Protein AF-0000000084984659 (afdb_homodimer)

Radius of gyration: 23.95 Å; Cα contacts (8 Å, |Δi|>4): 1069; chains: 2; bounding box: 68×62×63 Å

pLDDT: mean 86.76, std 11.2, range [50.59, 98.62]

Foldseek 3Di:
DVLLQLVVLCAVVQALCRSCVVVVHHSVVNVVSQVVVCVVVVHRQWDQDPVGIDGDPVNVVCNLVSVLVVLLVVLVVLQVVCVVPPQEEEAEEEEEPLCVPFPCVVLVVVLCVVHVHYHYHYDYAAQPVQLVCQVSNVHAKYKHFVVSDHLWDKAWQDKFFKWKKAALPDPCLPDQADEPQNQQVKAEEAADRDPDDLNVVVCVVVVHDRNHDHYDNDPVVQLVCRNVVVIMYIGTPSNVVDDDGRIHIHAYVVIGMTIMIMTHHDLVSGRPSNNVSNVSSNVCSVVGD/DVLLQLVVLCAVVQALCRSCVVVVHHSVVSVVSQVVVCVVVVHRQWDQDPVGIDGDPVNVVCNLVSVLVVLLVVLVVLQVVCVVPPQEEEAEEEEEPLCVPFPCVVLVVVLCVVHVHYHYHYDYAAQPVQLVCQVSNVHAKYKHFVVSDHPWDKAWLDKFFKWKKAALPDPCLPDQADELQNQQVKAEEAADRDPDDLNVVVCVVVVHDRNHPHYDNDPVVQLVCRNVVVIMYIGTPSNVVDDDGRIHIHAYVVIGMTIMIMTHHDLVSGRPSNNVSNVSSNVCSVVGD

Nearest PDB structures (foldseek):
  1ixc-assembly1_B-2  TM=5.747E-01  e=2.549E-22  Cupriavidus necator
  6g1d-assembly1_C  TM=5.995E-01  e=2.568E-21  Corynebacterium glutamicum
  6g4r-assembly1_B  TM=6.068E-01  e=3.480E-21  Corynebacterium glutamicum
  7d98-assembly1_Q  TM=5.745E-01  e=1.497E-20  Cupriavidus necator
  5vvh-assembly1_B  TM=7.457E-01  e=5.956E-14  Agrobacterium tumefaciens

InterPro domains:
  IPR000847 LysR, HTH, N-terminal domain [PF00126] (6-59)
  IPR000847 LysR, HTH, N-terminal domain [PR00039] (16-27)
  IPR000847 LysR, HTH, N-terminal domain [PR00039] (27-37)
  IPR000847 LysR, HTH, N-terminal domain [PR00039] (37-48)
  IPR000847 LysR, HTH, N-terminal domain [PS50931] (1-56)
  IPR005119 LysR, substrate-binding [PF03466] (87-284)
  IPR036388 Winged helix-like DNA-binding domain superfamily [G3DSA:1.10.10.10] (1-86)
  IPR036390 Winged helix DNA-binding domain superfamily [SSF46785] (2-109)
  IPR050950 HTH-type LysR transcriptional regulators [PTHR30419] (7-285)

Organism: NCBI:txid537013

Structure (mmCIF, N/CA/C/O backbone):
data_AF-0000000084984659-model_v1
#
loop_
_entity.id
_entity.type
_entity.pdbx_description
1 polymer 'LysR substrate binding domain protein'
#
loop_
_atom_site.group_PDB
_atom_site.id
_atom_site.type_symbol
_atom_site.label_atom_id
_atom_site.label_alt_id
_atom_site.label_comp_id
_atom_site.label_asym_id
_atom_site.label_entity_id
_atom_site.label_seq_id
_atom_site.pdbx_PDB_ins_code
_atom_site.Cartn_x
_atom_site.Cartn_y
_atom_site.Cartn_z
_atom_site.occupancy
_atom_site.B_iso_or_equiv
_atom_site.auth_seq_id
_atom_site.auth_comp_id
_atom_site.auth_asym_id
_atom_site.auth_atom_id
_atom_site.pdbx_PDB_model_num
ATOM 1 N N . MET A 1 1 ? -14.156 19.422 19.688 1 68.31 1 MET A N 1
ATOM 2 C CA . MET A 1 1 ? -13.102 18.797 18.891 1 68.31 1 MET A CA 1
ATOM 3 C C . MET A 1 1 ? -12.32 17.781 19.719 1 68.31 1 MET A C 1
ATOM 5 O O . MET A 1 1 ? -11.984 16.703 19.25 1 68.31 1 MET A O 1
ATOM 9 N N . ASN A 1 2 ? -12.234 18.141 21 1 76.06 2 ASN A N 1
ATOM 10 C CA . ASN A 1 2 ? -11.531 17.219 21.891 1 76.06 2 ASN A CA 1
ATOM 11 C C . ASN A 1 2 ? -12.266 15.883 22 1 76.06 2 ASN A C 1
ATOM 13 O O . ASN A 1 2 ? -11.625 14.836 22.125 1 76.06 2 ASN A O 1
ATOM 17 N N . ARG A 1 3 ? -13.531 16.031 21.953 1 81.62 3 ARG A N 1
ATOM 18 C CA . ARG A 1 3 ? -14.32 14.812 22.047 1 81.62 3 ARG A CA 1
ATOM 19 C C . ARG A 1 3 ? -14.141 13.945 20.797 1 81.62 3 ARG A C 1
ATOM 21 O O . ARG A 1 3 ? -14.086 12.719 20.891 1 81.62 3 ARG A O 1
ATOM 28 N N . TYR A 1 4 ? -14.055 14.594 19.672 1 78.62 4 TYR A N 1
ATOM 29 C CA . TYR A 1 4 ? -13.805 13.867 18.422 1 78.62 4 TYR A CA 1
ATOM 30 C C . TYR A 1 4 ? -12.422 13.219 18.438 1 78.62 4 TYR A C 1
ATOM 32 O O . TYR A 1 4 ? -12.273 12.062 18.047 1 78.62 4 TYR A O 1
ATOM 40 N N . ILE A 1 5 ? -11.5 13.93 18.891 1 80.25 5 ILE A N 1
ATOM 41 C CA . ILE A 1 5 ? -10.133 13.438 18.984 1 80.25 5 ILE A CA 1
ATOM 42 C C . ILE A 1 5 ? -10.07 12.273 19.969 1 80.25 5 ILE A C 1
ATOM 44 O O . ILE A 1 5 ? -9.375 11.281 19.734 1 80.25 5 ILE A O 1
ATOM 48 N N . ALA A 1 6 ? -10.805 12.422 21.047 1 85 6 ALA A N 1
ATOM 49 C CA . ALA A 1 6 ? -10.883 11.344 22.031 1 85 6 ALA A CA 1
ATOM 50 C C . ALA A 1 6 ? -11.453 10.078 21.406 1 85 6 ALA A C 1
ATOM 52 O O . ALA A 1 6 ? -10.922 8.984 21.625 1 85 6 ALA A O 1
ATOM 53 N N . LEU A 1 7 ? -12.5 10.242 20.688 1 86.38 7 LEU A N 1
ATOM 54 C CA . LEU A 1 7 ? -13.125 9.102 20.016 1 86.38 7 LEU A CA 1
ATOM 55 C C . LEU A 1 7 ? -12.141 8.43 19.062 1 86.38 7 LEU A C 1
ATOM 57 O O . LEU A 1 7 ? -12.016 7.207 19.047 1 86.38 7 LEU A O 1
ATOM 61 N N . GLN A 1 8 ? -11.539 9.234 18.281 1 81.88 8 GLN A N 1
ATOM 62 C CA . GLN A 1 8 ? -10.57 8.711 17.312 1 81.88 8 GLN A CA 1
ATOM 63 C C . GLN A 1 8 ? -9.461 7.938 18.016 1 81.88 8 GLN A C 1
ATOM 65 O O . GLN A 1 8 ? -9.047 6.875 17.547 1 81.88 8 GLN A O 1
ATOM 70 N N . LYS A 1 9 ? -8.984 8.469 19.109 1 81.38 9 LYS A N 1
ATOM 71 C CA . LYS A 1 9 ? -7.895 7.844 19.844 1 81.38 9 LYS A CA 1
ATOM 72 C C . LYS A 1 9 ? -8.344 6.531 20.484 1 81.38 9 LYS A C 1
ATOM 74 O O . LYS A 1 9 ? -7.57 5.574 20.562 1 81.38 9 LYS A O 1
ATOM 79 N N . ILE A 1 10 ? -9.562 6.504 20.922 1 84.31 10 ILE A N 1
ATOM 80 C CA . ILE A 1 10 ? -10.125 5.293 21.5 1 84.31 10 ILE A CA 1
ATOM 81 C C . ILE A 1 10 ? -10.156 4.184 20.453 1 84.31 10 ILE A C 1
ATOM 83 O O . ILE A 1 10 ? -9.805 3.035 20.75 1 84.31 10 ILE A O 1
ATOM 87 N N . ILE A 1 11 ? -10.547 4.582 19.344 1 77.69 11 ILE A N 1
ATOM 88 C CA . ILE A 1 11 ? -10.648 3.607 18.266 1 77.69 11 ILE A CA 1
ATOM 89 C C . ILE A 1 11 ? -9.258 3.135 17.859 1 77.69 11 ILE A C 1
ATOM 91 O O . ILE A 1 11 ? -9.031 1.942 17.641 1 77.69 11 ILE A O 1
ATOM 95 N N . GLU A 1 12 ? -8.43 4.062 17.797 1 71.69 12 GLU A N 1
ATOM 96 C CA . GLU A 1 12 ? -7.051 3.793 17.406 1 71.69 12 GLU A CA 1
ATOM 97 C C . GLU A 1 12 ? -6.367 2.852 18.391 1 71.69 12 GLU A C 1
ATOM 99 O O . GLU A 1 12 ? -5.66 1.927 17.984 1 71.69 12 GLU A O 1
ATOM 104 N N . LEU A 1 13 ? -6.605 3.094 19.656 1 71.94 13 LEU A N 1
ATOM 105 C CA . LEU A 1 13 ? -5.848 2.387 20.688 1 71.94 13 LEU A CA 1
ATOM 106 C C . LEU A 1 13 ? -6.672 1.253 21.281 1 71.94 13 LEU A C 1
ATOM 108 O O . LEU A 1 13 ? -6.152 0.441 22.047 1 71.94 13 LEU A O 1
ATOM 112 N N . GLY A 1 14 ? -7.957 1.211 20.875 1 75.94 14 GLY A N 1
ATOM 113 C CA . GLY A 1 14 ? -8.844 0.115 21.234 1 75.94 14 GLY A CA 1
ATOM 114 C C . GLY A 1 14 ? -9.32 0.177 22.688 1 75.94 14 GLY A C 1
ATOM 115 O O . GLY A 1 14 ? -9.664 -0.849 23.266 1 75.94 14 GLY A O 1
ATOM 116 N N . GLY A 1 15 ? -9.172 1.41 23.344 1 85.81 15 GLY A N 1
ATOM 117 C CA . GLY A 1 15 ? -9.594 1.452 24.734 1 85.81 15 GLY A CA 1
ATOM 118 C C . GLY A 1 15 ? -9.633 2.857 25.297 1 85.81 15 GLY A C 1
ATOM 119 O O . GLY A 1 15 ? -8.93 3.746 24.828 1 85.81 15 GLY A O 1
ATOM 120 N N . PHE A 1 16 ? -10.414 2.982 26.375 1 89.25 16 PHE A N 1
ATOM 121 C CA . PHE A 1 16 ? -10.609 4.281 27.016 1 89.25 16 PHE A CA 1
ATOM 122 C C . PHE A 1 16 ? -9.383 4.676 27.828 1 89.25 16 PHE A C 1
ATOM 124 O O . PHE A 1 16 ? -8.938 5.82 27.766 1 89.25 16 PHE A O 1
ATOM 131 N N . THR A 1 17 ? -8.883 3.676 28.453 1 88.31 17 THR A N 1
ATOM 132 C CA . THR A 1 17 ? -7.746 3.959 29.328 1 88.31 17 THR A CA 1
ATOM 133 C C . THR A 1 17 ? -6.516 4.328 28.5 1 88.31 17 THR A C 1
ATOM 135 O O . THR A 1 17 ? -5.828 5.305 28.812 1 88.31 17 THR A O 1
ATOM 138 N N . LYS A 1 18 ? -6.297 3.602 27.547 1 84.88 18 LYS A N 1
ATOM 139 C CA . LYS A 1 18 ? -5.156 3.863 26.672 1 84.88 18 LYS A CA 1
ATOM 140 C C . LYS A 1 18 ? -5.277 5.227 26 1 84.88 18 LYS A C 1
ATOM 142 O O . LYS A 1 18 ? -4.289 5.957 25.891 1 84.88 18 LYS A O 1
ATOM 147 N N . ALA A 1 19 ? -6.445 5.488 25.547 1 87 19 ALA A N 1
ATOM 148 C CA . ALA A 1 19 ? -6.703 6.781 24.922 1 87 19 ALA A CA 1
ATOM 149 C C . ALA A 1 19 ? -6.492 7.922 25.922 1 87 19 ALA A C 1
ATOM 151 O O . ALA A 1 19 ? -5.918 8.953 25.578 1 87 19 ALA A O 1
ATOM 152 N N . ALA A 1 20 ? -6.934 7.773 27.125 1 88.69 20 ALA A N 1
ATOM 153 C CA . ALA A 1 20 ? -6.789 8.789 28.156 1 88.69 20 ALA A CA 1
ATOM 154 C C . ALA A 1 20 ? -5.316 9.086 28.438 1 88.69 20 ALA A C 1
ATOM 156 O O . ALA A 1 20 ? -4.906 10.25 28.469 1 88.69 20 ALA A O 1
ATOM 157 N N . ASP A 1 21 ? -4.582 8.055 28.531 1 84.25 21 ASP A N 1
ATOM 158 C CA . ASP A 1 21 ? -3.148 8.195 28.766 1 84.25 21 ASP A CA 1
ATOM 159 C C . ASP A 1 21 ? -2.469 8.93 27.609 1 84.25 21 ASP A C 1
ATOM 161 O O . ASP A 1 21 ? -1.659 9.828 27.844 1 84.25 21 ASP A O 1
ATOM 165 N N . ALA A 1 22 ? -2.863 8.562 26.516 1 78.25 22 ALA A N 1
ATOM 166 C CA . ALA A 1 22 ? -2.238 9.125 25.312 1 78.25 22 ALA A CA 1
ATOM 167 C C . ALA A 1 22 ? -2.566 10.609 25.172 1 78.25 22 ALA A C 1
ATOM 169 O O . ALA A 1 22 ? -1.753 11.383 24.656 1 78.25 22 ALA A O 1
ATOM 170 N N . LEU A 1 23 ? -3.684 10.977 25.641 1 81.38 23 LEU A N 1
ATOM 171 C CA . LEU A 1 23 ? -4.16 12.344 25.422 1 81.38 23 LEU A CA 1
ATOM 172 C C . LEU A 1 23 ? -3.973 13.188 26.672 1 81.38 23 LEU A C 1
ATOM 174 O O . LEU A 1 23 ? -4.254 14.391 26.656 1 81.38 23 LEU A O 1
ATOM 178 N N . GLY A 1 24 ? -3.557 12.539 27.734 1 82.75 24 GLY A N 1
ATOM 179 C CA . GLY A 1 24 ? -3.314 13.266 28.969 1 82.75 24 GLY A CA 1
ATOM 180 C C . GLY A 1 24 ? -4.582 13.547 29.75 1 82.75 24 GLY A C 1
ATOM 181 O O . GLY A 1 24 ? -4.719 14.609 30.359 1 82.75 24 GLY A O 1
ATOM 182 N N . TYR A 1 25 ? -5.523 12.734 29.547 1 83.81 25 TYR A N 1
ATOM 183 C CA . TYR A 1 25 ? -6.773 12.836 30.297 1 83.81 25 TYR A CA 1
ATOM 184 C C . TYR A 1 25 ? -6.91 11.688 31.281 1 83.81 25 TYR A C 1
ATOM 186 O O . TYR A 1 25 ? -6.129 10.734 31.25 1 83.81 25 TYR A O 1
ATOM 194 N N . THR A 1 26 ? -7.73 11.789 32.281 1 86 26 THR A N 1
ATOM 195 C CA . THR A 1 26 ? -8.156 10.641 33.062 1 86 26 THR A CA 1
ATOM 196 C C . THR A 1 26 ? -9.156 9.789 32.281 1 86 26 THR A C 1
ATOM 198 O O . THR A 1 26 ? -9.828 10.289 31.375 1 86 26 THR A O 1
ATOM 201 N N . GLN A 1 27 ? -9.094 8.562 32.594 1 90.75 27 GLN A N 1
ATOM 202 C CA . GLN A 1 27 ? -10.047 7.668 31.938 1 90.75 27 GLN A CA 1
ATOM 203 C C . GLN A 1 27 ? -11.477 8.156 32.125 1 90.75 27 GLN A C 1
ATOM 205 O O . GLN A 1 27 ? -12.305 8.055 31.234 1 90.75 27 GLN A O 1
ATOM 210 N N . SER A 1 28 ? -11.797 8.641 33.312 1 90.62 28 SER A N 1
ATOM 211 C CA . SER A 1 28 ? -13.125 9.18 33.625 1 90.62 28 SER A CA 1
ATOM 212 C C . SER A 1 28 ? -13.453 10.352 32.688 1 90.62 28 SER A C 1
ATOM 214 O O . SER A 1 28 ? -14.586 10.477 32.219 1 90.62 28 SER A O 1
ATOM 216 N N . SER A 1 29 ? -12.508 11.195 32.469 1 86.75 29 SER A N 1
ATOM 217 C CA . SER A 1 29 ? -12.703 12.359 31.609 1 86.75 29 SER A CA 1
ATOM 218 C C . SER A 1 29 ? -13 11.93 30.172 1 86.75 29 SER A C 1
ATOM 220 O O . SER A 1 29 ? -13.898 12.477 29.531 1 86.75 29 SER A O 1
ATOM 222 N N . ILE A 1 30 ? -12.203 11.008 29.688 1 91.38 30 ILE A N 1
ATOM 223 C CA . ILE A 1 30 ? -12.398 10.5 28.328 1 91.38 30 ILE A CA 1
ATOM 224 C C . ILE A 1 30 ? -13.781 9.852 28.219 1 91.38 30 ILE A C 1
ATOM 226 O O . ILE A 1 30 ? -14.477 10.039 27.219 1 91.38 30 ILE A O 1
ATOM 230 N N . SER A 1 31 ? -14.156 9.07 29.219 1 91.19 31 SER A N 1
ATOM 231 C CA . SER A 1 31 ? -15.469 8.43 29.234 1 91.19 31 SER A CA 1
ATOM 232 C C . SER A 1 31 ? -16.594 9.461 29.203 1 91.19 31 SER A C 1
ATOM 234 O O . SER A 1 31 ? -17.578 9.289 28.484 1 91.19 31 SER A O 1
ATOM 236 N N . GLN A 1 32 ? -16.438 10.461 29.922 1 88.31 32 GLN A N 1
ATOM 237 C CA . GLN A 1 32 ? -17.422 11.531 29.953 1 88.31 32 GLN A CA 1
ATOM 238 C C . GLN A 1 32 ? -17.5 12.25 28.609 1 88.31 32 GLN A C 1
ATOM 240 O O . GLN A 1 32 ? -18.594 12.633 28.172 1 88.31 32 GLN A O 1
ATOM 245 N N . MET A 1 33 ? -16.375 12.477 28.016 1 88.06 33 MET A N 1
ATOM 246 C CA . MET A 1 33 ? -16.312 13.117 26.703 1 88.06 33 MET A CA 1
ATOM 247 C C . MET A 1 33 ? -17.125 12.328 25.688 1 88.06 33 MET A C 1
ATOM 249 O O . MET A 1 33 ? -17.891 12.898 24.922 1 88.06 33 MET A O 1
ATOM 253 N N . ILE A 1 34 ? -16.906 11.031 25.734 1 90.38 34 ILE A N 1
ATOM 254 C CA . ILE A 1 34 ? -17.594 10.172 24.766 1 90.38 34 ILE A CA 1
ATOM 255 C C . ILE A 1 34 ? -19.078 10.141 25.078 1 90.38 34 ILE A C 1
ATOM 257 O O . ILE A 1 34 ? -19.906 10.227 24.156 1 90.38 34 ILE A O 1
ATOM 261 N N . ALA A 1 35 ? -19.406 10.023 26.344 1 89.06 35 ALA A N 1
ATOM 262 C CA . ALA A 1 35 ? -20.797 10.031 26.766 1 89.06 35 ALA A CA 1
ATOM 263 C C . ALA A 1 35 ? -21.484 11.328 26.344 1 89.06 35 ALA A C 1
ATOM 265 O O . ALA A 1 35 ? -22.625 11.312 25.859 1 89.06 35 ALA A O 1
ATOM 266 N N . SER A 1 36 ? -20.828 12.375 26.594 1 84.19 36 SER A N 1
ATOM 267 C CA . SER A 1 36 ? -21.359 13.68 26.219 1 84.19 36 SER A CA 1
ATOM 268 C C . SER A 1 36 ? -21.562 13.773 24.703 1 84.19 36 SER A C 1
ATOM 270 O O . SER A 1 36 ? -22.562 14.312 24.234 1 84.19 36 SER A O 1
ATOM 272 N N . LEU A 1 37 ? -20.625 13.328 23.969 1 84.81 37 LEU A N 1
ATOM 273 C CA . LEU A 1 37 ? -20.703 13.32 22.516 1 84.81 37 LEU A CA 1
ATOM 274 C C . LEU A 1 37 ? -21.875 12.477 22.031 1 84.81 37 LEU A C 1
ATOM 276 O O . LEU A 1 37 ? -22.625 12.891 21.141 1 84.81 37 LEU A O 1
ATOM 280 N N . GLU A 1 38 ? -22.016 11.25 22.609 1 87.12 38 GLU A N 1
ATOM 281 C CA . GLU A 1 38 ? -23.109 10.359 22.25 1 87.12 38 GLU A CA 1
ATOM 282 C C . GLU A 1 38 ? -24.453 10.969 22.594 1 87.12 38 GLU A C 1
ATOM 284 O O . GLU A 1 38 ? -25.422 10.852 21.844 1 87.12 38 GLU A O 1
ATOM 289 N N . ASN A 1 39 ? -24.5 11.641 23.719 1 80.12 39 ASN A N 1
ATOM 290 C CA . ASN A 1 39 ? -25.719 12.336 24.125 1 80.12 39 ASN A CA 1
ATOM 291 C C . ASN A 1 39 ? -26.062 13.469 23.172 1 80.12 39 ASN A C 1
ATOM 293 O O . ASN A 1 39 ? -27.234 13.648 22.812 1 80.12 39 ASN A O 1
ATOM 297 N N . GLU A 1 40 ? -25.094 14.211 22.844 1 77.56 40 GLU A N 1
ATOM 298 C CA . GLU A 1 40 ? -25.297 15.32 21.922 1 77.56 40 GLU A CA 1
ATOM 299 C C . GLU A 1 40 ? -25.812 14.828 20.578 1 77.56 40 GLU A C 1
ATOM 301 O O . GLU A 1 40 ? -26.688 15.445 19.969 1 77.56 40 GLU A O 1
ATOM 306 N N . LEU A 1 41 ? -25.234 13.719 20.172 1 75.31 41 LEU A N 1
ATOM 307 C CA . LEU A 1 41 ? -25.562 13.172 18.859 1 75.31 41 LEU A CA 1
ATOM 308 C C . LEU A 1 41 ? -26.828 12.305 18.922 1 75.31 41 LEU A C 1
ATOM 310 O O . LEU A 1 41 ? -27.422 11.992 17.891 1 75.31 41 LEU A O 1
ATOM 314 N N . GLY A 1 42 ? -27.219 11.875 20.109 1 77.38 42 GLY A N 1
ATOM 315 C CA . GLY A 1 42 ? -28.359 11.008 20.312 1 77.38 42 GLY A CA 1
ATOM 316 C C . GLY A 1 42 ? -28.125 9.586 19.844 1 77.38 42 GLY A C 1
ATOM 317 O O . GLY A 1 42 ? -29.062 8.883 19.469 1 77.38 42 GLY A O 1
ATOM 318 N N . ILE A 1 43 ? -26.844 9.273 19.641 1 78 43 ILE A N 1
ATOM 319 C CA . ILE A 1 43 ? -26.5 7.941 19.156 1 78 43 ILE A CA 1
ATOM 320 C C . ILE A 1 43 ? -25.328 7.395 19.969 1 78 43 ILE A C 1
ATOM 322 O O . ILE A 1 43 ? -24.484 8.156 20.438 1 78 43 ILE A O 1
ATOM 326 N N . LYS A 1 44 ? -25.312 6.098 20.125 1 87.19 44 LYS A N 1
ATOM 327 C CA . LYS A 1 44 ? -24.156 5.438 20.703 1 87.19 44 LYS A CA 1
ATOM 328 C C . LYS A 1 44 ? -23.078 5.172 19.641 1 87.19 44 LYS A C 1
ATOM 330 O O . LYS A 1 44 ? -23.375 4.613 18.578 1 87.19 44 LYS A O 1
ATOM 335 N N . LEU A 1 45 ? -21.906 5.648 19.969 1 86.06 45 LEU A N 1
ATOM 336 C CA . LEU A 1 45 ? -20.812 5.523 18.984 1 86.06 45 LEU A CA 1
ATOM 337 C C . LEU A 1 45 ? -19.984 4.285 19.266 1 86.06 45 LEU A C 1
ATOM 339 O O . LEU A 1 45 ? -19.406 3.691 18.344 1 86.06 45 LEU A O 1
ATOM 343 N N . LEU A 1 46 ? -19.875 3.883 20.547 1 89.38 46 LEU A N 1
ATOM 344 C CA . LEU A 1 46 ? -18.953 2.816 20.953 1 89.38 46 LEU A CA 1
ATOM 345 C C . LEU A 1 46 ? -19.703 1.725 21.703 1 89.38 46 LEU A C 1
ATOM 347 O O . LEU A 1 46 ? -20.688 2.002 22.406 1 89.38 46 LEU A O 1
ATOM 351 N N . THR A 1 47 ? -19.172 0.542 21.391 1 85.62 47 THR A N 1
ATOM 352 C CA . THR A 1 47 ? -19.594 -0.596 22.188 1 85.62 47 THR A CA 1
ATOM 353 C C . THR A 1 47 ? -18.422 -1.185 22.969 1 85.62 47 THR A C 1
ATOM 355 O O . THR A 1 47 ? -17.297 -1.207 22.484 1 85.62 47 THR A O 1
ATOM 358 N N . ARG A 1 48 ? -18.672 -1.425 24.203 1 78.94 48 ARG A N 1
ATOM 359 C CA . ARG A 1 48 ? -17.656 -2.002 25.062 1 78.94 48 ARG A CA 1
ATOM 360 C C . ARG A 1 48 ? -17.906 -3.486 25.297 1 78.94 48 ARG A C 1
ATOM 362 O O . ARG A 1 48 ? -19.047 -3.895 25.547 1 78.94 48 ARG A O 1
ATOM 369 N N . SER A 1 49 ? -17 -4.301 24.875 1 68.88 49 SER A N 1
ATOM 370 C CA . SER A 1 49 ? -17.062 -5.734 25.141 1 68.88 49 SER A CA 1
ATOM 371 C C . SER A 1 49 ? -15.789 -6.227 25.828 1 68.88 49 SER A C 1
ATOM 373 O O . SER A 1 49 ? -14.883 -5.438 26.094 1 68.88 49 SER A O 1
ATOM 375 N N . ARG A 1 50 ? -15.797 -7.52 26.25 1 65 50 ARG A N 1
ATOM 376 C CA . ARG A 1 50 ? -14.625 -8.148 26.844 1 65 50 ARG A CA 1
ATOM 377 C C . ARG A 1 50 ? -13.43 -8.094 25.906 1 65 50 ARG A C 1
ATOM 379 O O . ARG A 1 50 ? -12.281 -8.133 26.344 1 65 50 ARG A O 1
ATOM 386 N N . HIS A 1 51 ? -13.758 -7.895 24.688 1 60.06 51 HIS A N 1
ATOM 387 C CA . HIS A 1 51 ? -12.703 -7.957 23.688 1 60.06 51 HIS A CA 1
ATOM 388 C C . HIS A 1 51 ? -12.203 -6.562 23.312 1 60.06 51 HIS A C 1
ATOM 390 O O . HIS A 1 51 ? -11.391 -6.41 22.406 1 60.06 51 HIS A O 1
ATOM 396 N N . GLY A 1 52 ? -12.711 -5.559 24.016 1 74.44 52 GLY A N 1
ATOM 397 C CA . GLY A 1 52 ? -12.258 -4.195 23.766 1 74.44 52 GLY A CA 1
ATOM 398 C C . GLY A 1 52 ? -13.375 -3.266 23.344 1 74.44 52 GLY A C 1
ATOM 399 O O . GLY A 1 52 ? -14.547 -3.525 23.625 1 74.44 52 GLY A O 1
ATOM 400 N N . VAL A 1 53 ? -13 -2.031 22.875 1 82.12 53 VAL A N 1
ATOM 401 C CA . VAL A 1 53 ? -13.953 -1.002 22.453 1 82.12 53 VAL A CA 1
ATOM 402 C C . VAL A 1 53 ? -14 -0.934 20.938 1 82.12 53 VAL A C 1
ATOM 404 O O . VAL A 1 53 ? -12.969 -0.976 20.266 1 82.12 53 VAL A O 1
ATOM 407 N N . LYS A 1 54 ? -15.203 -1.068 20.422 1 79.69 54 LYS A N 1
ATOM 408 C CA . LYS A 1 54 ? -15.422 -0.954 18.984 1 79.69 54 LYS A CA 1
ATOM 409 C C . LYS A 1 54 ? -16.516 0.065 18.672 1 79.69 54 LYS A C 1
ATOM 411 O O . LYS A 1 54 ? -17.297 0.439 19.547 1 79.69 54 LYS A O 1
ATOM 416 N N . LEU A 1 55 ? -16.484 0.5 17.453 1 80.19 55 LEU A N 1
ATOM 417 C CA . LEU A 1 55 ? -17.562 1.374 16.984 1 80.19 55 LEU A CA 1
ATOM 418 C C . LEU A 1 55 ? -18.875 0.605 16.859 1 80.19 55 LEU A C 1
ATOM 420 O O . LEU A 1 55 ? -18.891 -0.556 16.453 1 80.19 55 LEU A O 1
ATOM 424 N N . THR A 1 56 ? -19.953 1.277 17.312 1 77.12 56 THR A N 1
ATOM 425 C CA . THR A 1 56 ? -21.281 0.765 16.984 1 77.12 56 THR A CA 1
ATOM 426 C C . THR A 1 56 ? -21.531 0.873 15.484 1 77.12 56 THR A C 1
ATOM 428 O O . THR A 1 56 ? -20.734 1.449 14.75 1 77.12 56 THR A O 1
ATOM 431 N N . ILE A 1 57 ? -22.531 0.325 15.117 1 62.47 57 ILE A N 1
ATOM 432 C CA . ILE A 1 57 ? -22.922 0.432 13.719 1 62.47 57 ILE A CA 1
ATOM 433 C C . ILE A 1 57 ? -23.078 1.903 13.336 1 62.47 57 ILE A C 1
ATOM 435 O O . ILE A 1 57 ? -22.578 2.336 12.297 1 62.47 57 ILE A O 1
ATOM 439 N N . GLU A 1 58 ? -23.828 2.609 14.164 1 69.38 58 GLU A N 1
ATOM 440 C CA . GLU A 1 58 ? -24 4.047 13.977 1 69.38 58 GLU A CA 1
ATOM 441 C C . GLU A 1 58 ? -22.656 4.777 14.047 1 69.38 58 GLU A C 1
ATOM 443 O O . GLU A 1 58 ? -22.422 5.719 13.289 1 69.38 58 GLU A O 1
ATOM 448 N N . GLY A 1 59 ? -21.812 4.324 14.938 1 76.38 59 GLY A N 1
ATOM 449 C CA . GLY A 1 59 ? -20.484 4.906 15.062 1 76.38 59 GLY A CA 1
ATOM 450 C C . GLY A 1 59 ? -19.641 4.734 13.82 1 76.38 59 GLY A C 1
ATOM 451 O O . GLY A 1 59 ? -18.938 5.664 13.406 1 76.38 59 GLY A O 1
ATOM 452 N N . THR A 1 60 ? -19.703 3.598 13.336 1 67.5 60 THR A N 1
ATOM 453 C CA . THR A 1 60 ? -18.938 3.305 12.125 1 67.5 60 THR A CA 1
ATOM 454 C C . THR A 1 60 ? -19.359 4.219 10.977 1 67.5 60 THR A C 1
ATOM 456 O O . THR A 1 60 ? -18.516 4.66 10.188 1 67.5 60 THR A O 1
ATOM 459 N N . GLU A 1 61 ? -20.609 4.586 10.992 1 58.94 61 GLU A N 1
ATOM 460 C CA . GLU A 1 61 ? -21.156 5.461 9.961 1 58.94 61 GLU A CA 1
ATOM 461 C C . GLU A 1 61 ? -20.719 6.906 10.172 1 58.94 61 GLU A C 1
ATOM 463 O O . GLU A 1 61 ? -20.469 7.629 9.203 1 58.94 61 GLU A O 1
ATOM 468 N N . LEU A 1 62 ? -20.703 7.211 11.312 1 66.44 62 LEU A N 1
ATOM 469 C CA . LEU A 1 62 ? -20.469 8.609 11.641 1 66.44 62 LEU A CA 1
ATOM 470 C C . LEU A 1 62 ? -18.969 8.898 11.727 1 66.44 62 LEU A C 1
ATOM 472 O O . LEU A 1 62 ? -18.547 10.039 11.516 1 66.44 62 LEU A O 1
ATOM 476 N N . PHE A 1 63 ? -18.234 7.824 11.859 1 75.88 63 PHE A N 1
ATOM 477 C CA . PHE A 1 63 ? -16.828 8.008 12.211 1 75.88 63 PHE A CA 1
ATOM 478 C C . PHE A 1 63 ? -16.078 8.664 11.062 1 75.88 63 PHE A C 1
ATOM 480 O O . PHE A 1 63 ? -15.25 9.555 11.289 1 75.88 63 PHE A O 1
ATOM 487 N N . PRO A 1 64 ? -16.422 8.391 9.867 1 64.69 64 PRO A N 1
ATOM 488 C CA . PRO A 1 64 ? -15.719 9.078 8.781 1 64.69 64 PRO A CA 1
ATOM 489 C C . PRO A 1 64 ? -15.945 10.594 8.805 1 64.69 64 PRO A C 1
ATOM 491 O O . PRO A 1 64 ? -15.039 11.359 8.484 1 64.69 64 PRO A O 1
ATOM 494 N N . PHE A 1 65 ? -17.094 10.961 9.219 1 61.41 65 PHE A N 1
ATOM 495 C CA . PHE A 1 65 ? -17.406 12.383 9.32 1 61.41 65 PHE A CA 1
ATOM 496 C C . PHE A 1 65 ? -16.641 13.023 10.477 1 61.41 65 PHE A C 1
ATOM 498 O O . PHE A 1 65 ? -16.141 14.141 10.359 1 61.41 65 PHE A O 1
ATOM 505 N N . ILE A 1 66 ? -16.578 12.281 11.469 1 69.38 66 ILE A N 1
ATOM 506 C CA . ILE A 1 66 ? -15.836 12.758 12.633 1 69.38 66 ILE A CA 1
ATOM 507 C C . ILE A 1 66 ? -14.352 12.891 12.281 1 69.38 66 ILE A C 1
ATOM 509 O O . ILE A 1 66 ? -13.719 13.891 12.609 1 69.38 66 ILE A O 1
ATOM 513 N N . GLU A 1 67 ? -13.914 11.945 11.562 1 69.94 67 GLU A N 1
ATOM 514 C CA . GLU A 1 67 ? -12.516 11.969 11.141 1 69.94 67 GLU A CA 1
ATOM 515 C C . GLU A 1 67 ? -12.234 13.172 10.242 1 69.94 67 GLU A C 1
ATOM 517 O O . GLU A 1 67 ? -11.211 13.852 10.406 1 69.94 67 GLU A O 1
ATOM 522 N N . ARG A 1 68 ? -13.133 13.445 9.352 1 62.34 68 ARG A N 1
ATOM 523 C CA . ARG A 1 68 ? -13 14.602 8.477 1 62.34 68 ARG A CA 1
ATOM 524 C C . ARG A 1 68 ? -12.977 15.898 9.289 1 62.34 68 ARG A C 1
ATOM 526 O O . ARG A 1 68 ? -12.219 16.812 8.977 1 62.34 68 ARG A O 1
ATOM 533 N N . SER A 1 69 ? -13.852 15.852 10.281 1 63.62 69 SER A N 1
ATOM 534 C CA . SER A 1 69 ? -13.883 17.031 11.141 1 63.62 69 SER A CA 1
ATOM 535 C C . SER A 1 69 ? -12.57 17.219 11.883 1 63.62 69 SER A C 1
ATOM 537 O O . SER A 1 69 ? -12.094 18.344 12.047 1 63.62 69 SER A O 1
ATOM 539 N N . ILE A 1 70 ? -12.07 16.109 12.258 1 69.88 70 ILE A N 1
ATOM 540 C CA . ILE A 1 70 ? -10.797 16.172 12.969 1 69.88 70 ILE A CA 1
ATOM 541 C C . ILE A 1 70 ? -9.703 16.672 12.023 1 69.88 70 ILE A C 1
ATOM 543 O O . ILE A 1 70 ? -8.898 17.531 12.406 1 69.88 70 ILE A O 1
ATOM 547 N N . TYR A 1 71 ? -9.766 16.219 10.898 1 66.06 71 TYR A N 1
ATOM 548 C CA . TYR A 1 71 ? -8.766 16.641 9.922 1 66.06 71 TYR A CA 1
ATOM 549 C C . TYR A 1 71 ? -8.883 18.125 9.633 1 66.06 71 TYR A C 1
ATOM 551 O O . TYR A 1 71 ? -7.867 18.828 9.555 1 66.06 71 TYR A O 1
ATOM 559 N N . GLN A 1 72 ? -10.062 18.5 9.461 1 59.97 72 GLN A N 1
ATOM 560 C CA . GLN A 1 72 ? -10.289 19.922 9.219 1 59.97 72 GLN A CA 1
ATOM 561 C C . GLN A 1 72 ? -9.82 20.766 10.398 1 59.97 72 GLN A C 1
ATOM 563 O O . GLN A 1 72 ? -9.242 21.844 10.211 1 59.97 72 GLN A O 1
ATOM 568 N N . TYR A 1 73 ? -10.117 20.281 11.523 1 61.09 73 TYR A N 1
ATOM 569 C CA . TYR A 1 73 ? -9.68 20.984 12.727 1 61.09 73 TYR A CA 1
ATOM 570 C C . TYR A 1 73 ? -8.156 21.078 12.773 1 61.09 73 TYR A C 1
ATOM 572 O O . TYR A 1 73 ? -7.605 22.125 13.07 1 61.09 73 TYR A O 1
ATOM 580 N N . ARG A 1 74 ? -7.578 20.031 12.5 1 65.62 74 ARG A N 1
ATOM 581 C CA . ARG A 1 74 ? -6.121 20.016 12.5 1 65.62 74 ARG A CA 1
ATOM 582 C C . ARG A 1 74 ? -5.559 20.969 11.453 1 65.62 74 ARG A C 1
ATOM 584 O O . ARG A 1 74 ? -4.586 21.688 11.719 1 65.62 74 ARG A O 1
ATOM 591 N N . SER A 1 75 ? -6.168 20.906 10.398 1 62.47 75 SER A N 1
ATOM 592 C CA . SER A 1 75 ? -5.77 21.844 9.352 1 62.47 75 SER A CA 1
ATOM 593 C C . SER A 1 75 ? -5.91 23.281 9.812 1 62.47 75 SER A C 1
ATOM 595 O O . SER A 1 75 ? -5.055 24.125 9.523 1 62.47 75 SER A O 1
ATOM 597 N N . MET A 1 76 ? -6.973 23.5 10.5 1 56.38 76 MET A N 1
ATOM 598 C CA . MET A 1 76 ? -7.211 24.828 11.047 1 56.38 76 MET A CA 1
ATOM 599 C C . MET A 1 76 ? -6.129 25.203 12.055 1 56.38 76 MET A C 1
ATOM 601 O O . MET A 1 76 ? -5.625 26.328 12.039 1 56.38 76 MET A O 1
ATOM 605 N N . GLN A 1 77 ? -5.832 24.297 12.898 1 61.88 77 GLN A N 1
ATOM 606 C CA . GLN A 1 77 ? -4.785 24.547 13.891 1 61.88 77 GLN A CA 1
ATOM 607 C C . GLN A 1 77 ? -3.447 24.828 13.211 1 61.88 77 GLN A C 1
ATOM 609 O O . GLN A 1 77 ? -2.709 25.719 13.625 1 61.88 77 GLN A O 1
ATOM 614 N N . GLU A 1 78 ? -3.25 24.062 12.266 1 61.56 78 GLU A N 1
ATOM 615 C CA . GLU A 1 78 ? -2.01 24.234 11.523 1 61.56 78 GLU A CA 1
ATOM 616 C C . GLU A 1 78 ? -1.96 25.609 10.852 1 61.56 78 GLU A C 1
ATOM 618 O O . GLU A 1 78 ? -0.913 26.266 10.836 1 61.56 78 GLU A O 1
ATOM 623 N N . LYS A 1 79 ? -3.062 25.922 10.328 1 56.84 79 LYS A N 1
ATOM 624 C CA . LYS A 1 79 ? -3.145 27.25 9.734 1 56.84 79 LYS A CA 1
ATOM 625 C C . LYS A 1 79 ? -2.887 28.344 10.781 1 56.84 79 LYS A C 1
ATOM 627 O O . LYS A 1 79 ? -2.197 29.328 10.5 1 56.84 79 LYS A O 1
ATOM 632 N N . ALA A 1 80 ? -3.447 28.188 11.898 1 56.91 80 ALA A N 1
ATOM 633 C CA . ALA A 1 80 ? -3.225 29.141 12.984 1 56.91 80 ALA A CA 1
ATOM 634 C C . ALA A 1 80 ? -1.745 29.219 13.352 1 56.91 80 ALA A C 1
ATOM 636 O O . ALA A 1 80 ? -1.215 30.297 13.594 1 56.91 80 ALA A O 1
ATOM 637 N N . ASN A 1 81 ? -1.173 28.109 13.375 1 59 81 ASN A N 1
ATOM 638 C CA . ASN A 1 81 ? 0.252 28.062 13.68 1 59 81 ASN A CA 1
ATOM 639 C C . ASN A 1 81 ? 1.086 28.719 12.594 1 59 81 ASN A C 1
ATOM 641 O O . ASN A 1 81 ? 2.094 29.375 12.883 1 59 81 ASN A O 1
ATOM 645 N N . GLU A 1 82 ? 0.74 28.391 11.406 1 55.81 82 GLU A N 1
ATOM 646 C CA . GLU A 1 82 ? 1.389 29 10.25 1 55.81 82 GLU A CA 1
ATOM 647 C C . GLU A 1 82 ? 1.431 30.516 10.367 1 55.81 82 GLU A C 1
ATOM 649 O O . GLU A 1 82 ? 2.434 31.156 10.016 1 55.81 82 GLU A O 1
ATOM 654 N N . ILE A 1 83 ? 0.329 30.953 10.719 1 50.59 83 ILE A N 1
ATOM 655 C CA . ILE A 1 83 ? 0.261 32.406 10.898 1 50.59 83 ILE A CA 1
ATOM 656 C C . ILE A 1 83 ? 1.378 32.844 11.836 1 50.59 83 ILE A C 1
ATOM 658 O O . ILE A 1 83 ? 1.962 33.938 11.641 1 50.59 83 ILE A O 1
ATOM 662 N N . LYS A 1 84 ? 1.779 31.984 12.664 1 51.44 84 LYS A N 1
ATOM 663 C CA . LYS A 1 84 ? 2.854 32.344 13.578 1 51.44 84 LYS A CA 1
ATOM 664 C C . LYS A 1 84 ? 4.223 32.062 12.969 1 51.44 84 LYS A C 1
ATOM 666 O O . LYS A 1 84 ? 5.25 32.438 13.539 1 51.44 84 LYS A O 1
ATOM 671 N N . GLY A 1 85 ? 4.285 31.5 11.75 1 55.12 85 GLY A N 1
ATOM 672 C CA . GLY A 1 85 ? 5.496 31.172 11.016 1 55.12 85 GLY A CA 1
ATOM 673 C C . GLY A 1 85 ? 5.699 29.672 10.852 1 55.12 85 GLY A C 1
ATOM 674 O O . GLY A 1 85 ? 5.102 28.875 11.578 1 55.12 85 GLY A O 1
ATOM 675 N N . ILE A 1 86 ? 6.25 29.219 9.648 1 58.75 86 ILE A N 1
ATOM 676 C CA . ILE A 1 86 ? 6.367 27.828 9.234 1 58.75 86 ILE A CA 1
ATOM 677 C C . ILE A 1 86 ? 7.5 27.141 10 1 58.75 86 ILE A C 1
ATOM 679 O O . ILE A 1 86 ? 8.625 27.047 9.5 1 58.75 86 ILE A O 1
ATOM 683 N N . GLU A 1 87 ? 7.668 27.328 11.234 1 62.78 87 GLU A N 1
ATOM 684 C CA . GLU A 1 87 ? 8.797 26.672 11.898 1 62.78 87 GLU A CA 1
ATOM 685 C C . GLU A 1 87 ? 8.547 25.188 12.094 1 62.78 87 GLU A C 1
ATOM 687 O O . GLU A 1 87 ? 9.492 24.406 12.172 1 62.78 87 GLU A O 1
ATOM 692 N N . THR A 1 88 ? 7.383 24.781 12.102 1 68.81 88 THR A N 1
ATOM 693 C CA . THR A 1 88 ? 7.004 23.391 12.336 1 68.81 88 THR A CA 1
ATOM 694 C C . THR A 1 88 ? 5.738 23.047 11.555 1 68.81 88 THR A C 1
ATOM 696 O O . THR A 1 88 ? 5.113 23.906 10.945 1 68.81 88 THR A O 1
ATOM 699 N N . GLY A 1 89 ? 5.508 21.828 11.148 1 80.38 89 GLY A N 1
ATOM 700 C CA . GLY A 1 89 ? 4.289 21.391 10.492 1 80.38 89 GLY A CA 1
ATOM 701 C C . GLY A 1 89 ? 4.355 19.969 10 1 80.38 89 GLY A C 1
ATOM 702 O O . GLY A 1 89 ? 5.438 19.375 9.93 1 80.38 89 GLY A O 1
ATOM 703 N N . VAL A 1 90 ? 3.135 19.531 9.797 1 85.56 90 VAL A N 1
ATOM 704 C CA . VAL A 1 90 ? 3.016 18.172 9.266 1 85.56 90 VAL A CA 1
ATOM 705 C C . VAL A 1 90 ? 2.451 18.219 7.852 1 85.56 90 VAL A C 1
ATOM 707 O O . VAL A 1 90 ? 1.432 18.859 7.602 1 85.56 90 VAL A O 1
ATOM 710 N N . ILE A 1 91 ? 3.201 17.688 6.984 1 91.69 91 ILE A N 1
ATOM 711 C CA . ILE A 1 91 ? 2.775 17.594 5.59 1 91.69 91 ILE A CA 1
ATOM 712 C C . ILE A 1 91 ? 2.268 16.172 5.305 1 91.69 91 ILE A C 1
ATOM 714 O O . ILE A 1 91 ? 3.018 15.203 5.422 1 91.69 91 ILE A O 1
ATOM 718 N N . ARG A 1 92 ? 1.01 16.062 4.957 1 92.31 92 ARG A N 1
ATOM 719 C CA . ARG A 1 92 ? 0.396 14.773 4.641 1 92.31 92 ARG A CA 1
ATOM 720 C C . ARG A 1 92 ? 0.26 14.586 3.135 1 92.31 92 ARG A C 1
ATOM 722 O O . ARG A 1 92 ? -0.475 15.32 2.477 1 92.31 92 ARG A O 1
ATOM 729 N N . VAL A 1 93 ? 0.897 13.484 2.645 1 95.5 93 VAL A N 1
ATOM 730 C CA . VAL A 1 93 ? 1.021 13.344 1.197 1 95.5 93 VAL A CA 1
ATOM 731 C C . VAL A 1 93 ? 0.517 11.969 0.768 1 95.5 93 VAL A C 1
ATOM 733 O O . VAL A 1 93 ? 0.923 10.945 1.328 1 95.5 93 VAL A O 1
ATOM 736 N N . GLY A 1 94 ? -0.448 11.945 -0.148 1 94.69 94 GLY A N 1
ATOM 737 C CA . GLY A 1 94 ? -0.767 10.719 -0.86 1 94.69 94 GLY A CA 1
ATOM 738 C C . GLY A 1 94 ? 0.152 10.461 -2.039 1 94.69 94 GLY A C 1
ATOM 739 O O . GLY A 1 94 ? 0.313 11.312 -2.91 1 94.69 94 GLY A O 1
ATOM 740 N N . THR A 1 95 ? 0.748 9.258 -2.051 1 93.25 95 THR A N 1
ATOM 741 C CA . THR A 1 95 ? 1.755 9.008 -3.076 1 93.25 95 THR A CA 1
ATOM 742 C C . THR A 1 95 ? 1.585 7.613 -3.674 1 93.25 95 THR A C 1
ATOM 744 O O . THR A 1 95 ? 0.84 6.789 -3.139 1 93.25 95 THR A O 1
ATOM 747 N N . VAL A 1 96 ? 2.201 7.438 -4.809 1 92.94 96 VAL A N 1
ATOM 748 C CA . VAL A 1 96 ? 2.404 6.121 -5.406 1 92.94 96 VAL A CA 1
ATOM 749 C C . VAL A 1 96 ? 3.865 5.703 -5.246 1 92.94 96 VAL A C 1
ATOM 751 O O . VAL A 1 96 ? 4.738 6.547 -5.039 1 92.94 96 VAL A O 1
ATOM 754 N N . SER A 1 97 ? 4.145 4.484 -5.359 1 90.62 97 SER A N 1
ATOM 755 C CA . SER A 1 97 ? 5.449 3.922 -5.012 1 90.62 97 SER A CA 1
ATOM 756 C C . SER A 1 97 ? 6.562 4.582 -5.816 1 90.62 97 SER A C 1
ATOM 758 O O . SER A 1 97 ? 7.625 4.895 -5.273 1 90.62 97 SER A O 1
ATOM 760 N N . SER A 1 98 ? 6.371 4.77 -7.055 1 93.12 98 SER A N 1
ATOM 761 C CA . SER A 1 98 ? 7.414 5.332 -7.91 1 93.12 98 SER A CA 1
ATOM 762 C C . SER A 1 98 ? 7.816 6.727 -7.445 1 93.12 98 SER A C 1
ATOM 764 O O . SER A 1 98 ? 9.008 7.062 -7.434 1 93.12 98 SER A O 1
ATOM 766 N N . VAL A 1 99 ? 6.852 7.492 -7.016 1 94.25 99 VAL A N 1
ATOM 767 C CA . VAL A 1 99 ? 7.098 8.859 -6.562 1 94.25 99 VAL A CA 1
ATOM 768 C C . VAL A 1 99 ? 7.781 8.836 -5.199 1 94.25 99 VAL A C 1
ATOM 770 O O . VAL A 1 99 ? 8.766 9.547 -4.977 1 94.25 99 VAL A O 1
ATOM 773 N N . THR A 1 100 ? 7.246 8.055 -4.297 1 92.94 100 THR A N 1
ATOM 774 C CA . THR A 1 100 ? 7.801 7.98 -2.951 1 92.94 100 THR A CA 1
ATOM 775 C C . THR A 1 100 ? 9.266 7.562 -2.992 1 92.94 100 THR A C 1
ATOM 777 O O . THR A 1 100 ? 10.102 8.125 -2.277 1 92.94 100 THR A O 1
ATOM 780 N N . CYS A 1 101 ? 9.57 6.707 -3.865 1 90.44 101 CYS A N 1
ATOM 781 C CA . CYS A 1 101 ? 10.898 6.105 -3.893 1 90.44 101 CYS A CA 1
ATOM 782 C C . CYS A 1 101 ? 11.891 6.992 -4.641 1 90.44 101 CYS A C 1
ATOM 784 O O . CYS A 1 101 ? 13.047 7.117 -4.234 1 90.44 101 CYS A O 1
ATOM 786 N N . HIS A 1 102 ? 11.414 7.672 -5.676 1 92.44 102 HIS A N 1
ATOM 787 C CA . HIS A 1 102 ? 12.422 8.203 -6.594 1 92.44 102 HIS A CA 1
ATOM 788 C C . HIS A 1 102 ? 12.383 9.727 -6.633 1 92.44 102 HIS A C 1
ATOM 790 O O . HIS A 1 102 ? 13.328 10.359 -7.109 1 92.44 102 HIS A O 1
ATOM 796 N N . TRP A 1 103 ? 11.305 10.312 -6.152 1 94.81 103 TRP A N 1
ATOM 797 C CA . TRP A 1 103 ? 11.227 11.766 -6.129 1 94.81 103 TRP A CA 1
ATOM 798 C C . TRP A 1 103 ? 11.375 12.297 -4.703 1 94.81 103 TRP A C 1
ATOM 800 O O . TRP A 1 103 ? 12.117 13.25 -4.465 1 94.81 103 TRP A O 1
ATOM 810 N N . MET A 1 104 ? 10.773 11.68 -3.744 1 93.88 104 MET A N 1
ATOM 811 C CA . MET A 1 104 ? 10.547 12.266 -2.424 1 93.88 104 MET A CA 1
ATOM 812 C C . MET A 1 104 ? 11.859 12.391 -1.654 1 93.88 104 MET A C 1
ATOM 814 O O . MET A 1 104 ? 12.094 13.398 -0.982 1 93.88 104 MET A O 1
ATOM 818 N N . PRO A 1 105 ? 12.75 11.398 -1.732 1 92.38 105 PRO A N 1
ATOM 819 C CA . PRO A 1 105 ? 13.984 11.539 -0.951 1 92.38 105 PRO A CA 1
ATOM 820 C C . PRO A 1 105 ? 14.75 12.812 -1.292 1 92.38 105 PRO A C 1
ATOM 822 O O . PRO A 1 105 ? 15.156 13.562 -0.393 1 92.38 105 PRO A O 1
ATOM 825 N N . GLN A 1 106 ? 14.859 13.055 -2.537 1 92.5 106 GLN A N 1
ATOM 826 C CA . GLN A 1 106 ? 15.57 14.25 -2.973 1 92.5 106 GLN A CA 1
ATOM 827 C C . GLN A 1 106 ? 14.797 15.516 -2.613 1 92.5 106 GLN A C 1
ATOM 829 O O . GLN A 1 106 ? 15.375 16.5 -2.145 1 92.5 106 GLN A O 1
ATOM 834 N N . LEU A 1 107 ? 13.555 15.516 -2.826 1 95.62 107 LEU A N 1
ATOM 835 C CA . LEU A 1 107 ? 12.703 16.672 -2.547 1 95.62 107 LEU A CA 1
ATOM 836 C C . LEU A 1 107 ? 12.703 16.984 -1.058 1 95.62 107 LEU A C 1
ATOM 838 O O . LEU A 1 107 ? 12.789 18.156 -0.672 1 95.62 107 LEU A O 1
ATOM 842 N N . ILE A 1 108 ? 12.578 15.984 -0.238 1 95 108 ILE A N 1
ATOM 843 C CA . ILE A 1 108 ? 12.523 16.172 1.208 1 95 108 ILE A CA 1
ATOM 844 C C . ILE A 1 108 ? 13.859 16.719 1.712 1 95 108 ILE A C 1
ATOM 846 O O . ILE A 1 108 ? 13.883 17.641 2.523 1 95 108 ILE A O 1
ATOM 850 N N . ASN A 1 109 ? 14.938 16.156 1.265 1 92.12 109 ASN A N 1
ATOM 851 C CA . ASN A 1 109 ? 16.266 16.625 1.673 1 92.12 109 ASN A CA 1
ATOM 852 C C . ASN A 1 109 ? 16.438 18.109 1.394 1 92.12 109 ASN A C 1
ATOM 854 O O . ASN A 1 109 ? 16.875 18.859 2.262 1 92.12 109 ASN A O 1
ATOM 858 N N . GLY A 1 110 ? 16.109 18.469 0.188 1 93.12 110 GLY A N 1
ATOM 859 C CA . GLY A 1 110 ? 16.219 19.875 -0.178 1 93.12 110 GLY A CA 1
ATOM 860 C C . GLY A 1 110 ? 15.289 20.766 0.604 1 93.12 110 GLY A C 1
ATOM 861 O O . GLY A 1 110 ? 15.68 21.859 1.033 1 93.12 110 GLY A O 1
ATOM 862 N N . PHE A 1 111 ? 14.102 20.344 0.812 1 94.88 111 PHE A N 1
ATOM 863 C CA . PHE A 1 111 ? 13.102 21.141 1.505 1 94.88 111 PHE A CA 1
ATOM 864 C C . PHE A 1 111 ? 13.461 21.312 2.977 1 94.88 111 PHE A C 1
ATOM 866 O O . PHE A 1 111 ? 13.258 22.391 3.553 1 94.88 111 PHE A O 1
ATOM 873 N N . LYS A 1 112 ? 13.945 20.281 3.582 1 91.5 112 LYS A N 1
ATOM 874 C CA . LYS A 1 112 ? 14.258 20.297 5.008 1 91.5 112 LYS A CA 1
ATOM 875 C C . LYS A 1 112 ? 15.484 21.156 5.293 1 91.5 112 LYS A C 1
ATOM 877 O O . LYS A 1 112 ? 15.727 21.547 6.438 1 91.5 112 LYS A O 1
ATOM 882 N N . GLU A 1 113 ? 16.328 21.406 4.324 1 90.81 113 GLU A N 1
ATOM 883 C CA . GLU A 1 113 ? 17.391 22.391 4.488 1 90.81 113 GLU A CA 1
ATOM 884 C C . GLU A 1 113 ? 16.828 23.75 4.859 1 90.81 113 GLU A C 1
ATOM 886 O O . GLU A 1 113 ? 17.438 24.5 5.633 1 90.81 113 GLU A O 1
ATOM 891 N N . GLU A 1 114 ? 15.688 24.047 4.309 1 87.94 114 GLU A N 1
ATOM 892 C CA . GLU A 1 114 ? 15.023 25.312 4.562 1 87.94 114 GLU A CA 1
ATOM 893 C C . GLU A 1 114 ? 14.062 25.219 5.746 1 87.94 114 GLU A C 1
ATOM 895 O O . GLU A 1 114 ? 13.906 26.172 6.504 1 87.94 114 GLU A O 1
ATOM 900 N N . TYR A 1 115 ? 13.461 24.062 5.836 1 88.88 115 TYR A N 1
ATOM 901 C CA . TYR A 1 115 ? 12.469 23.844 6.887 1 88.88 115 TYR A CA 1
ATOM 902 C C . TYR A 1 115 ? 12.773 22.578 7.668 1 88.88 115 TYR A C 1
ATOM 904 O O . TYR A 1 115 ? 12.039 21.594 7.566 1 88.88 115 TYR A O 1
ATOM 912 N N . PRO A 1 116 ? 13.68 22.547 8.555 1 86.38 116 PRO A N 1
ATOM 913 C CA . PRO A 1 116 ? 14.211 21.344 9.195 1 86.38 116 PRO A CA 1
ATOM 914 C C . PRO A 1 116 ? 13.203 20.672 10.125 1 86.38 116 PRO A C 1
ATOM 916 O O . PRO A 1 116 ? 13.32 19.469 10.406 1 86.3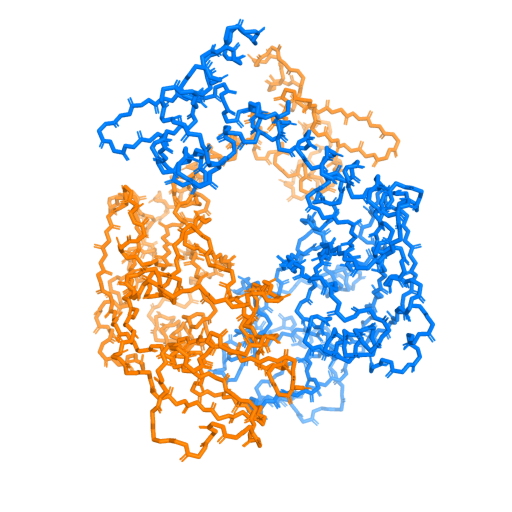8 116 PRO A O 1
ATOM 919 N N . ASN A 1 117 ? 12.195 21.375 10.539 1 83.44 117 ASN A N 1
ATOM 920 C CA . ASN A 1 117 ? 11.336 20.828 11.586 1 83.44 117 ASN A CA 1
ATOM 921 C C . ASN A 1 117 ? 10.008 20.344 11.016 1 83.44 117 ASN A C 1
ATOM 923 O O . ASN A 1 117 ? 9.125 19.938 11.766 1 83.44 117 ASN A O 1
ATOM 927 N N . VAL A 1 118 ? 9.883 20.375 9.766 1 87.31 118 VAL A N 1
ATOM 928 C CA . VAL A 1 118 ? 8.672 19.859 9.141 1 87.31 118 VAL A CA 1
ATOM 929 C C . VAL A 1 118 ? 8.68 18.344 9.156 1 87.31 118 VAL A C 1
ATOM 931 O O . VAL A 1 118 ? 9.734 17.719 8.992 1 87.31 118 VAL A O 1
ATOM 934 N N . GLN A 1 119 ? 7.52 17.75 9.383 1 87.5 119 GLN A N 1
ATOM 935 C CA . GLN A 1 119 ? 7.348 16.297 9.344 1 87.5 119 GLN A CA 1
ATOM 936 C C . GLN A 1 119 ? 6.523 15.875 8.141 1 87.5 119 GLN A C 1
ATOM 938 O O . GLN A 1 119 ? 5.645 16.609 7.684 1 87.5 119 GLN A O 1
ATOM 943 N N . PHE A 1 120 ? 6.844 14.727 7.652 1 91.62 120 PHE A N 1
ATOM 944 C CA . PHE A 1 120 ? 6.117 14.188 6.512 1 91.62 120 PHE A CA 1
ATOM 945 C C . PHE A 1 120 ? 5.371 12.914 6.895 1 91.62 120 PHE A C 1
ATOM 947 O O . PHE A 1 120 ? 5.914 12.055 7.586 1 91.62 120 PHE A O 1
ATOM 954 N N . LEU A 1 121 ? 4.145 12.805 6.5 1 89.62 121 LEU A N 1
ATOM 955 C CA . LEU A 1 121 ? 3.324 11.594 6.574 1 89.62 121 LEU A CA 1
ATOM 956 C C . LEU A 1 121 ? 2.879 11.156 5.188 1 89.62 121 LEU A C 1
ATOM 958 O O . LEU A 1 121 ? 2.137 11.867 4.512 1 89.62 121 LEU A O 1
ATOM 962 N N . PHE A 1 122 ? 3.334 9.969 4.848 1 90.62 122 PHE A N 1
ATOM 963 C CA . PHE A 1 122 ? 3.014 9.453 3.521 1 90.62 122 PHE A CA 1
ATOM 964 C C . PHE A 1 122 ? 1.919 8.398 3.6 1 90.62 122 PHE A C 1
ATOM 966 O O . PHE A 1 122 ? 1.952 7.527 4.473 1 90.62 122 PHE A O 1
ATOM 973 N N . HIS A 1 123 ? 1.027 8.555 2.723 1 86.44 123 HIS A N 1
ATOM 974 C CA . HIS A 1 123 ? 0.022 7.527 2.488 1 86.44 123 HIS A CA 1
ATOM 975 C C . HIS A 1 123 ? 0.166 6.922 1.095 1 86.44 123 HIS A C 1
ATOM 977 O O . HIS A 1 123 ? 0.099 7.641 0.093 1 86.44 123 HIS A O 1
ATOM 983 N N . GLN A 1 124 ? 0.415 5.668 1.145 1 85.5 124 GLN A N 1
ATOM 984 C CA . GLN A 1 124 ? 0.506 5 -0.149 1 85.5 124 GLN A CA 1
ATOM 985 C C . GLN A 1 124 ? -0.877 4.625 -0.672 1 85.5 124 GLN A C 1
ATOM 987 O O . GLN A 1 124 ? -1.649 3.959 0.02 1 85.5 124 GLN A O 1
ATOM 992 N N . GLY A 1 125 ? -1.172 5.113 -1.825 1 87.75 125 GLY A N 1
ATOM 993 C CA . GLY A 1 125 ? -2.469 4.824 -2.416 1 87.75 125 GLY A CA 1
ATOM 994 C C . GLY A 1 125 ? -2.414 4.648 -3.922 1 87.75 125 GLY A C 1
ATOM 995 O O . GLY A 1 125 ? -1.407 4.184 -4.461 1 87.75 125 GLY A O 1
ATOM 996 N N . ASP A 1 126 ? -3.59 4.75 -4.449 1 89.25 126 ASP A N 1
ATOM 997 C CA . ASP A 1 126 ? -3.748 4.625 -5.895 1 89.25 126 ASP A CA 1
ATOM 998 C C . ASP A 1 126 ? -4.621 5.75 -6.449 1 89.25 126 ASP A C 1
ATOM 1000 O O . ASP A 1 126 ? -4.852 6.754 -5.777 1 89.25 126 ASP A O 1
ATOM 1004 N N . TYR A 1 127 ? -4.969 5.59 -7.723 1 89.38 127 TYR A N 1
ATOM 1005 C CA . TYR A 1 127 ? -5.66 6.672 -8.414 1 89.38 127 TYR A CA 1
ATOM 1006 C C . TYR A 1 127 ? -7.102 6.797 -7.93 1 89.38 127 TYR A C 1
ATOM 1008 O O . TYR A 1 127 ? -7.82 7.715 -8.328 1 89.38 127 TYR A O 1
ATOM 1016 N N . THR A 1 128 ? -7.543 5.965 -7.051 1 84.69 128 THR A N 1
ATOM 1017 C CA . THR A 1 128 ? -8.867 6.055 -6.445 1 84.69 128 THR A CA 1
ATOM 1018 C C . THR A 1 128 ? -8.773 6.582 -5.016 1 84.69 128 THR A C 1
ATOM 1020 O O . THR A 1 128 ? -9.445 7.555 -4.66 1 84.69 128 THR A O 1
ATOM 1023 N N . LEU A 1 129 ? -7.918 6.043 -4.266 1 83.62 129 LEU A N 1
ATOM 1024 C CA . LEU A 1 129 ? -7.844 6.336 -2.84 1 83.62 129 LEU A CA 1
ATOM 1025 C C . LEU A 1 129 ? -7.266 7.723 -2.6 1 83.62 129 LEU A C 1
ATOM 1027 O O . LEU A 1 129 ? -7.711 8.438 -1.696 1 83.62 129 LEU A O 1
ATOM 1031 N N . ILE A 1 130 ? -6.324 8.109 -3.377 1 91.44 130 ILE A N 1
ATOM 1032 C CA . ILE A 1 130 ? -5.641 9.375 -3.143 1 91.44 130 ILE A CA 1
ATOM 1033 C C . ILE A 1 130 ? -6.629 10.531 -3.305 1 91.44 130 ILE A C 1
ATOM 1035 O O . ILE A 1 130 ? -6.758 11.375 -2.416 1 91.44 130 ILE A O 1
ATOM 1039 N N . PRO A 1 131 ? -7.379 10.539 -4.387 1 88.25 131 PRO A N 1
ATOM 1040 C CA . PRO A 1 131 ? -8.391 11.594 -4.492 1 88.25 131 PRO A CA 1
ATOM 1041 C C . PRO A 1 131 ? -9.406 11.547 -3.35 1 88.25 131 PRO A C 1
ATOM 1043 O O . PRO A 1 131 ? -9.836 12.594 -2.863 1 88.25 131 PRO A O 1
ATOM 1046 N N . GLU A 1 132 ? -9.766 10.398 -2.936 1 80.75 132 GLU A N 1
ATOM 1047 C CA . GLU A 1 132 ? -10.719 10.25 -1.838 1 80.75 132 GLU A CA 1
ATOM 1048 C C . GLU A 1 132 ? -10.156 10.82 -0.539 1 80.75 132 GLU A C 1
ATOM 1050 O O . GLU A 1 132 ? -10.875 11.469 0.223 1 80.75 132 GLU A O 1
ATOM 1055 N N . TRP A 1 133 ? -8.883 10.562 -0.291 1 85.88 133 TRP A N 1
ATOM 1056 C CA . TRP A 1 133 ? -8.234 11.055 0.92 1 85.88 133 TRP A CA 1
ATOM 1057 C C . TRP A 1 133 ? -8.109 12.57 0.898 1 85.88 133 TRP A C 1
ATOM 1059 O O . TRP A 1 133 ? -8.188 13.227 1.943 1 85.88 133 TRP A O 1
ATOM 1069 N N . ILE A 1 134 ? -7.883 13.117 -0.286 1 88.06 134 ILE A N 1
ATOM 1070 C CA . ILE A 1 134 ? -7.84 14.57 -0.427 1 88.06 134 ILE A CA 1
ATOM 1071 C C . ILE A 1 134 ? -9.219 15.156 -0.13 1 88.06 134 ILE A C 1
ATOM 1073 O O . ILE A 1 134 ? -9.336 16.125 0.63 1 88.06 134 ILE A O 1
ATOM 1077 N N . ALA A 1 135 ? -10.195 14.508 -0.721 1 78.44 135 ALA A N 1
ATOM 1078 C CA . ALA A 1 135 ? -11.562 15 -0.569 1 78.44 135 ALA A CA 1
ATOM 1079 C C . ALA A 1 135 ? -12 14.953 0.893 1 78.44 135 ALA A C 1
ATOM 1081 O O . ALA A 1 135 ? -12.711 15.852 1.362 1 78.44 135 ALA A O 1
ATOM 1082 N N . SER A 1 136 ? -11.555 13.945 1.578 1 72.5 136 SER A N 1
ATOM 1083 C CA . SER A 1 136 ? -11.953 13.75 2.969 1 72.5 136 SER A CA 1
ATOM 1084 C C . SER A 1 136 ? -11.078 14.57 3.914 1 72.5 136 SER A C 1
ATOM 1086 O O . SER A 1 136 ? -11.398 14.719 5.094 1 72.5 136 SER A O 1
ATOM 1088 N N . GLY A 1 137 ? -9.969 15.008 3.393 1 77.31 137 GLY A N 1
ATOM 1089 C CA . GLY A 1 137 ? -9.055 15.789 4.211 1 77.31 137 GLY A CA 1
ATOM 1090 C C . GLY A 1 137 ? -8.062 14.93 4.973 1 77.31 137 GLY A C 1
ATOM 1091 O O . GLY A 1 137 ? -7.324 15.43 5.824 1 77.31 137 GLY A O 1
ATOM 1092 N N . GLN A 1 138 ? -8.031 13.719 4.688 1 79.12 138 GLN A N 1
ATOM 1093 C CA . GLN A 1 138 ? -7.082 12.812 5.324 1 79.12 138 GLN A CA 1
ATOM 1094 C C . GLN A 1 138 ? -5.648 13.164 4.945 1 79.12 138 GLN A C 1
ATOM 1096 O O . GLN A 1 138 ? -4.723 12.961 5.738 1 79.12 138 GLN A O 1
ATOM 1101 N N . ILE A 1 139 ? -5.512 13.664 3.729 1 90 139 ILE A N 1
ATOM 1102 C CA . ILE A 1 139 ? -4.211 14.133 3.273 1 90 139 ILE A CA 1
ATOM 1103 C C . ILE A 1 139 ? -4.348 15.539 2.688 1 90 139 ILE A C 1
ATOM 1105 O O . ILE A 1 139 ? -5.449 15.969 2.352 1 90 139 ILE A O 1
ATOM 1109 N N . ASP A 1 140 ? -3.238 16.219 2.678 1 91.56 140 ASP A N 1
ATOM 1110 C CA . ASP A 1 140 ? -3.227 17.594 2.172 1 91.56 140 ASP A CA 1
ATOM 1111 C C . ASP A 1 140 ? -3.256 17.609 0.646 1 91.56 140 ASP A C 1
ATOM 1113 O O . ASP A 1 140 ? -3.963 18.422 0.045 1 91.56 140 ASP A O 1
ATOM 1117 N N . PHE A 1 141 ? -2.453 16.797 0.053 1 95.69 141 PHE A N 1
ATOM 1118 C CA . PHE A 1 141 ? -2.334 16.656 -1.395 1 95.69 141 PHE A CA 1
ATOM 1119 C C . PHE A 1 141 ? -1.777 15.297 -1.771 1 95.69 141 PHE A C 1
ATOM 1121 O O . PHE A 1 141 ? -1.418 14.5 -0.896 1 95.69 141 PHE A O 1
ATOM 1128 N N . GLY A 1 142 ? -1.773 15.023 -3.035 1 96.81 142 GLY A N 1
ATOM 1129 C CA . GLY A 1 142 ? -1.231 13.742 -3.469 1 96.81 142 GLY A CA 1
ATOM 1130 C C . GLY A 1 142 ? -0.859 13.719 -4.938 1 96.81 142 GLY A C 1
ATOM 1131 O O . GLY A 1 142 ? -1.07 14.703 -5.652 1 96.81 142 GLY A O 1
ATOM 1132 N N . PHE A 1 143 ? -0.23 12.648 -5.312 1 96.62 143 PHE A N 1
ATOM 1133 C CA . PHE A 1 143 ? 0.174 12.461 -6.703 1 96.62 143 PHE A CA 1
ATOM 1134 C C . PHE A 1 143 ? -0.835 11.594 -7.445 1 96.62 143 PHE A C 1
ATOM 1136 O O . PHE A 1 143 ? -1.127 10.469 -7.023 1 96.62 143 PHE A O 1
ATOM 1143 N N . ILE A 1 144 ? -1.31 12.117 -8.547 1 94.69 144 ILE A N 1
ATOM 1144 C CA . ILE A 1 144 ? -2.354 11.43 -9.305 1 94.69 144 ILE A CA 1
ATOM 1145 C C . ILE A 1 144 ? -2.121 11.617 -10.797 1 94.69 144 ILE A C 1
ATOM 1147 O O . ILE A 1 144 ? -1.249 12.391 -11.203 1 94.69 144 ILE A O 1
ATOM 1151 N N . ASN A 1 145 ? -2.768 10.797 -11.508 1 93.81 145 ASN A N 1
ATOM 1152 C CA . ASN A 1 145 ? -2.9 11.039 -12.945 1 93.81 145 ASN A CA 1
ATOM 1153 C C . ASN A 1 145 ? -4.098 11.93 -13.25 1 93.81 145 ASN A C 1
ATOM 1155 O O . ASN A 1 145 ? -5.234 11.586 -12.93 1 93.81 145 ASN A O 1
ATOM 1159 N N . PRO A 1 146 ? -3.865 13.125 -13.891 1 90.88 146 PRO A N 1
ATOM 1160 C CA . PRO A 1 146 ? -4.984 14.023 -14.172 1 90.88 146 PRO A CA 1
ATOM 1161 C C . PRO A 1 146 ? -6.051 13.383 -15.055 1 90.88 146 PRO A C 1
ATOM 1163 O O . PRO A 1 146 ? -7.203 13.82 -15.055 1 90.88 146 PRO A O 1
ATOM 1166 N N . LEU A 1 147 ? -5.656 12.375 -15.789 1 85.25 147 LEU A N 1
ATOM 1167 C CA . LEU A 1 147 ? -6.598 11.695 -16.672 1 85.25 147 LEU A CA 1
ATOM 1168 C C . LEU A 1 147 ? -7.547 10.805 -15.875 1 85.25 147 LEU A C 1
ATOM 1170 O O . LEU A 1 147 ? -8.586 10.383 -16.391 1 85.25 147 LEU A O 1
ATOM 1174 N N . ALA A 1 148 ? -7.223 10.492 -14.656 1 80.12 148 ALA A N 1
ATOM 1175 C CA . ALA A 1 148 ? -8.102 9.688 -13.812 1 80.12 148 ALA A CA 1
ATOM 1176 C C . ALA A 1 148 ? -9.289 10.5 -13.312 1 80.12 148 ALA A C 1
ATOM 1178 O O . ALA A 1 148 ? -10.18 9.977 -12.641 1 80.12 148 ALA A O 1
ATOM 1179 N N . ASP A 1 149 ? -9.641 11.453 -13.953 1 63.19 149 ASP A N 1
ATOM 1180 C CA . ASP A 1 149 ? -10.797 12.32 -13.75 1 63.19 149 ASP A CA 1
ATOM 1181 C C . ASP A 1 149 ? -11.07 12.523 -12.266 1 63.19 149 ASP A C 1
ATOM 1183 O O . ASP A 1 149 ? -11.867 11.797 -11.672 1 63.19 149 ASP A O 1
ATOM 1187 N N . THR A 1 150 ? -10.422 13.5 -11.789 1 68.62 150 THR A N 1
ATOM 1188 C CA . THR A 1 150 ? -10.758 13.82 -10.406 1 68.62 150 THR A CA 1
ATOM 1189 C C . THR A 1 150 ? -11.258 15.258 -10.289 1 68.62 150 THR A C 1
ATOM 1191 O O . THR A 1 150 ? -11.039 16.078 -11.188 1 68.62 150 THR A O 1
ATOM 1194 N N . ASN A 1 151 ? -12.25 15.562 -9.492 1 77.75 151 ASN A N 1
ATOM 1195 C CA . ASN A 1 151 ? -12.742 16.891 -9.172 1 77.75 151 ASN A CA 1
ATOM 1196 C C . ASN A 1 151 ? -11.703 17.719 -8.406 1 77.75 151 ASN A C 1
ATOM 1198 O O . ASN A 1 151 ? -12.039 18.703 -7.754 1 77.75 151 ASN A O 1
ATOM 1202 N N . LEU A 1 152 ? -10.5 17.344 -8.641 1 88.19 152 LEU A N 1
ATOM 1203 C CA . LEU A 1 152 ? -9.43 18.016 -7.914 1 88.19 152 LEU A CA 1
ATOM 1204 C C . LEU A 1 152 ? -8.711 19.016 -8.812 1 88.19 152 LEU A C 1
ATOM 1206 O O . LEU A 1 152 ? -8.703 18.859 -10.039 1 88.19 152 LEU A O 1
ATOM 1210 N N . LYS A 1 153 ? -8.203 20.078 -8.227 1 91.75 153 LYS A N 1
ATOM 1211 C CA . LYS A 1 153 ? -7.203 20.891 -8.906 1 91.75 153 LYS A CA 1
ATOM 1212 C C . LYS A 1 153 ? -5.887 20.125 -9.062 1 91.75 153 LYS A C 1
ATOM 1214 O O . LYS A 1 153 ? -5.48 19.391 -8.156 1 91.75 153 LYS A O 1
ATOM 1219 N N . THR A 1 154 ? -5.301 20.281 -10.195 1 94.44 154 THR A N 1
ATOM 1220 C CA . THR A 1 154 ? -4.07 19.531 -10.43 1 94.44 154 THR A CA 1
ATOM 1221 C C . THR A 1 154 ? -2.988 20.438 -11.016 1 94.44 154 THR A C 1
ATOM 1223 O O . THR A 1 154 ? -3.291 21.438 -11.664 1 94.44 154 THR A O 1
ATOM 1226 N N . LYS A 1 155 ? -1.759 20.156 -10.711 1 95.44 155 LYS A N 1
ATOM 1227 C CA . LYS A 1 155 ? -0.563 20.703 -11.344 1 95.44 155 LYS A CA 1
ATOM 1228 C C . LYS A 1 155 ? 0.337 19.594 -11.883 1 95.44 155 LYS A C 1
ATOM 1230 O O . LYS A 1 155 ? 0.875 18.797 -11.109 1 95.44 155 LYS A O 1
ATOM 1235 N N . THR A 1 156 ? 0.528 19.656 -13.18 1 96.56 156 THR A N 1
ATOM 1236 C CA . THR A 1 156 ? 1.336 18.609 -13.805 1 96.56 156 THR A CA 1
ATOM 1237 C C . THR A 1 156 ? 2.795 18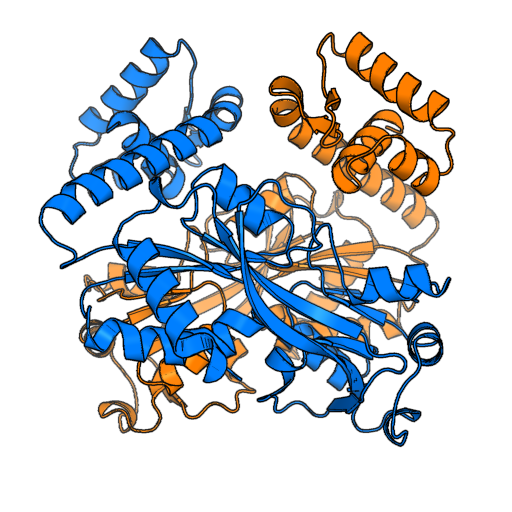.734 -13.375 1 96.56 156 THR A C 1
ATOM 1239 O O . THR A 1 156 ? 3.361 19.828 -13.367 1 96.56 156 THR A O 1
ATOM 1242 N N . VAL A 1 157 ? 3.369 17.609 -13 1 97.25 157 VAL A N 1
ATOM 1243 C CA . VAL A 1 157 ? 4.77 17.594 -12.586 1 97.25 157 VAL A CA 1
ATOM 1244 C C . VAL A 1 157 ? 5.633 17.047 -13.727 1 97.25 157 VAL A C 1
ATOM 1246 O O . VAL A 1 157 ? 6.539 17.734 -14.203 1 97.25 157 VAL A O 1
ATOM 1249 N N . LYS A 1 158 ? 5.266 15.789 -14.148 1 96.31 158 LYS A N 1
ATOM 1250 C CA . LYS A 1 158 ? 6.094 15.148 -15.164 1 96.31 158 LYS A CA 1
ATOM 1251 C C . LYS A 1 158 ? 5.344 14 -15.836 1 96.31 158 LYS A C 1
ATOM 1253 O O . LYS A 1 158 ? 4.406 13.438 -15.258 1 96.31 158 LYS A O 1
ATOM 1258 N N . SER A 1 159 ? 5.719 13.695 -17.016 1 95.31 159 SER A N 1
ATOM 1259 C CA . SER A 1 159 ? 5.258 12.508 -17.719 1 95.31 159 SER A CA 1
ATOM 1260 C C . SER A 1 159 ? 6.406 11.523 -17.953 1 95.31 159 SER A C 1
ATOM 1262 O O . SER A 1 159 ? 7.547 11.938 -18.172 1 95.31 159 SER A O 1
ATOM 1264 N N . ASP A 1 160 ? 6.062 10.273 -17.797 1 94.31 160 ASP A N 1
ATOM 1265 C CA . ASP A 1 160 ? 7.047 9.25 -18.109 1 94.31 160 ASP A CA 1
ATOM 1266 C C . ASP A 1 160 ? 6.406 8.094 -18.875 1 94.31 160 ASP A C 1
ATOM 1268 O O . ASP A 1 160 ? 5.215 8.133 -19.188 1 94.31 160 ASP A O 1
ATOM 1272 N N . GLU A 1 161 ? 7.262 7.16 -19.281 1 96.44 161 GLU A N 1
ATOM 1273 C CA . GLU A 1 161 ? 6.777 6.039 -20.078 1 96.44 161 GLU A CA 1
ATOM 1274 C C . GLU A 1 161 ? 6.551 4.805 -19.219 1 96.44 161 GLU A C 1
ATOM 1276 O O . GLU A 1 161 ? 7.164 4.664 -18.156 1 96.44 161 GLU A O 1
ATOM 1281 N N . MET A 1 162 ? 5.637 4.074 -19.703 1 97.75 162 MET A N 1
ATOM 1282 C CA . MET A 1 162 ? 5.473 2.736 -19.141 1 97.75 162 MET A CA 1
ATOM 1283 C C . MET A 1 162 ? 6.188 1.693 -20 1 97.75 162 MET A C 1
ATOM 1285 O O . MET A 1 162 ? 6.16 1.767 -21.219 1 97.75 162 MET A O 1
ATOM 1289 N N . LEU A 1 163 ? 6.797 0.73 -19.359 1 98.44 163 LEU A N 1
ATOM 1290 C CA . LEU A 1 163 ? 7.609 -0.264 -20.047 1 98.44 163 LEU A CA 1
ATOM 1291 C C . LEU A 1 163 ? 7.066 -1.669 -19.812 1 98.44 163 LEU A C 1
ATOM 1293 O O . LEU A 1 163 ? 6.48 -1.945 -18.766 1 98.44 163 LEU A O 1
ATOM 1297 N N . ALA A 1 164 ? 7.246 -2.467 -20.781 1 98.62 164 ALA A N 1
ATOM 1298 C CA . ALA A 1 164 ? 7.008 -3.895 -20.578 1 98.62 164 ALA A CA 1
ATOM 1299 C C . ALA A 1 164 ? 8.094 -4.52 -19.719 1 98.62 164 ALA A C 1
ATOM 1301 O O . ALA A 1 164 ? 9.281 -4.246 -19.906 1 98.62 164 ALA A O 1
ATOM 1302 N N . VAL A 1 165 ? 7.691 -5.281 -18.766 1 98.44 165 VAL A N 1
ATOM 1303 C CA . VAL A 1 165 ? 8.609 -5.949 -17.859 1 98.44 165 VAL A CA 1
ATOM 1304 C C . VAL A 1 165 ? 8.547 -7.461 -18.078 1 98.44 165 VAL A C 1
ATOM 1306 O O . VAL A 1 165 ? 7.488 -8.07 -17.891 1 98.44 165 VAL A O 1
ATOM 1309 N N . LEU A 1 166 ? 9.641 -8.039 -18.469 1 98.19 166 LEU A N 1
ATOM 1310 C CA . LEU A 1 166 ? 9.727 -9.453 -18.812 1 98.19 166 LEU A CA 1
ATOM 1311 C C . LEU A 1 166 ? 10.828 -10.148 -18.016 1 98.19 166 LEU A C 1
ATOM 1313 O O . LEU A 1 166 ? 11.797 -9.508 -17.609 1 98.19 166 LEU A O 1
ATOM 1317 N N . PRO A 1 167 ? 10.617 -11.484 -17.812 1 97.25 167 PRO A N 1
ATOM 1318 C CA . PRO A 1 167 ? 11.781 -12.211 -17.297 1 97.25 167 PRO A CA 1
ATOM 1319 C C . PRO A 1 167 ? 13.016 -12.055 -18.172 1 97.25 167 PRO A C 1
ATOM 1321 O O . PRO A 1 167 ? 12.898 -11.953 -19.391 1 97.25 167 PRO A O 1
ATOM 1324 N N . LYS A 1 168 ? 14.18 -12.102 -17.562 1 96.06 168 LYS A N 1
ATOM 1325 C CA . LYS A 1 168 ? 15.445 -11.867 -18.25 1 96.06 168 LYS A CA 1
ATOM 1326 C C . LYS A 1 168 ? 15.609 -12.812 -19.438 1 96.06 168 LYS A C 1
ATOM 1328 O O . LYS A 1 168 ? 16.094 -12.414 -20.5 1 96.06 168 LYS A O 1
ATOM 1333 N N . ASN A 1 169 ? 15.102 -14.047 -19.312 1 94.75 169 ASN A N 1
ATOM 1334 C CA . ASN A 1 169 ? 15.312 -15.047 -20.359 1 94.75 169 ASN A CA 1
ATOM 1335 C C . ASN A 1 169 ? 14.039 -15.273 -21.172 1 94.75 169 ASN A C 1
ATOM 1337 O O . ASN A 1 169 ? 13.914 -16.297 -21.859 1 94.75 169 ASN A O 1
ATOM 1341 N N . HIS A 1 170 ? 13.164 -14.383 -21.125 1 95.94 170 HIS A N 1
ATOM 1342 C CA . HIS A 1 170 ? 11.93 -14.5 -21.875 1 95.94 170 HIS A CA 1
ATOM 1343 C C . HIS A 1 170 ? 12.195 -14.422 -23.375 1 95.94 170 HIS A C 1
ATOM 1345 O O . HIS A 1 170 ? 13.039 -13.641 -23.828 1 95.94 170 HIS A O 1
ATOM 1351 N N . PRO A 1 171 ? 11.5 -15.102 -24.219 1 95.12 171 PRO A N 1
ATOM 1352 C CA . PRO A 1 171 ? 11.695 -15.055 -25.672 1 95.12 171 PRO A CA 1
ATOM 1353 C C . PRO A 1 171 ? 11.523 -13.656 -26.25 1 95.12 171 PRO A C 1
ATOM 1355 O O . PRO A 1 171 ? 12.25 -13.273 -27.172 1 95.12 171 PRO A O 1
ATOM 1358 N N . LEU A 1 172 ? 10.688 -12.93 -25.719 1 95.5 172 LEU A N 1
ATOM 1359 C CA . LEU A 1 172 ? 10.398 -11.594 -26.234 1 95.5 172 LEU A CA 1
ATOM 1360 C C . LEU A 1 172 ? 11.461 -10.594 -25.797 1 95.5 172 LEU A C 1
ATOM 1362 O O . LEU A 1 172 ? 11.516 -9.469 -26.297 1 95.5 172 LEU A O 1
ATOM 1366 N N . ALA A 1 173 ? 12.312 -11.023 -24.875 1 95.31 173 ALA A N 1
ATOM 1367 C CA . ALA A 1 173 ? 13.289 -10.117 -24.281 1 95.31 173 ALA A CA 1
ATOM 1368 C C . ALA A 1 173 ? 14.328 -9.68 -25.312 1 95.31 173 ALA A C 1
ATOM 1370 O O . ALA A 1 173 ? 15.031 -8.688 -25.109 1 95.31 173 ALA A O 1
ATOM 1371 N N . LYS A 1 174 ? 14.359 -10.312 -26.375 1 93.88 174 LYS A N 1
ATOM 1372 C CA . LYS A 1 174 ? 15.344 -10.023 -27.406 1 93.88 174 LYS A CA 1
ATOM 1373 C C . LYS A 1 174 ? 14.844 -8.938 -28.359 1 93.88 174 LYS A C 1
ATOM 1375 O O . LYS A 1 174 ? 15.625 -8.367 -29.125 1 93.88 174 LYS A O 1
ATOM 1380 N N . LYS A 1 175 ? 13.617 -8.594 -28.281 1 95.38 175 LYS A N 1
ATOM 1381 C CA . LYS A 1 175 ? 13.047 -7.559 -29.141 1 95.38 175 LYS A CA 1
ATOM 1382 C C . LYS A 1 175 ? 13.492 -6.168 -28.703 1 95.38 175 LYS A C 1
ATOM 1384 O O . LYS A 1 175 ? 13.891 -5.973 -27.547 1 95.38 175 LYS A O 1
ATOM 1389 N N . LYS A 1 176 ? 13.469 -5.246 -29.641 1 95.5 176 LYS A N 1
ATOM 1390 C CA . LYS A 1 176 ? 13.781 -3.857 -29.312 1 95.5 176 LYS A CA 1
ATOM 1391 C C . LYS A 1 176 ? 12.602 -3.174 -28.641 1 95.5 176 LYS A C 1
ATOM 1393 O O . LYS A 1 176 ? 12.789 -2.266 -27.828 1 95.5 176 LYS A O 1
ATOM 1398 N N . SER A 1 177 ? 11.398 -3.568 -29.047 1 97.31 177 SER A N 1
ATOM 1399 C CA . SER A 1 177 ? 10.148 -3.068 -28.469 1 97.31 177 SER A CA 1
ATOM 1400 C C . SER A 1 177 ? 9.062 -4.141 -28.5 1 97.31 177 SER A C 1
ATOM 1402 O O . SER A 1 177 ? 9.195 -5.148 -29.203 1 97.31 177 SER A O 1
ATOM 1404 N N . ILE A 1 178 ? 8.086 -3.932 -27.688 1 97.06 178 ILE A N 1
ATOM 1405 C CA . ILE A 1 178 ? 7.008 -4.898 -27.531 1 97.06 178 ILE A CA 1
ATOM 1406 C C . ILE A 1 178 ? 5.684 -4.266 -27.938 1 97.06 178 ILE A C 1
ATOM 1408 O O . ILE A 1 178 ? 5.457 -3.076 -27.703 1 97.06 178 ILE A O 1
ATOM 1412 N N . GLN A 1 179 ? 4.879 -5.078 -28.562 1 97.75 179 GLN A N 1
ATOM 1413 C CA . GLN A 1 179 ? 3.504 -4.66 -28.828 1 97.75 179 GLN A CA 1
ATOM 1414 C C . GLN A 1 179 ? 2.553 -5.184 -27.766 1 97.75 179 GLN A C 1
ATOM 1416 O O . GLN A 1 179 ? 2.807 -6.227 -27.156 1 97.75 179 GLN A O 1
ATOM 1421 N N . LEU A 1 180 ? 1.451 -4.484 -27.609 1 98 180 LEU A N 1
ATOM 1422 C CA . LEU A 1 180 ? 0.461 -4.898 -26.625 1 98 180 LEU A CA 1
ATOM 1423 C C . LEU A 1 180 ? -0.029 -6.316 -26.906 1 98 180 LEU A C 1
ATOM 1425 O O . LEU A 1 180 ? -0.324 -7.074 -25.969 1 98 180 LEU A O 1
ATOM 1429 N N . GLN A 1 181 ? -0.104 -6.652 -28.156 1 97.31 181 GLN A N 1
ATOM 1430 C CA . GLN A 1 181 ? -0.544 -7.984 -28.547 1 97.31 181 GLN A CA 1
ATOM 1431 C C . GLN A 1 181 ? 0.408 -9.055 -28.016 1 97.31 181 GLN A C 1
ATOM 1433 O O . GLN A 1 181 ? -0.02 -10.156 -27.656 1 97.31 181 GLN A O 1
ATOM 1438 N N . ASP A 1 182 ? 1.681 -8.727 -28.047 1 97.06 182 ASP A N 1
ATOM 1439 C CA . ASP A 1 182 ? 2.678 -9.648 -27.5 1 97.06 182 ASP A CA 1
ATOM 1440 C C . ASP A 1 182 ? 2.43 -9.914 -26.016 1 97.06 182 ASP A C 1
ATOM 1442 O O . ASP A 1 182 ? 2.576 -11.047 -25.562 1 97.06 182 ASP A O 1
ATOM 1446 N N . ILE A 1 183 ? 2.037 -8.922 -25.281 1 96.56 183 ILE A N 1
ATOM 1447 C CA . ILE A 1 183 ? 1.806 -9.008 -23.844 1 96.56 183 ILE A CA 1
ATOM 1448 C C . ILE A 1 183 ? 0.53 -9.805 -23.578 1 96.56 183 ILE A C 1
ATOM 1450 O O . ILE A 1 183 ? 0.465 -10.578 -22.609 1 96.56 183 ILE A O 1
ATOM 1454 N N . ALA A 1 184 ? -0.438 -9.625 -24.438 1 95.69 184 ALA A N 1
ATOM 1455 C CA . ALA A 1 184 ? -1.754 -10.234 -24.234 1 95.69 184 ALA A CA 1
ATOM 1456 C C . ALA A 1 184 ? -1.683 -11.75 -24.344 1 95.69 184 ALA A C 1
ATOM 1458 O O . ALA A 1 184 ? -2.57 -12.461 -23.875 1 95.69 184 ALA A O 1
ATOM 1459 N N . THR A 1 185 ? -0.649 -12.281 -24.953 1 94.06 185 THR A N 1
ATOM 1460 C CA . THR A 1 185 ? -0.51 -13.719 -25.141 1 94.06 185 THR A CA 1
ATOM 1461 C C . THR A 1 185 ? 0.146 -14.352 -23.906 1 94.06 185 THR A C 1
ATOM 1463 O O . THR A 1 185 ? 0.204 -15.578 -23.797 1 94.06 185 THR A O 1
ATOM 1466 N N . GLU A 1 186 ? 0.617 -13.539 -23.016 1 95.19 186 GLU A N 1
ATOM 1467 C CA . GLU A 1 186 ? 1.316 -13.992 -21.812 1 95.19 186 GLU A CA 1
ATOM 1468 C C . GLU A 1 186 ? 0.444 -13.828 -20.562 1 95.19 186 GLU A C 1
ATOM 1470 O O . GLU A 1 186 ? -0.465 -13 -20.547 1 95.19 186 GLU A O 1
ATOM 1475 N N . PRO A 1 187 ? 0.705 -14.688 -19.5 1 94.62 187 PRO A N 1
ATOM 1476 C CA . PRO A 1 187 ? 0.102 -14.312 -18.219 1 94.62 187 PRO A CA 1
ATOM 1477 C C . PRO A 1 187 ? 0.448 -12.891 -17.797 1 94.62 187 PRO A C 1
ATOM 1479 O O . PRO A 1 187 ? 1.627 -12.539 -17.703 1 94.62 187 PRO A O 1
ATOM 1482 N N . TYR A 1 188 ? -0.568 -12.086 -17.703 1 96.75 188 TYR A N 1
ATOM 1483 C CA . TYR A 1 188 ? -0.366 -10.664 -17.406 1 96.75 188 TYR A CA 1
ATOM 1484 C C . TYR A 1 188 ? -0.561 -10.383 -15.914 1 96.75 188 TYR A C 1
ATOM 1486 O O . TYR A 1 188 ? -1.586 -10.75 -15.336 1 96.75 188 TYR A O 1
ATOM 1494 N N . ILE A 1 189 ? 0.418 -9.812 -15.258 1 96.69 189 ILE A N 1
ATOM 1495 C CA . ILE A 1 189 ? 0.356 -9.359 -13.867 1 96.69 189 ILE A CA 1
ATOM 1496 C C . ILE A 1 189 ? -0.042 -7.887 -13.828 1 96.69 189 ILE A C 1
ATOM 1498 O O . ILE A 1 189 ? 0.768 -7.008 -14.141 1 96.69 189 ILE A O 1
ATOM 1502 N N . LEU A 1 190 ? -1.207 -7.641 -13.438 1 96.06 190 LEU A N 1
ATOM 1503 C CA . LEU A 1 190 ? -1.766 -6.293 -13.453 1 96.06 190 LEU A CA 1
ATOM 1504 C C . LEU A 1 190 ? -1.451 -5.562 -12.148 1 96.06 190 LEU A C 1
ATOM 1506 O O . LEU A 1 190 ? -1.685 -6.094 -11.062 1 96.06 190 LEU A O 1
ATOM 1510 N N . LEU A 1 191 ? -0.861 -4.434 -12.281 1 95.25 191 LEU A N 1
ATOM 1511 C CA . LEU A 1 191 ? -0.759 -3.527 -11.141 1 95.25 191 LEU A CA 1
ATOM 1512 C C . LEU A 1 191 ? -2.102 -2.865 -10.852 1 95.25 191 LEU A C 1
ATOM 1514 O O . LEU A 1 191 ? -2.664 -2.189 -11.719 1 95.25 191 LEU A O 1
ATOM 1518 N N . GLU A 1 192 ? -2.547 -3.098 -9.664 1 88.06 192 GLU A N 1
ATOM 1519 C CA . GLU A 1 192 ? -3.801 -2.461 -9.273 1 88.06 192 GLU A CA 1
ATOM 1520 C C . GLU A 1 192 ? -3.586 -0.993 -8.914 1 88.06 192 GLU A C 1
ATOM 1522 O O . GLU A 1 192 ? -2.887 -0.679 -7.953 1 88.06 192 GLU A O 1
ATOM 1527 N N . GLU A 1 193 ? -4.156 -0.114 -9.695 1 86.94 193 GLU A N 1
ATOM 1528 C CA . GLU A 1 193 ? -3.945 1.316 -9.5 1 86.94 193 GLU A CA 1
ATOM 1529 C C . GLU A 1 193 ? -5.266 2.041 -9.25 1 86.94 193 GLU A C 1
ATOM 1531 O O . GLU A 1 193 ? -5.324 3.271 -9.312 1 86.94 193 GLU A O 1
ATOM 1536 N N . GLY A 1 194 ? -6.293 1.27 -9.086 1 83.19 194 GLY A N 1
ATOM 1537 C CA . GLY A 1 194 ? -7.582 1.894 -8.828 1 83.19 194 GLY A CA 1
ATOM 1538 C C . GLY A 1 194 ? -8.469 1.975 -10.055 1 83.19 194 GLY A C 1
ATOM 1539 O O . GLY A 1 194 ? -8.523 1.033 -10.852 1 83.19 194 GLY A O 1
ATOM 1540 N N . HIS A 1 195 ? -9.211 3.094 -10.188 1 78.56 195 HIS A N 1
ATOM 1541 C CA . HIS A 1 195 ? -10.242 3.207 -11.211 1 78.56 195 HIS A CA 1
ATOM 1542 C C . HIS A 1 195 ? -9.633 3.51 -12.578 1 78.56 195 HIS A C 1
ATOM 1544 O O . HIS A 1 195 ? -10.312 3.402 -13.602 1 78.56 195 HIS A O 1
ATOM 1550 N N . TYR A 1 196 ? -8.391 3.881 -12.578 1 88.06 196 TYR A N 1
ATOM 1551 C CA . TYR A 1 196 ? -7.699 4.176 -13.82 1 88.06 196 TYR A CA 1
ATOM 1552 C C . TYR A 1 196 ? -6.371 3.43 -13.906 1 88.06 196 TYR A C 1
ATOM 1554 O O . TYR A 1 196 ? -5.676 3.277 -12.898 1 88.06 196 TYR A O 1
ATOM 1562 N N . SER A 1 197 ? -6.086 2.914 -15.062 1 93.25 197 SER A N 1
ATOM 1563 C CA . SER A 1 197 ? -4.84 2.227 -15.391 1 93.25 197 SER A CA 1
ATOM 1564 C C . SER A 1 197 ? -4.379 2.561 -16.797 1 93.25 197 SER A C 1
ATOM 1566 O O . SER A 1 197 ? -5.109 2.342 -17.766 1 93.25 197 SER A O 1
ATOM 1568 N N . GLU A 1 198 ? -3.189 3.113 -16.906 1 95.88 198 GLU A N 1
ATOM 1569 C CA . GLU A 1 198 ? -2.666 3.471 -18.219 1 95.88 198 GLU A CA 1
ATOM 1570 C C . GLU A 1 198 ? -2.568 2.246 -19.125 1 95.88 198 GLU A C 1
ATOM 1572 O O . GLU A 1 198 ? -3.014 2.281 -20.281 1 95.88 198 GLU A O 1
ATOM 1577 N N . PRO A 1 199 ? -2.033 1.142 -18.594 1 97.25 199 PRO A N 1
ATOM 1578 C CA . PRO A 1 199 ? -1.943 -0.036 -19.469 1 97.25 199 PRO A CA 1
ATOM 1579 C C . PRO A 1 199 ? -3.312 -0.565 -19.891 1 97.25 199 PRO A C 1
ATOM 1581 O O . PRO A 1 199 ? -3.498 -0.956 -21.047 1 97.25 199 PRO A O 1
ATOM 1584 N N . MET A 1 200 ? -4.242 -0.576 -18.953 1 94.69 200 MET A N 1
ATOM 1585 C CA . MET A 1 200 ? -5.562 -1.1 -19.281 1 94.69 200 MET A CA 1
ATOM 1586 C C . MET A 1 200 ? -6.266 -0.206 -20.312 1 94.69 200 MET A C 1
ATOM 1588 O O . MET A 1 200 ? -6.988 -0.697 -21.172 1 94.69 200 MET A O 1
ATOM 1592 N N . ALA A 1 201 ? -6.113 1.099 -20.141 1 93.81 201 ALA A N 1
ATOM 1593 C CA . ALA A 1 201 ? -6.66 2.029 -21.125 1 93.81 201 ALA A CA 1
ATOM 1594 C C . ALA A 1 201 ? -6.055 1.783 -22.516 1 93.81 201 ALA A C 1
ATOM 1596 O O . ALA A 1 201 ? -6.754 1.868 -23.531 1 93.81 201 ALA A O 1
ATOM 1597 N N . ALA A 1 202 ? -4.789 1.502 -22.562 1 96.75 202 ALA A N 1
ATOM 1598 C CA . ALA A 1 202 ? -4.102 1.233 -23.812 1 96.75 202 ALA A CA 1
ATOM 1599 C C . ALA A 1 202 ? -4.613 -0.053 -24.453 1 96.75 202 ALA A C 1
ATOM 1601 O O . ALA A 1 202 ? -4.832 -0.105 -25.672 1 96.75 202 ALA A O 1
ATOM 1602 N N . PHE A 1 203 ? -4.785 -1.094 -23.641 1 96.94 203 PHE A N 1
ATOM 1603 C CA . PHE A 1 203 ? -5.344 -2.346 -24.125 1 96.94 203 PHE A CA 1
ATOM 1604 C C . PHE A 1 203 ? -6.73 -2.121 -24.719 1 96.94 203 PHE A C 1
ATOM 1606 O O . PHE A 1 203 ? -7.031 -2.611 -25.812 1 96.94 203 PHE A O 1
ATOM 1613 N N . GLU A 1 204 ? -7.516 -1.401 -23.984 1 94.06 204 GLU A N 1
ATOM 1614 C CA . GLU A 1 204 ? -8.883 -1.124 -24.422 1 94.06 204 GLU A CA 1
ATOM 1615 C C . GLU A 1 204 ? -8.891 -0.353 -25.734 1 94.06 204 GLU A C 1
ATOM 1617 O O . GLU A 1 204 ? -9.648 -0.69 -26.656 1 94.06 204 GLU A O 1
ATOM 1622 N N . ALA A 1 205 ? -8.125 0.654 -25.844 1 95.38 205 ALA A N 1
ATOM 1623 C CA . ALA A 1 205 ? -8.047 1.487 -27.047 1 95.38 205 ALA A CA 1
ATOM 1624 C C . ALA A 1 205 ? -7.617 0.667 -28.266 1 95.38 205 ALA A C 1
ATOM 1626 O O . ALA A 1 205 ? -8.031 0.947 -29.391 1 95.38 205 ALA A O 1
ATOM 1627 N N . ALA A 1 206 ? -6.836 -0.373 -27.984 1 96.56 206 ALA A N 1
ATOM 1628 C CA . ALA A 1 206 ? -6.32 -1.213 -29.062 1 96.56 206 ALA A CA 1
ATOM 1629 C C . ALA A 1 206 ? -7.266 -2.375 -29.359 1 96.56 206 ALA A C 1
ATOM 1631 O O . ALA A 1 206 ? -7.043 -3.145 -30.297 1 96.56 206 ALA A O 1
ATOM 1632 N N . GLY A 1 207 ? -8.305 -2.506 -28.484 1 96 207 GLY A N 1
ATOM 1633 C CA . GLY A 1 207 ? -9.227 -3.619 -28.641 1 96 207 GLY A CA 1
ATOM 1634 C C . GLY A 1 207 ? -8.617 -4.957 -28.266 1 96 207 GLY A C 1
ATOM 1635 O O . GLY A 1 207 ? -8.977 -5.992 -28.828 1 96 207 GLY A O 1
ATOM 1636 N N . ILE A 1 208 ? -7.645 -4.941 -27.438 1 96.81 208 ILE A N 1
ATOM 1637 C CA . ILE A 1 208 ? -6.934 -6.141 -27 1 96.81 208 ILE A CA 1
ATOM 1638 C C . ILE A 1 208 ? -7.328 -6.492 -25.578 1 96.81 208 ILE A C 1
ATOM 1640 O O . ILE A 1 208 ? -7.406 -5.613 -24.703 1 96.81 208 ILE A O 1
ATOM 1644 N N . GLN A 1 209 ? -7.605 -7.742 -25.312 1 94.5 209 GLN A N 1
ATOM 1645 C CA . GLN A 1 209 ? -7.891 -8.211 -23.953 1 94.5 209 GLN A CA 1
ATOM 1646 C C . GLN A 1 209 ? -6.676 -8.906 -23.344 1 94.5 209 GLN A C 1
ATOM 1648 O O . GLN A 1 209 ? -6.289 -9.984 -23.781 1 94.5 209 GLN A O 1
ATOM 1653 N N . PRO A 1 210 ? -6.125 -8.312 -22.344 1 94.94 210 PRO A N 1
ATOM 1654 C CA . PRO A 1 210 ? -4.988 -8.984 -21.719 1 94.94 210 PRO A CA 1
ATOM 1655 C C . PRO A 1 210 ? -5.402 -10.219 -20.922 1 94.94 210 PRO A C 1
ATOM 1657 O O . PRO A 1 210 ? -6.539 -10.297 -20.453 1 94.94 210 PRO A O 1
ATOM 1660 N N . ASN A 1 211 ? -4.52 -11.156 -20.781 1 93.31 211 ASN A N 1
ATOM 1661 C CA . ASN A 1 211 ? -4.73 -12.359 -19.984 1 93.31 211 ASN A CA 1
ATOM 1662 C C . ASN A 1 211 ? -4.34 -12.141 -18.531 1 93.31 211 ASN A C 1
ATOM 1664 O O . ASN A 1 211 ? -3.324 -12.664 -18.062 1 93.31 211 ASN A O 1
ATOM 1668 N N . ILE A 1 212 ? -5.172 -11.445 -17.797 1 92.06 212 ILE A N 1
ATOM 1669 C CA . ILE A 1 212 ? -4.859 -11.094 -16.422 1 92.06 212 ILE A CA 1
ATOM 1670 C C . ILE A 1 212 ? -4.918 -12.344 -15.547 1 92.06 212 ILE A C 1
ATOM 1672 O O . ILE A 1 212 ? -5.988 -12.922 -15.352 1 92.06 212 ILE A O 1
ATOM 1676 N N . GLN A 1 213 ? -3.762 -12.672 -14.992 1 89.75 213 GLN A N 1
ATOM 1677 C CA . GLN A 1 213 ? -3.686 -13.844 -14.125 1 89.75 213 GLN A CA 1
ATOM 1678 C C . GLN A 1 213 ? -3.502 -13.445 -12.664 1 89.75 213 GLN A C 1
ATOM 1680 O O . GLN A 1 213 ? -3.877 -14.188 -11.758 1 89.75 213 GLN A O 1
ATOM 1685 N N . TYR A 1 214 ? -2.906 -12.289 -12.477 1 90.94 214 TYR A N 1
ATOM 1686 C CA . TYR A 1 214 ? -2.619 -11.75 -11.156 1 90.94 214 TYR A CA 1
ATOM 1687 C C . TYR A 1 214 ? -2.953 -10.266 -11.086 1 90.94 214 TYR A C 1
ATOM 1689 O O . TYR A 1 214 ? -2.725 -9.523 -12.047 1 90.94 214 TYR A O 1
ATOM 1697 N N . THR A 1 215 ? -3.521 -9.852 -10.008 1 90.56 215 THR A N 1
ATOM 1698 C CA . THR A 1 215 ? -3.691 -8.438 -9.688 1 90.56 215 THR A CA 1
ATOM 1699 C C . THR A 1 215 ? -2.99 -8.094 -8.375 1 90.56 215 THR A C 1
ATOM 1701 O O . THR A 1 215 ? -3.33 -8.641 -7.324 1 90.56 215 THR A O 1
ATOM 1704 N N . ILE A 1 216 ? -1.962 -7.25 -8.539 1 90.25 216 ILE A N 1
ATOM 1705 C CA . ILE A 1 216 ? -1.054 -6.961 -7.438 1 90.25 216 ILE A CA 1
ATOM 1706 C C . ILE A 1 216 ? -1.013 -5.457 -7.184 1 90.25 216 ILE A C 1
ATOM 1708 O O . ILE A 1 216 ? -1.087 -4.66 -8.117 1 90.25 216 ILE A O 1
ATOM 1712 N N . HIS A 1 217 ? -0.806 -5.047 -5.938 1 86.75 217 HIS A N 1
ATOM 1713 C CA . HIS A 1 217 ? -0.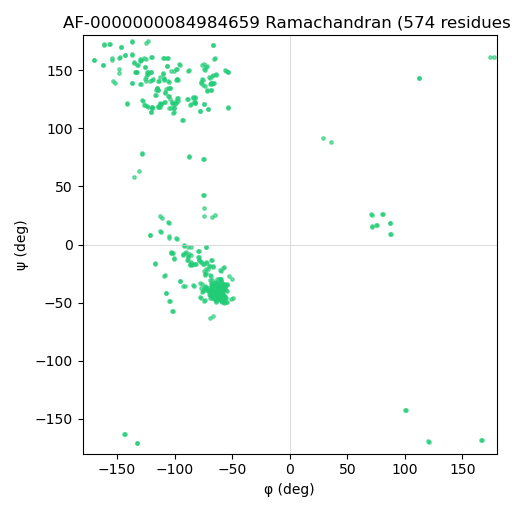786 -3.631 -5.582 1 86.75 217 HIS A CA 1
ATOM 1714 C C . HIS A 1 217 ? 0.644 -3.119 -5.441 1 86.75 217 HIS A C 1
ATOM 1716 O O . HIS A 1 217 ? 0.875 -1.908 -5.426 1 86.75 217 HIS A O 1
ATOM 1722 N N . ASP A 1 218 ? 1.55 -4.012 -5.402 1 89 218 ASP A N 1
ATOM 1723 C CA . ASP A 1 218 ? 2.938 -3.689 -5.09 1 89 218 ASP A CA 1
ATOM 1724 C C . ASP A 1 218 ? 3.836 -3.881 -6.312 1 89 218 ASP A C 1
ATOM 1726 O O . ASP A 1 218 ? 4 -5.004 -6.797 1 89 218 ASP A O 1
ATOM 1730 N N . ASP A 1 219 ? 4.488 -2.789 -6.703 1 92.88 219 ASP A N 1
ATOM 1731 C CA . ASP A 1 219 ? 5.348 -2.824 -7.883 1 92.88 219 ASP A CA 1
ATOM 1732 C C . ASP A 1 219 ? 6.492 -3.82 -7.695 1 92.88 219 ASP A C 1
ATOM 1734 O O . ASP A 1 219 ? 6.852 -4.543 -8.625 1 92.88 219 ASP A O 1
ATOM 1738 N N . TYR A 1 220 ? 7.039 -3.855 -6.617 1 89.44 220 TYR A N 1
ATOM 1739 C CA . TYR A 1 220 ? 8.211 -4.691 -6.371 1 89.44 220 TYR A CA 1
ATOM 1740 C C . TYR A 1 220 ? 7.828 -6.164 -6.332 1 89.44 220 TYR A C 1
ATOM 1742 O O . TYR A 1 220 ? 8.578 -7.02 -6.801 1 89.44 220 TYR A O 1
ATOM 1750 N N . ALA A 1 221 ? 6.656 -6.383 -5.723 1 90 221 ALA A N 1
ATOM 1751 C CA . ALA A 1 221 ? 6.152 -7.754 -5.781 1 90 221 ALA A CA 1
ATOM 1752 C C . ALA A 1 221 ? 5.973 -8.211 -7.227 1 90 221 ALA A C 1
ATOM 1754 O O . ALA A 1 221 ? 6.246 -9.367 -7.559 1 90 221 ALA A O 1
ATOM 1755 N N . ILE A 1 222 ? 5.512 -7.332 -8.039 1 95.25 222 ILE A N 1
ATOM 1756 C CA . ILE A 1 222 ? 5.32 -7.652 -9.453 1 95.25 222 ILE A CA 1
ATOM 1757 C C . ILE A 1 222 ? 6.668 -7.984 -10.094 1 95.25 222 ILE A C 1
ATOM 1759 O O . ILE A 1 222 ? 6.789 -8.977 -10.812 1 95.25 222 ILE A O 1
ATOM 1763 N N . MET A 1 223 ? 7.645 -7.191 -9.828 1 94.25 223 MET A N 1
ATOM 1764 C CA . MET A 1 223 ? 8.961 -7.434 -10.406 1 94.25 223 MET A CA 1
ATOM 1765 C C . MET A 1 223 ? 9.508 -8.789 -9.969 1 94.25 223 MET A C 1
ATOM 1767 O O . MET A 1 223 ? 10.109 -9.508 -10.766 1 94.25 223 MET A O 1
ATOM 1771 N N . MET A 1 224 ? 9.289 -9.117 -8.766 1 90.94 224 MET A N 1
ATOM 1772 C CA . MET A 1 224 ? 9.742 -10.406 -8.25 1 90.94 224 MET A CA 1
ATOM 1773 C C . MET A 1 224 ? 8.992 -11.555 -8.93 1 90.94 224 MET A C 1
ATOM 1775 O O . MET A 1 224 ? 9.578 -12.594 -9.219 1 90.94 224 MET A O 1
ATOM 1779 N N . MET A 1 225 ? 7.73 -11.352 -9.055 1 93.75 225 MET A N 1
ATOM 1780 C CA . MET A 1 225 ? 6.918 -12.383 -9.703 1 93.75 225 MET A CA 1
ATOM 1781 C C . MET A 1 225 ? 7.324 -12.562 -11.164 1 93.75 225 MET A C 1
ATOM 1783 O O . MET A 1 225 ? 7.371 -13.68 -11.664 1 93.75 225 MET A O 1
ATOM 1787 N N . VAL A 1 226 ? 7.602 -11.453 -11.852 1 96.88 226 VAL A N 1
ATOM 1788 C CA . VAL A 1 226 ? 8.094 -11.516 -13.219 1 96.88 226 VAL A CA 1
ATOM 1789 C C . VAL A 1 226 ? 9.422 -12.273 -13.266 1 96.88 226 VAL A C 1
ATOM 1791 O O . VAL A 1 226 ? 9.617 -13.148 -14.102 1 96.88 226 VAL A O 1
ATOM 1794 N N . GLU A 1 227 ? 10.273 -11.914 -12.359 1 95.31 227 GLU A N 1
ATOM 1795 C CA . GLU A 1 227 ? 11.562 -12.594 -12.266 1 95.31 227 GLU A CA 1
ATOM 1796 C C . GLU A 1 227 ? 11.383 -14.102 -12.094 1 95.31 227 GLU A C 1
ATOM 1798 O O . GLU A 1 227 ? 12.141 -14.891 -12.664 1 95.31 227 GLU A O 1
ATOM 1803 N N . ALA A 1 228 ? 10.359 -14.43 -11.359 1 92.69 228 ALA A N 1
ATOM 1804 C CA . ALA A 1 228 ? 10.102 -15.836 -11.039 1 92.69 228 ALA A CA 1
ATOM 1805 C C . ALA A 1 228 ? 9.438 -16.547 -12.211 1 92.69 228 ALA A C 1
ATOM 1807 O O . ALA A 1 228 ? 9.188 -17.75 -12.148 1 92.69 228 ALA A O 1
ATOM 1808 N N . GLY A 1 229 ? 9.094 -15.797 -13.273 1 93.94 229 GLY A N 1
ATOM 1809 C CA . GLY A 1 229 ? 8.555 -16.406 -14.477 1 93.94 229 GLY A CA 1
ATOM 1810 C C . GLY A 1 229 ? 7.051 -16.594 -14.43 1 93.94 229 GLY A C 1
ATOM 1811 O O . GLY A 1 229 ? 6.488 -17.359 -15.211 1 93.94 229 GLY A O 1
ATOM 1812 N N . LEU A 1 230 ? 6.387 -15.867 -13.523 1 94 230 LEU A N 1
ATOM 1813 C CA . LEU A 1 230 ? 4.953 -16.062 -13.344 1 94 230 LEU A CA 1
ATOM 1814 C C . LEU A 1 230 ? 4.164 -15.297 -14.406 1 94 230 LEU A C 1
ATOM 1816 O O . LEU A 1 230 ? 2.973 -15.555 -14.602 1 94 230 LEU A O 1
ATOM 1820 N N . GLY A 1 231 ? 4.832 -14.375 -15.031 1 96.19 231 GLY A N 1
ATOM 1821 C CA . GLY A 1 231 ? 4.184 -13.602 -16.078 1 96.19 231 GLY A CA 1
ATOM 1822 C C . GLY A 1 231 ? 4.965 -12.367 -16.469 1 96.19 231 GLY A C 1
ATOM 1823 O O . GLY A 1 231 ? 6.164 -12.266 -16.203 1 96.19 231 GLY A O 1
ATOM 1824 N N . VAL A 1 232 ? 4.281 -11.5 -17.25 1 98.12 232 VAL A N 1
ATOM 1825 C CA . VAL A 1 232 ? 4.832 -10.219 -17.688 1 98.12 232 VAL A CA 1
ATOM 1826 C C . VAL A 1 232 ? 3.955 -9.078 -17.172 1 98.12 232 VAL A C 1
ATOM 1828 O O . VAL A 1 232 ? 2.826 -9.305 -16.734 1 98.12 232 VAL A O 1
ATOM 1831 N N . SER A 1 233 ? 4.52 -7.895 -17.156 1 98.38 233 SER A N 1
ATOM 1832 C CA . SER A 1 233 ? 3.766 -6.754 -16.641 1 98.38 233 SER A CA 1
ATOM 1833 C C . SER A 1 233 ? 4.137 -5.473 -17.391 1 98.38 233 SER A C 1
ATOM 1835 O O . SER A 1 233 ? 4.945 -5.5 -18.312 1 98.38 233 SER A O 1
ATOM 1837 N N . ILE A 1 234 ? 3.408 -4.426 -17.172 1 98.44 234 ILE A N 1
ATOM 1838 C CA . ILE A 1 234 ? 3.697 -3.066 -17.609 1 98.44 234 ILE A CA 1
ATOM 1839 C C . ILE A 1 234 ? 3.809 -2.146 -16.391 1 98.44 234 ILE A C 1
ATOM 1841 O O . ILE A 1 234 ? 2.873 -2.045 -15.602 1 98.44 234 ILE A O 1
ATOM 1845 N N . LEU A 1 235 ? 4.941 -1.581 -16.219 1 98 235 LEU A N 1
ATOM 1846 C CA . LEU A 1 235 ? 5.18 -0.694 -15.086 1 98 235 LEU A CA 1
ATOM 1847 C C . LEU A 1 235 ? 5.781 0.629 -15.547 1 98 235 LEU A C 1
ATOM 1849 O O . LEU A 1 235 ? 6.355 0.708 -16.641 1 98 235 LEU A O 1
ATOM 1853 N N . ALA A 1 236 ? 5.625 1.645 -14.688 1 97 236 ALA A N 1
ATOM 1854 C CA . ALA A 1 236 ? 6.199 2.957 -14.977 1 97 236 ALA A CA 1
ATOM 1855 C C . ALA A 1 236 ? 7.723 2.902 -14.984 1 97 236 ALA A C 1
ATOM 1857 O O . ALA A 1 236 ? 8.328 2.232 -14.148 1 97 236 ALA A O 1
ATOM 1858 N N . GLU A 1 237 ? 8.344 3.59 -15.93 1 96.5 237 GLU A N 1
ATOM 1859 C CA . GLU A 1 237 ? 9.797 3.645 -16.016 1 96.5 237 GLU A CA 1
ATOM 1860 C C . GLU A 1 237 ? 10.414 4.113 -14.711 1 96.5 237 GLU A C 1
ATOM 1862 O O . GLU A 1 237 ? 11.492 3.646 -14.32 1 96.5 237 GLU A O 1
ATOM 1867 N N . LEU A 1 238 ? 9.75 4.988 -14.047 1 94.56 238 LEU A N 1
ATOM 1868 C CA . LEU A 1 238 ? 10.281 5.617 -12.836 1 94.56 238 LEU A CA 1
ATOM 1869 C C . LEU A 1 238 ? 10.555 4.574 -11.758 1 94.56 238 LEU A C 1
ATOM 1871 O O . LEU A 1 238 ? 11.555 4.66 -11.047 1 94.56 238 LEU A O 1
ATOM 1875 N N . ILE A 1 239 ? 9.648 3.594 -11.602 1 94 239 ILE A N 1
ATOM 1876 C CA . ILE A 1 239 ? 9.797 2.604 -10.539 1 94 239 ILE A CA 1
ATOM 1877 C C . ILE A 1 239 ? 10.859 1.581 -10.93 1 94 239 ILE A C 1
ATOM 1879 O O . ILE A 1 239 ? 11.383 0.862 -10.078 1 94 239 ILE A O 1
ATOM 1883 N N . LEU A 1 240 ? 11.242 1.54 -12.211 1 94.06 240 LEU A N 1
ATOM 1884 C CA . LEU A 1 240 ? 12.148 0.526 -12.742 1 94.06 240 LEU A CA 1
ATOM 1885 C C . LEU A 1 240 ? 13.594 1.015 -12.703 1 94.06 240 LEU A C 1
ATOM 1887 O O . LEU A 1 240 ? 14.516 0.262 -13.023 1 94.06 240 LEU A O 1
ATOM 1891 N N . ARG A 1 241 ? 13.922 2.236 -12.414 1 86.19 241 ARG A N 1
ATOM 1892 C CA . ARG A 1 241 ? 15.242 2.861 -12.469 1 86.19 241 ARG A CA 1
ATOM 1893 C C . ARG A 1 241 ? 16.219 2.168 -11.531 1 86.19 241 ARG A C 1
ATOM 1895 O O . ARG A 1 241 ? 17.422 2.107 -11.805 1 86.19 241 ARG A O 1
ATOM 1902 N N . ARG A 1 242 ? 15.938 1.591 -10.469 1 77.5 242 ARG A N 1
ATOM 1903 C CA . ARG A 1 242 ? 16.859 0.984 -9.508 1 77.5 242 ARG A CA 1
ATOM 1904 C C . ARG A 1 242 ? 16.359 -0.381 -9.055 1 77.5 242 ARG A C 1
ATOM 1906 O O . ARG A 1 242 ? 16.141 -0.604 -7.863 1 77.5 242 ARG A O 1
ATOM 1913 N N . THR A 1 243 ? 16.219 -1.153 -10.125 1 77.56 243 THR A N 1
ATOM 1914 C CA . THR A 1 243 ? 15.805 -2.49 -9.719 1 77.56 243 THR A CA 1
ATOM 1915 C C . THR A 1 243 ? 16.938 -3.498 -9.922 1 77.56 243 THR A C 1
ATOM 1917 O O . THR A 1 243 ? 17.797 -3.309 -10.781 1 77.56 243 THR A O 1
ATOM 1920 N N . ASN A 1 244 ? 17.016 -4.398 -9.047 1 81.06 244 ASN A N 1
ATOM 1921 C CA . ASN A 1 244 ? 18.047 -5.426 -9.125 1 81.06 244 ASN A CA 1
ATOM 1922 C C . ASN A 1 244 ? 17.453 -6.797 -9.43 1 81.06 244 ASN A C 1
ATOM 1924 O O . ASN A 1 244 ? 18.047 -7.824 -9.086 1 81.06 244 ASN A O 1
ATOM 1928 N N . TYR A 1 245 ? 16.359 -6.793 -9.984 1 88.81 245 TYR A N 1
ATOM 1929 C CA . TYR A 1 245 ? 15.727 -8.062 -10.328 1 88.81 245 TYR A CA 1
ATOM 1930 C C . TYR A 1 245 ? 16.172 -8.539 -11.703 1 88.81 245 TYR A C 1
ATOM 1932 O O . TYR A 1 245 ? 16.609 -7.742 -12.539 1 88.81 245 TYR A O 1
ATOM 1940 N N . ASP A 1 246 ? 16.188 -9.805 -11.867 1 93.12 246 ASP A N 1
ATOM 1941 C CA . ASP A 1 246 ? 16.531 -10.383 -13.164 1 93.12 246 ASP A CA 1
ATOM 1942 C C . ASP A 1 246 ? 15.367 -10.234 -14.141 1 93.12 246 ASP A C 1
ATOM 1944 O O . ASP A 1 246 ? 14.734 -11.227 -14.516 1 93.12 246 ASP A O 1
ATOM 1948 N N . ILE A 1 247 ? 15.195 -9.016 -14.594 1 96.56 247 ILE A N 1
ATOM 1949 C CA . ILE A 1 247 ? 14.117 -8.672 -15.516 1 96.56 247 ILE A CA 1
ATOM 1950 C C . ILE A 1 247 ? 14.656 -7.793 -16.641 1 96.56 247 ILE A C 1
ATOM 1952 O O . ILE A 1 247 ? 15.75 -7.246 -16.531 1 96.56 247 ILE A O 1
ATOM 1956 N N . VAL A 1 248 ? 14 -7.777 -17.734 1 97.12 248 VAL A N 1
ATOM 1957 C CA . VAL A 1 248 ? 14.266 -6.887 -18.859 1 97.12 248 VAL A CA 1
ATOM 1958 C C . VAL A 1 248 ? 13.094 -5.93 -19.062 1 97.12 248 VAL A C 1
ATOM 1960 O O . VAL A 1 248 ? 11.938 -6.336 -18.969 1 97.12 248 VAL A O 1
ATOM 1963 N N . CYS A 1 249 ? 13.367 -4.684 -19.219 1 97.62 249 CYS A N 1
ATOM 1964 C CA . CYS A 1 249 ? 12.367 -3.652 -19.469 1 97.62 249 CYS A CA 1
ATOM 1965 C C . CYS A 1 249 ? 12.453 -3.148 -20.906 1 97.62 249 CYS A C 1
ATOM 1967 O O . CYS A 1 249 ? 13.508 -2.684 -21.344 1 97.62 249 CYS A O 1
ATOM 1969 N N . LEU A 1 250 ? 11.367 -3.229 -21.656 1 98.19 250 LEU A N 1
ATOM 1970 C CA . LEU A 1 250 ? 11.375 -2.846 -23.062 1 98.19 250 LEU A CA 1
ATOM 1971 C C . LEU A 1 250 ? 10.312 -1.783 -23.344 1 98.19 250 LEU A C 1
ATOM 1973 O O . LEU A 1 250 ? 9.234 -1.809 -22.75 1 98.19 250 LEU A O 1
ATOM 1977 N N . PRO A 1 251 ? 10.602 -0.897 -24.266 1 98.19 251 PRO A N 1
ATOM 1978 C CA . PRO A 1 251 ? 9.562 0.049 -24.703 1 98.19 251 PRO A CA 1
ATOM 1979 C C . PRO A 1 251 ? 8.375 -0.637 -25.375 1 98.19 251 PRO A C 1
ATOM 1981 O O . PRO A 1 251 ? 8.539 -1.688 -26 1 98.19 251 PRO A O 1
ATOM 1984 N N . ILE A 1 252 ? 7.246 -0.057 -25.156 1 98.25 252 ILE A N 1
ATOM 1985 C CA . ILE A 1 252 ? 6.035 -0.512 -25.828 1 98.25 252 ILE A CA 1
ATOM 1986 C C . ILE A 1 252 ? 5.762 0.365 -27.047 1 98.25 252 ILE A C 1
ATOM 1988 O O . ILE A 1 252 ? 5.949 1.582 -27 1 98.25 252 ILE A O 1
ATOM 1992 N N . ASP A 1 253 ? 5.266 -0.262 -28.141 1 97.12 253 ASP A N 1
ATOM 1993 C CA . ASP A 1 253 ? 4.949 0.449 -29.375 1 97.12 253 ASP A CA 1
ATOM 1994 C C . ASP A 1 253 ? 3.512 0.179 -29.812 1 97.12 253 ASP A C 1
ATOM 1996 O O . ASP A 1 253 ? 3.17 -0.946 -30.172 1 97.12 253 ASP A O 1
ATOM 2000 N N . PRO A 1 254 ? 2.787 1.218 -29.891 1 96.94 254 PRO A N 1
ATOM 2001 C CA . PRO A 1 254 ? 3.047 2.617 -29.547 1 96.94 254 PRO A CA 1
ATOM 2002 C C . PRO A 1 254 ? 3.256 2.826 -28.047 1 96.94 254 PRO A C 1
ATOM 2004 O O . PRO A 1 254 ? 2.785 2.025 -27.234 1 96.94 254 PRO A O 1
ATOM 2007 N N . PRO A 1 255 ? 3.881 3.932 -27.734 1 97.94 255 PRO A N 1
ATOM 2008 C CA . PRO A 1 255 ? 4.223 4.148 -26.328 1 97.94 255 PRO A CA 1
ATOM 2009 C C . PRO A 1 255 ? 2.996 4.406 -25.453 1 97.94 255 PRO A C 1
ATOM 2011 O O . PRO A 1 255 ? 2.025 5.016 -25.906 1 97.94 255 PRO A O 1
ATOM 2014 N N . ILE A 1 256 ? 3.074 3.871 -24.219 1 97.62 256 ILE A N 1
ATOM 2015 C CA . ILE A 1 256 ? 2.125 4.215 -23.156 1 97.62 256 ILE A CA 1
ATOM 2016 C C . ILE A 1 256 ? 2.74 5.262 -22.234 1 97.62 256 ILE A C 1
ATOM 2018 O O . ILE A 1 256 ? 3.785 5.02 -21.625 1 97.62 256 ILE A O 1
ATOM 2022 N N . THR A 1 257 ? 2.076 6.379 -22.125 1 96.75 257 THR A N 1
ATOM 2023 C CA . THR A 1 257 ? 2.607 7.469 -21.328 1 96.75 257 THR A CA 1
ATOM 2024 C C . THR A 1 257 ? 1.782 7.648 -20.047 1 96.75 257 THR A C 1
ATOM 2026 O O . THR A 1 257 ? 0.564 7.457 -20.062 1 96.75 257 THR A O 1
ATOM 2029 N N . ARG A 1 258 ? 2.459 7.953 -18.969 1 96 258 ARG A N 1
ATOM 2030 C CA . ARG A 1 258 ? 1.84 8.289 -17.688 1 96 258 ARG A CA 1
ATOM 2031 C C . ARG A 1 258 ? 2.152 9.727 -17.281 1 96 258 ARG A C 1
ATOM 2033 O O . ARG A 1 258 ? 3.299 10.164 -17.391 1 96 258 ARG A O 1
ATOM 2040 N N . THR A 1 259 ? 1.107 10.43 -16.969 1 95.62 259 THR A N 1
ATOM 2041 C CA . THR A 1 259 ? 1.293 11.789 -16.469 1 95.62 259 THR A CA 1
ATOM 2042 C C . THR A 1 259 ? 1.046 11.844 -14.953 1 95.62 259 THR A C 1
ATOM 2044 O O . THR A 1 259 ? 0.017 11.367 -14.469 1 95.62 259 THR A O 1
ATOM 2047 N N . LEU A 1 260 ? 2.031 12.398 -14.258 1 96.31 260 LEU A N 1
ATOM 2048 C CA . LEU A 1 260 ? 1.896 12.578 -12.812 1 96.31 260 LEU A CA 1
ATOM 2049 C C . LEU A 1 260 ? 1.706 14.047 -12.469 1 96.31 260 LEU A C 1
ATOM 2051 O O . LEU A 1 260 ? 2.432 14.906 -12.969 1 96.31 260 LEU A O 1
ATOM 2055 N N . ALA A 1 261 ? 0.704 14.266 -11.672 1 96.88 261 ALA A N 1
ATOM 2056 C CA . ALA A 1 261 ? 0.387 15.617 -11.203 1 96.88 261 ALA A CA 1
ATOM 2057 C C . ALA A 1 261 ? 0.163 15.641 -9.695 1 96.88 261 ALA A C 1
ATOM 205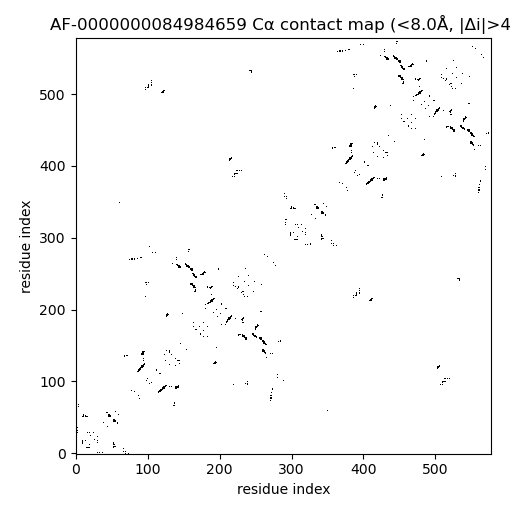9 O O . ALA A 1 261 ? -0.142 14.602 -9.094 1 96.88 261 ALA A O 1
ATOM 2060 N N . VAL A 1 262 ? 0.403 16.797 -9.141 1 97.12 262 VAL A N 1
ATOM 2061 C CA . VAL A 1 262 ? -0.033 17.031 -7.77 1 97.12 262 VAL A CA 1
ATOM 2062 C C . VAL A 1 262 ? -1.51 17.422 -7.758 1 97.12 262 VAL A C 1
ATOM 2064 O O . VAL A 1 262 ? -1.926 18.328 -8.484 1 97.12 262 VAL A O 1
ATOM 2067 N N . GLY A 1 263 ? -2.281 16.641 -7.043 1 96.25 263 GLY A N 1
ATOM 2068 C CA . GLY A 1 263 ? -3.686 16.969 -6.855 1 96.25 263 GLY A CA 1
ATOM 2069 C C . GLY A 1 263 ? -3.996 17.5 -5.473 1 96.25 263 GLY A C 1
ATOM 2070 O O . GLY A 1 263 ? -3.432 17.047 -4.48 1 96.25 263 GLY A O 1
ATOM 2071 N N . TYR A 1 264 ? -4.836 18.469 -5.367 1 93.75 264 TYR A N 1
ATOM 2072 C CA . TYR A 1 264 ? -5.289 19.062 -4.109 1 93.75 264 TYR A CA 1
ATOM 2073 C C . TYR A 1 264 ? -6.672 19.688 -4.266 1 93.75 264 TYR A C 1
ATOM 2075 O O . TYR A 1 264 ? -7.137 19.891 -5.387 1 93.75 264 TYR A O 1
ATOM 2083 N N . LYS A 1 265 ? -7.352 19.891 -3.201 1 86.62 265 LYS A N 1
ATOM 2084 C CA . LYS A 1 265 ? -8.703 20.438 -3.236 1 86.62 265 LYS A CA 1
ATOM 2085 C C . LYS A 1 265 ? -8.703 21.891 -3.666 1 86.62 265 LYS A C 1
ATOM 2087 O O . LYS A 1 265 ? -9.375 22.266 -4.633 1 86.62 265 LYS A O 1
ATOM 2092 N N . ASP A 1 266 ? -8.07 22.719 -2.869 1 83.06 266 ASP A N 1
ATOM 2093 C CA . ASP A 1 266 ? -7.898 24.156 -3.127 1 83.06 266 ASP A CA 1
ATOM 2094 C C . ASP A 1 266 ? -6.621 24.672 -2.475 1 83.06 266 ASP A C 1
ATOM 2096 O O . ASP A 1 266 ? -6.262 24.25 -1.373 1 83.06 266 ASP A O 1
ATOM 2100 N N . LYS A 1 267 ? -6.012 25.469 -3.232 1 81.56 267 LYS A N 1
ATOM 2101 C CA . LYS A 1 267 ? -4.723 25.969 -2.764 1 81.56 267 LYS A CA 1
ATOM 2102 C C . LYS A 1 267 ? -4.875 26.75 -1.462 1 81.56 267 LYS A C 1
ATOM 2104 O O . LYS A 1 267 ? -4.008 26.688 -0.587 1 81.56 267 LYS A O 1
ATOM 2109 N N . ASP A 1 268 ? -5.887 27.375 -1.326 1 73.06 268 ASP A N 1
ATOM 2110 C CA . ASP A 1 268 ? -6.09 28.266 -0.182 1 73.06 268 ASP A CA 1
ATOM 2111 C C . ASP A 1 268 ? -6.348 27.469 1.092 1 73.06 268 ASP A C 1
ATOM 2113 O O . ASP A 1 268 ? -6.055 27.922 2.195 1 73.06 268 ASP A O 1
ATOM 2117 N N . SER A 1 269 ? -6.836 26.312 0.896 1 75 269 SER A N 1
ATOM 2118 C CA . SER A 1 269 ? -7.188 25.516 2.064 1 75 269 SER A CA 1
ATOM 2119 C C . SER A 1 269 ? -6.027 24.625 2.494 1 75 269 SER A C 1
ATOM 2121 O O . SER A 1 269 ? -6.062 24.031 3.574 1 75 269 SER A O 1
ATOM 2123 N N . LEU A 1 270 ? -4.957 24.672 1.778 1 84.62 270 LEU A N 1
ATOM 2124 C CA . LEU A 1 270 ? -3.793 23.859 2.102 1 84.62 270 LEU A CA 1
ATOM 2125 C C . LEU A 1 270 ? -3.064 24.406 3.322 1 84.62 270 LEU A C 1
ATOM 2127 O O . LEU A 1 270 ? -2.916 25.625 3.467 1 84.62 270 LEU A O 1
ATOM 2131 N N . PRO A 1 271 ? -2.664 23.453 4.223 1 80.81 271 PRO A N 1
ATOM 2132 C CA . PRO A 1 271 ? -1.722 23.922 5.242 1 80.81 271 PRO A CA 1
ATOM 2133 C C . PRO A 1 271 ? -0.498 24.609 4.637 1 80.81 271 PRO A C 1
ATOM 2135 O O . PRO A 1 271 ? -0.033 24.219 3.564 1 80.81 271 PRO A O 1
ATOM 2138 N N . ILE A 1 272 ? 0.028 25.516 5.27 1 81.44 272 ILE A N 1
ATOM 2139 C CA . ILE A 1 272 ? 1.089 26.375 4.762 1 81.44 272 ILE A CA 1
ATOM 2140 C C . ILE A 1 272 ? 2.309 25.531 4.398 1 81.44 272 ILE A C 1
ATOM 2142 O O . ILE A 1 272 ? 2.939 25.75 3.361 1 81.44 272 ILE A O 1
ATOM 2146 N N . ALA A 1 273 ? 2.691 24.578 5.297 1 88.12 273 ALA A N 1
ATOM 2147 C CA . ALA A 1 273 ? 3.844 23.719 5.027 1 88.12 273 ALA A CA 1
ATOM 2148 C C . ALA A 1 273 ? 3.658 22.953 3.723 1 88.12 273 ALA A C 1
ATOM 2150 O O . ALA A 1 273 ? 4.605 22.797 2.949 1 88.12 273 ALA A O 1
ATOM 2151 N N . SER A 1 274 ? 2.412 22.516 3.504 1 93 274 SER A N 1
ATOM 2152 C CA . SER A 1 274 ? 2.104 21.781 2.283 1 93 274 SER A CA 1
ATOM 2153 C C . SER A 1 274 ? 2.184 22.672 1.057 1 93 274 SER A C 1
ATOM 2155 O O . SER A 1 274 ? 2.656 22.25 -0.001 1 93 274 SER A O 1
ATOM 2157 N N . LYS A 1 275 ? 1.729 23.906 1.201 1 89.62 275 LYS A N 1
ATOM 2158 C CA . LYS A 1 275 ? 1.818 24.875 0.114 1 89.62 275 LYS A CA 1
ATOM 2159 C C . LYS A 1 275 ? 3.27 25.141 -0.277 1 89.62 275 LYS A C 1
ATOM 2161 O O . LYS A 1 275 ? 3.607 25.141 -1.463 1 89.62 275 LYS A O 1
ATOM 2166 N N . TYR A 1 276 ? 4.059 25.297 0.736 1 90.94 276 TYR A N 1
ATOM 2167 C CA . TYR A 1 276 ? 5.469 25.578 0.482 1 90.94 276 TYR A CA 1
ATOM 2168 C C . TYR A 1 276 ? 6.145 24.375 -0.166 1 90.94 276 TYR A C 1
ATOM 2170 O O . TYR A 1 276 ? 6.992 24.531 -1.049 1 90.94 276 TYR A O 1
ATOM 2178 N N . PHE A 1 277 ? 5.75 23.25 0.292 1 95.5 277 PHE A N 1
ATOM 2179 C CA . PHE A 1 277 ? 6.359 22.047 -0.28 1 95.5 277 PHE A CA 1
ATOM 2180 C C . PHE A 1 277 ? 5.953 21.875 -1.739 1 95.5 277 PHE A C 1
ATOM 2182 O O . PHE A 1 277 ? 6.773 21.5 -2.576 1 95.5 277 PHE A O 1
ATOM 2189 N N . ILE A 1 278 ? 4.691 22.078 -2.035 1 96.25 278 ILE A N 1
ATOM 2190 C CA . ILE A 1 278 ? 4.215 21.984 -3.412 1 96.25 278 ILE A CA 1
ATOM 2191 C C . ILE A 1 278 ? 4.973 22.984 -4.289 1 96.25 278 ILE A C 1
ATOM 2193 O O . ILE A 1 278 ? 5.391 22.641 -5.398 1 96.25 278 ILE A O 1
ATOM 2197 N N . ASP A 1 279 ? 5.125 24.234 -3.793 1 94.75 279 ASP A N 1
ATOM 2198 C CA . ASP A 1 279 ? 5.879 25.234 -4.535 1 94.75 279 ASP A CA 1
ATOM 2199 C C . ASP A 1 279 ? 7.32 24.797 -4.758 1 94.75 279 ASP A C 1
ATOM 2201 O O . ASP A 1 279 ? 7.859 24.938 -5.855 1 94.75 279 ASP A O 1
ATOM 2205 N N . TYR A 1 280 ? 7.918 24.25 -3.719 1 96.25 280 TYR A N 1
ATOM 2206 C CA . TYR A 1 280 ? 9.289 23.75 -3.814 1 96.25 280 TYR A CA 1
ATOM 2207 C C . TYR A 1 280 ? 9.391 22.641 -4.859 1 96.25 280 TYR A C 1
ATOM 2209 O O . TYR A 1 280 ? 10.312 22.641 -5.676 1 96.25 280 TYR A O 1
ATOM 2217 N N . LEU A 1 281 ? 8.461 21.688 -4.801 1 97.56 281 LEU A N 1
ATOM 2218 C CA . LEU A 1 281 ? 8.398 20.578 -5.75 1 97.56 281 LEU A CA 1
ATOM 2219 C C . LEU A 1 281 ? 8.312 21.094 -7.18 1 97.56 281 LEU A C 1
ATOM 2221 O O . LEU A 1 281 ? 9.039 20.641 -8.062 1 97.56 281 LEU A O 1
ATOM 2225 N N . MET A 1 282 ? 7.453 22.078 -7.418 1 97.06 282 MET A N 1
ATOM 2226 C CA . MET A 1 282 ? 7.246 22.625 -8.766 1 97.06 282 MET A CA 1
ATOM 2227 C C . MET A 1 282 ? 8.492 23.344 -9.258 1 97.06 282 MET A C 1
ATOM 2229 O O . MET A 1 282 ? 8.805 23.312 -10.445 1 97.06 282 MET A O 1
ATOM 2233 N N . GLU A 1 283 ? 9.164 23.969 -8.375 1 96.19 283 GLU A N 1
ATOM 2234 C CA . GLU A 1 283 ? 10.391 24.672 -8.719 1 96.19 283 GLU A CA 1
ATOM 2235 C C . GLU A 1 283 ? 11.5 23.703 -9.094 1 96.19 283 GLU A C 1
ATOM 2237 O O . GLU A 1 283 ? 12.406 24.062 -9.859 1 96.19 283 GLU A O 1
ATOM 2242 N N . HIS A 1 284 ? 11.453 22.484 -8.562 1 96.62 284 HIS A N 1
ATOM 2243 C CA . HIS A 1 284 ? 12.539 21.531 -8.75 1 96.62 284 HIS A CA 1
ATOM 2244 C C . HIS A 1 284 ? 12.102 20.359 -9.633 1 96.62 284 HIS A C 1
ATOM 2246 O O . HIS A 1 284 ? 12.789 19.344 -9.703 1 96.62 284 HIS A O 1
ATOM 2252 N N . LYS A 1 285 ? 10.922 20.469 -10.273 1 96.44 285 LYS A N 1
ATOM 2253 C CA . LYS A 1 285 ? 10.352 19.344 -11.008 1 96.44 285 LYS A CA 1
ATOM 2254 C C . LYS A 1 285 ? 11.266 18.906 -12.156 1 96.44 285 LYS A C 1
ATOM 2256 O O . LYS A 1 285 ? 11.312 17.734 -12.516 1 96.44 285 LYS A O 1
ATOM 2261 N N . ASP A 1 286 ? 12.055 19.844 -12.75 1 94.62 286 ASP A N 1
ATOM 2262 C CA . ASP A 1 286 ? 12.922 19.531 -13.883 1 94.62 286 ASP A CA 1
ATOM 2263 C C . ASP A 1 286 ? 14.125 18.703 -13.453 1 94.62 286 ASP A C 1
ATOM 2265 O O . ASP A 1 286 ? 14.789 18.078 -14.281 1 94.62 286 ASP A O 1
ATOM 2269 N N . GLU A 1 287 ? 14.406 18.641 -12.117 1 93.69 287 GLU A N 1
ATOM 2270 C CA . GLU A 1 287 ? 15.531 17.891 -11.57 1 93.69 287 GLU A CA 1
ATOM 2271 C C . GLU A 1 287 ? 15.125 16.453 -11.258 1 93.69 287 GLU A C 1
ATOM 2273 O O . GLU A 1 287 ? 15.984 15.586 -11.055 1 93.69 287 GLU A O 1
ATOM 2278 N N . LEU A 1 288 ? 13.883 16.25 -11.273 1 93.12 288 LEU A N 1
ATOM 2279 C CA . LEU A 1 288 ? 13.367 14.93 -10.922 1 93.12 288 LEU A CA 1
ATOM 2280 C C . LEU A 1 288 ? 13.555 13.953 -12.078 1 93.12 288 LEU A C 1
ATOM 2282 O O . LEU A 1 288 ? 13.43 14.328 -13.25 1 93.12 288 LEU A O 1
ATOM 2286 N N . PRO A 1 289 ? 13.906 12.828 -11.781 1 89.38 289 PRO A N 1
ATOM 2287 C CA . PRO A 1 289 ? 14.07 11.852 -12.859 1 89.38 289 PRO A CA 1
ATOM 2288 C C . PRO A 1 289 ? 12.75 11.523 -13.562 1 89.38 289 PRO A C 1
ATOM 2290 O O . PRO A 1 289 ? 11.68 11.672 -12.969 1 89.38 289 PRO A O 1
ATOM 2293 N N . MET B 1 1 ? -29.016 -9.969 -5.887 1 68.12 1 MET B N 1
ATOM 2294 C CA . MET B 1 1 ? -27.562 -9.898 -5.91 1 68.12 1 MET B CA 1
ATOM 2295 C C . MET B 1 1 ? -27.078 -9.18 -7.164 1 68.12 1 MET B C 1
ATOM 2297 O O . MET B 1 1 ? -26.141 -8.367 -7.094 1 68.12 1 MET B O 1
ATOM 2301 N N . ASN B 1 2 ? -27.859 -9.391 -8.219 1 76.56 2 ASN B N 1
ATOM 2302 C CA . ASN B 1 2 ? -27.5 -8.695 -9.453 1 76.56 2 ASN B CA 1
ATOM 2303 C C . ASN B 1 2 ? -27.609 -7.184 -9.297 1 76.56 2 ASN B C 1
ATOM 2305 O O . ASN B 1 2 ? -26.797 -6.445 -9.867 1 76.56 2 ASN B O 1
ATOM 2309 N N . ARG B 1 3 ? -28.547 -6.844 -8.5 1 79.12 3 ARG B N 1
ATOM 2310 C CA . ARG B 1 3 ? -28.719 -5.41 -8.273 1 79.12 3 ARG B CA 1
ATOM 2311 C C . ARG B 1 3 ? -27.562 -4.84 -7.473 1 79.12 3 ARG B C 1
ATOM 2313 O O . ARG B 1 3 ? -27.109 -3.725 -7.73 1 79.12 3 ARG B O 1
ATOM 2320 N N . TYR B 1 4 ? -27.125 -5.617 -6.523 1 78.69 4 TYR B N 1
ATOM 2321 C CA . TYR B 1 4 ? -25.969 -5.203 -5.738 1 78.69 4 TYR B CA 1
ATOM 2322 C C . TYR B 1 4 ? -24.719 -5.125 -6.605 1 78.69 4 TYR B C 1
ATOM 2324 O O . TYR B 1 4 ? -23.938 -4.172 -6.508 1 78.69 4 TYR B O 1
ATOM 2332 N N . ILE B 1 5 ? -24.547 -6.078 -7.391 1 80.38 5 ILE B N 1
ATOM 2333 C CA . ILE B 1 5 ? -23.406 -6.133 -8.305 1 80.38 5 ILE B CA 1
ATOM 2334 C C . ILE B 1 5 ? -23.469 -4.969 -9.289 1 80.38 5 ILE B C 1
ATOM 2336 O O . ILE B 1 5 ? -22.453 -4.348 -9.594 1 80.38 5 ILE B O 1
ATOM 2340 N N . ALA B 1 6 ? -24.688 -4.707 -9.742 1 84.38 6 ALA B N 1
ATOM 2341 C CA . ALA B 1 6 ? -24.891 -3.568 -10.633 1 84.38 6 ALA B CA 1
ATOM 2342 C C . ALA B 1 6 ? -24.484 -2.262 -9.953 1 84.38 6 ALA B C 1
ATOM 2344 O O . ALA B 1 6 ? -23.797 -1.435 -10.555 1 84.38 6 ALA B O 1
ATOM 2345 N N . LEU B 1 7 ? -24.906 -2.1 -8.742 1 86.31 7 LEU B N 1
ATOM 2346 C CA . LEU B 1 7 ? -24.562 -0.906 -7.98 1 86.31 7 LEU B CA 1
ATOM 2347 C C . LEU B 1 7 ? -23.047 -0.779 -7.832 1 86.31 7 LEU B C 1
ATOM 2349 O O . LEU B 1 7 ? -22.484 0.298 -8.047 1 86.31 7 LEU B O 1
ATOM 2353 N N . GLN B 1 8 ? -22.453 -1.823 -7.445 1 81.69 8 GLN B N 1
ATOM 2354 C CA . GLN B 1 8 ? -21 -1.833 -7.273 1 81.69 8 GLN B CA 1
ATOM 2355 C C . GLN B 1 8 ? -20.297 -1.447 -8.57 1 81.69 8 GLN B C 1
ATOM 2357 O O . GLN B 1 8 ? -19.328 -0.678 -8.547 1 81.69 8 GLN B O 1
ATOM 2362 N N . LYS B 1 9 ? -20.75 -1.988 -9.656 1 81.38 9 LYS B N 1
ATOM 2363 C CA . LYS B 1 9 ? -20.125 -1.73 -10.953 1 81.38 9 LYS B CA 1
ATOM 2364 C C . LYS B 1 9 ? -20.328 -0.278 -11.375 1 81.38 9 LYS B C 1
ATOM 2366 O O . LYS B 1 9 ? -19.438 0.322 -11.984 1 81.38 9 LYS B O 1
ATOM 2371 N N . ILE B 1 10 ? -21.469 0.245 -11.047 1 84.19 10 ILE B N 1
ATOM 2372 C CA . ILE B 1 10 ? -21.75 1.642 -11.359 1 84.19 10 ILE B CA 1
ATOM 2373 C C . ILE B 1 10 ? -20.766 2.547 -10.609 1 84.19 10 ILE B C 1
ATOM 2375 O O . ILE B 1 10 ? -20.234 3.504 -11.188 1 84.19 10 ILE B O 1
ATOM 2379 N N . ILE B 1 11 ? -20.562 2.199 -9.43 1 77.44 11 ILE B N 1
ATOM 2380 C CA . ILE B 1 11 ? -19.656 2.996 -8.609 1 77.44 11 ILE B CA 1
ATOM 2381 C C . ILE B 1 11 ? -18.234 2.855 -9.133 1 77.44 11 ILE B C 1
ATOM 2383 O O . ILE B 1 11 ? -17.5 3.844 -9.219 1 77.44 11 ILE B O 1
ATOM 2387 N N . GLU B 1 12 ? -17.938 1.685 -9.43 1 71.56 12 GLU B N 1
ATOM 2388 C CA . GLU B 1 12 ? -16.594 1.366 -9.922 1 71.56 12 GLU B CA 1
ATOM 2389 C C . GLU B 1 12 ? -16.297 2.096 -11.227 1 71.56 12 GLU B C 1
ATOM 2391 O O . GLU B 1 12 ? -15.211 2.633 -11.406 1 71.56 12 GLU B O 1
ATOM 2396 N N . LEU B 1 13 ? -17.281 2.125 -12.094 1 71.88 13 LEU B N 1
ATOM 2397 C CA . LEU B 1 13 ? -17.031 2.617 -13.445 1 71.88 13 LEU B CA 1
ATOM 2398 C C . LEU B 1 13 ? -17.547 4.043 -13.609 1 71.88 13 LEU B C 1
ATOM 2400 O O . LEU B 1 13 ? -17.297 4.691 -14.625 1 71.88 13 LEU B O 1
ATOM 2404 N N . GLY B 1 14 ? -18.266 4.52 -12.555 1 75.31 14 GLY B N 1
ATOM 2405 C CA . GLY B 1 14 ? -18.703 5.902 -12.477 1 75.31 14 GLY B CA 1
ATOM 2406 C C . GLY B 1 14 ? -19.891 6.203 -13.383 1 75.31 14 GLY B C 1
ATOM 2407 O O . GLY B 1 14 ? -20.094 7.352 -13.789 1 75.31 14 GLY B O 1
ATOM 2408 N N . GLY B 1 15 ? -20.625 5.098 -13.859 1 85.44 15 GLY B N 1
ATOM 2409 C CA . GLY B 1 15 ? -21.734 5.387 -14.75 1 85.44 15 GLY B CA 1
ATOM 2410 C C . GLY B 1 15 ? -22.609 4.18 -15.023 1 85.44 15 GLY B C 1
ATOM 2411 O O . GLY B 1 15 ? -22.156 3.041 -14.922 1 85.44 15 GLY B O 1
ATOM 2412 N N . PHE B 1 16 ? -23.844 4.496 -15.453 1 88.94 16 PHE B N 1
ATOM 2413 C CA . PHE B 1 16 ? -24.828 3.457 -15.703 1 88.94 16 PHE B CA 1
ATOM 2414 C C . PHE B 1 16 ? -24.531 2.734 -17.016 1 88.94 16 PHE B C 1
ATOM 2416 O O . PHE B 1 16 ? -24.594 1.506 -17.078 1 88.94 16 PHE B O 1
ATOM 2423 N N . THR B 1 17 ? -24.156 3.539 -17.938 1 88.06 17 THR B N 1
ATOM 2424 C CA . THR B 1 17 ? -23.906 2.957 -19.266 1 88.06 17 THR B CA 1
ATOM 2425 C C . THR B 1 17 ? -22.688 2.051 -19.234 1 88.06 17 THR B C 1
ATOM 2427 O O . THR B 1 17 ? -22.719 0.935 -19.766 1 88.06 17 THR B O 1
ATOM 2430 N N . LYS B 1 18 ? -21.719 2.531 -18.656 1 84 18 LYS B N 1
ATOM 2431 C CA . LYS B 1 18 ? -20.484 1.753 -18.562 1 84 18 LYS B CA 1
ATOM 2432 C C . LYS B 1 18 ? -20.703 0.462 -17.781 1 84 18 LYS B C 1
ATOM 2434 O O . LYS B 1 18 ? -20.188 -0.594 -18.156 1 84 18 LYS B O 1
ATOM 2439 N N . ALA B 1 19 ? -21.391 0.592 -16.734 1 87.06 19 ALA B N 1
ATOM 2440 C CA . ALA B 1 19 ? -21.719 -0.577 -15.914 1 87.06 19 ALA B CA 1
ATOM 2441 C C . ALA B 1 19 ? -22.547 -1.581 -16.703 1 87.06 19 ALA B C 1
ATOM 2443 O O . ALA B 1 19 ? -22.312 -2.789 -16.625 1 87.06 19 ALA B O 1
ATOM 2444 N N . ALA B 1 20 ? -23.5 -1.122 -17.453 1 88.5 20 ALA B N 1
ATOM 2445 C CA . ALA B 1 20 ? -24.359 -1.982 -18.266 1 88.5 20 ALA B CA 1
ATOM 2446 C C . ALA B 1 20 ? -23.547 -2.773 -19.281 1 88.5 20 ALA B C 1
ATOM 2448 O O . ALA B 1 20 ? -23.703 -3.992 -19.391 1 88.5 20 ALA B O 1
ATOM 2449 N N . ASP B 1 21 ? -22.672 -2.076 -19.891 1 83.94 21 ASP B N 1
ATOM 2450 C CA . ASP B 1 21 ? -21.812 -2.711 -20.891 1 83.94 21 ASP B CA 1
ATOM 2451 C C . ASP B 1 21 ? -20.938 -3.781 -20.25 1 83.94 21 ASP B C 1
ATOM 2453 O O . ASP B 1 21 ? -20.812 -4.887 -20.781 1 83.94 21 ASP B O 1
ATOM 2457 N N . ALA B 1 22 ? -20.469 -3.453 -19.141 1 78 22 ALA B N 1
ATOM 2458 C CA . ALA B 1 22 ? -19.531 -4.352 -18.453 1 78 22 ALA B CA 1
ATOM 2459 C C . ALA B 1 22 ? -20.25 -5.609 -17.984 1 78 22 ALA B C 1
ATOM 2461 O O . ALA B 1 22 ? -19.656 -6.691 -17.938 1 78 22 ALA B O 1
ATOM 2462 N N . LEU B 1 23 ? -21.484 -5.473 -17.688 1 81.56 23 LEU B N 1
ATOM 2463 C CA . LEU B 1 23 ? -22.219 -6.574 -17.078 1 81.56 23 LEU B CA 1
ATOM 2464 C C . LEU B 1 23 ? -23.109 -7.27 -18.109 1 81.56 23 LEU B C 1
ATOM 2466 O O . LEU B 1 23 ? -23.766 -8.266 -17.797 1 81.56 23 LEU B O 1
ATOM 2470 N N . GLY B 1 24 ? -23.156 -6.676 -19.266 1 82.88 24 GLY B N 1
ATOM 2471 C CA . GLY B 1 24 ? -23.953 -7.281 -20.328 1 82.88 24 GLY B CA 1
ATOM 2472 C C . GLY B 1 24 ? -25.438 -6.965 -20.219 1 82.88 24 GLY B C 1
ATOM 2473 O O . GLY B 1 24 ? -26.281 -7.812 -20.5 1 82.88 24 GLY B O 1
ATOM 2474 N N . TYR B 1 25 ? -25.703 -5.898 -19.625 1 83.69 25 TYR B N 1
ATOM 2475 C CA . TYR B 1 25 ? -27.078 -5.422 -19.516 1 83.69 25 TYR B CA 1
ATOM 2476 C C . TYR B 1 25 ? -27.297 -4.191 -20.375 1 83.69 25 TYR B C 1
ATOM 2478 O O . TYR B 1 25 ? -26.344 -3.615 -20.906 1 83.69 25 TYR B O 1
ATOM 2486 N N . THR B 1 26 ? -28.5 -3.861 -20.703 1 86.12 26 THR B N 1
ATOM 2487 C CA . THR B 1 26 ? -28.828 -2.549 -21.25 1 86.12 26 THR B CA 1
ATOM 2488 C C . THR B 1 26 ? -28.797 -1.487 -20.156 1 86.12 26 THR B C 1
ATOM 2490 O O . THR B 1 26 ? -28.969 -1.804 -18.969 1 86.12 26 THR B O 1
ATOM 2493 N N . GLN B 1 27 ? -28.484 -0.327 -20.594 1 90.56 27 GLN B N 1
ATOM 2494 C CA . GLN B 1 27 ? -28.484 0.771 -19.625 1 90.56 27 GLN B CA 1
ATOM 2495 C C . GLN B 1 27 ? -29.828 0.881 -18.922 1 90.56 27 GLN B C 1
ATOM 2497 O O . GLN B 1 27 ? -29.891 1.169 -17.734 1 90.56 27 GLN B O 1
ATOM 2502 N N . SER B 1 28 ? -30.906 0.685 -19.641 1 90.56 28 SER B N 1
ATOM 2503 C CA . SER B 1 28 ? -32.25 0.724 -19.062 1 90.56 28 SER B CA 1
ATOM 2504 C C . SER B 1 28 ? -32.406 -0.345 -17.984 1 90.56 28 SER B C 1
ATOM 2506 O O . SER B 1 28 ? -33.031 -0.092 -16.938 1 90.56 28 SER B O 1
ATOM 2508 N N . SER B 1 29 ? -31.891 -1.473 -18.234 1 86.94 29 SER B N 1
ATOM 2509 C CA . SER B 1 29 ? -31.984 -2.574 -17.281 1 86.94 29 SER B CA 1
ATOM 2510 C C . SER B 1 29 ? -31.234 -2.252 -15.984 1 86.94 29 SER B C 1
ATOM 2512 O O . SER B 1 29 ? -31.734 -2.496 -14.891 1 86.94 29 SER B O 1
ATOM 2514 N N . ILE B 1 30 ? -30.031 -1.769 -16.156 1 90.56 30 ILE B N 1
ATOM 2515 C CA . ILE B 1 30 ? -29.219 -1.398 -15.008 1 90.56 30 ILE B CA 1
ATOM 2516 C C . ILE B 1 30 ? -29.922 -0.295 -14.219 1 90.56 30 ILE B C 1
ATOM 2518 O O . ILE B 1 30 ? -29.953 -0.323 -12.984 1 90.56 30 ILE B O 1
ATOM 2522 N N . SER B 1 31 ? -30.484 0.678 -14.914 1 90.81 31 SER B N 1
ATOM 2523 C CA . SER B 1 31 ? -31.219 1.764 -14.273 1 90.81 31 SER B CA 1
ATOM 2524 C C . SER B 1 31 ? -32.406 1.232 -13.484 1 90.81 31 SER B C 1
ATOM 2526 O O . SER B 1 31 ? -32.656 1.669 -12.359 1 90.81 31 SER B O 1
ATOM 2528 N N . GLN B 1 32 ? -33.062 0.336 -14.023 1 88.06 32 GLN B N 1
ATOM 2529 C CA . GLN B 1 32 ? -34.219 -0.271 -13.359 1 88.06 32 GLN B CA 1
ATOM 2530 C C . GLN B 1 32 ? -33.781 -1.066 -12.133 1 88.06 32 GLN B C 1
ATOM 2532 O O . GLN B 1 32 ? -34.469 -1.07 -11.117 1 88.06 32 GLN B O 1
ATOM 2537 N N . MET B 1 33 ? -32.688 -1.768 -12.281 1 87.38 33 MET B N 1
ATOM 2538 C CA . MET B 1 33 ? -32.156 -2.537 -11.164 1 87.38 33 MET B CA 1
ATOM 2539 C C . MET B 1 33 ? -31.875 -1.636 -9.969 1 87.38 33 MET B C 1
ATOM 2541 O O . MET B 1 33 ? -32.219 -1.973 -8.836 1 87.38 33 MET B O 1
ATOM 2545 N N . ILE B 1 34 ? -31.281 -0.512 -10.273 1 89.94 34 ILE B N 1
ATOM 2546 C CA . ILE B 1 34 ? -30.922 0.415 -9.203 1 89.94 34 ILE B CA 1
ATOM 2547 C C . ILE B 1 34 ? -32.188 1.047 -8.617 1 89.94 34 ILE B C 1
ATOM 2549 O O . ILE B 1 34 ? -32.312 1.167 -7.395 1 89.94 34 ILE B O 1
ATOM 2553 N N . ALA B 1 35 ? -33.094 1.419 -9.484 1 89.19 35 ALA B N 1
ATOM 2554 C CA . ALA B 1 35 ? -34.344 1.985 -9.031 1 89.19 35 ALA B CA 1
ATOM 2555 C C . ALA B 1 35 ? -35.094 0.999 -8.141 1 89.19 35 ALA B C 1
ATOM 2557 O O . ALA B 1 35 ? -35.656 1.38 -7.105 1 89.19 35 ALA B O 1
ATOM 2558 N N . SER B 1 36 ? -35.156 -0.161 -8.594 1 84.25 36 SER B N 1
ATOM 2559 C CA . SER B 1 36 ? -35.812 -1.212 -7.824 1 84.25 36 SER B CA 1
ATOM 2560 C C . SER B 1 36 ? -35.125 -1.412 -6.469 1 84.25 36 SER B C 1
ATOM 2562 O O . SER B 1 36 ? -35.812 -1.588 -5.453 1 84.25 36 SER B O 1
ATOM 2564 N N . LEU B 1 37 ? -33.875 -1.459 -6.449 1 84.38 37 LEU B N 1
ATOM 2565 C CA . LEU B 1 37 ? -33.094 -1.611 -5.223 1 84.38 37 LEU B CA 1
ATOM 2566 C C . LEU B 1 37 ? -33.375 -0.454 -4.266 1 84.38 37 LEU B C 1
ATOM 2568 O O . LEU B 1 37 ? -33.562 -0.667 -3.068 1 84.38 37 LEU B O 1
ATOM 2572 N N . GLU B 1 38 ? -33.344 0.792 -4.816 1 86.81 38 GLU B N 1
ATOM 2573 C CA . GLU B 1 38 ? -33.625 1.979 -4.012 1 86.81 38 GLU B CA 1
ATOM 2574 C C . GLU B 1 38 ? -35.031 1.963 -3.459 1 86.81 38 GLU B C 1
ATOM 2576 O O . GLU B 1 38 ? -35.281 2.334 -2.307 1 86.81 38 GLU B O 1
ATOM 2581 N N . ASN B 1 39 ? -35.969 1.506 -4.242 1 80.44 39 ASN B N 1
ATOM 2582 C CA . ASN B 1 39 ? -37.344 1.375 -3.809 1 80.44 39 ASN B CA 1
ATOM 2583 C C . ASN B 1 39 ? -37.5 0.339 -2.697 1 80.44 39 ASN B C 1
ATOM 2585 O O . ASN B 1 39 ? -38.219 0.563 -1.724 1 80.44 39 ASN B O 1
ATOM 2589 N N . GLU B 1 40 ? -36.844 -0.728 -2.906 1 77.69 40 GLU B N 1
ATOM 2590 C CA . GLU B 1 40 ? -36.906 -1.796 -1.912 1 77.69 40 GLU B CA 1
ATOM 2591 C C . GLU B 1 40 ? -36.344 -1.329 -0.576 1 77.69 40 GLU B C 1
ATOM 2593 O O . GLU B 1 40 ? -36.875 -1.647 0.483 1 77.69 40 GLU B O 1
ATOM 2598 N N . LEU B 1 41 ? -35.281 -0.579 -0.691 1 75.31 41 LEU B N 1
ATOM 2599 C CA . LEU B 1 41 ? -34.562 -0.126 0.504 1 75.31 41 LEU B CA 1
ATOM 2600 C C . LEU B 1 41 ? -35.188 1.149 1.055 1 75.31 41 LEU B C 1
ATOM 2602 O O . LEU B 1 41 ? -34.938 1.526 2.201 1 75.31 41 LEU B O 1
ATOM 2606 N N . GLY B 1 42 ? -36 1.836 0.248 1 77.56 42 GLY B N 1
ATOM 2607 C CA . GLY B 1 42 ? -36.625 3.09 0.629 1 77.56 42 GLY B CA 1
ATOM 2608 C C . GLY B 1 42 ? -35.656 4.246 0.709 1 77.56 42 GLY B C 1
ATOM 2609 O O . GLY B 1 42 ? -35.875 5.203 1.456 1 77.56 42 GLY B O 1
ATOM 2610 N N . ILE B 1 43 ? -34.469 4.035 0.124 1 77.94 43 ILE B N 1
ATOM 2611 C CA . ILE B 1 43 ? -33.438 5.07 0.16 1 77.94 43 ILE B CA 1
ATOM 2612 C C . ILE B 1 43 ? -32.844 5.227 -1.226 1 77.94 43 ILE B C 1
ATOM 2614 O O . ILE B 1 43 ? -32.781 4.27 -2 1 77.94 43 ILE B O 1
ATOM 2618 N N . LYS B 1 44 ? -32.438 6.449 -1.521 1 87.19 44 LYS B N 1
ATOM 2619 C CA . LYS B 1 44 ? -31.656 6.684 -2.736 1 87.19 44 LYS B CA 1
ATOM 2620 C C . LYS B 1 44 ? -30.172 6.398 -2.506 1 87.19 44 LYS B C 1
ATOM 2622 O O . LYS B 1 44 ? -29.578 6.891 -1.54 1 87.19 44 LYS B O 1
ATOM 2627 N N . LEU B 1 45 ? -29.656 5.555 -3.385 1 86.12 45 LEU B N 1
ATOM 2628 C CA . LEU B 1 45 ? -28.266 5.133 -3.221 1 86.12 45 LEU B CA 1
ATOM 2629 C C . LEU B 1 45 ? -27.344 5.988 -4.074 1 86.12 45 LEU B C 1
ATOM 2631 O O . LEU B 1 45 ? -26.172 6.199 -3.713 1 86.12 45 LEU B O 1
ATOM 2635 N N . LEU B 1 46 ? -27.812 6.477 -5.223 1 89.25 46 LEU B N 1
ATOM 2636 C CA . LEU B 1 46 ? -26.969 7.164 -6.199 1 89.25 46 LEU B CA 1
ATOM 2637 C C . LEU B 1 46 ? -27.531 8.539 -6.531 1 89.25 46 LEU B C 1
ATOM 2639 O O . LEU B 1 46 ? -28.75 8.742 -6.516 1 89.25 46 LEU B O 1
ATOM 2643 N N . THR B 1 47 ? -26.547 9.391 -6.684 1 84.81 47 THR B N 1
ATOM 2644 C CA . THR B 1 47 ? -26.891 10.703 -7.234 1 84.81 47 THR B CA 1
ATOM 2645 C C . THR B 1 47 ? -26.234 10.906 -8.594 1 84.81 47 THR B C 1
ATOM 2647 O O . THR B 1 47 ? -25.109 10.438 -8.828 1 84.81 47 THR B O 1
ATOM 2650 N N . ARG B 1 48 ? -27.016 11.414 -9.555 1 79.19 48 ARG B N 1
ATOM 2651 C CA . ARG B 1 48 ? -26.516 11.656 -10.906 1 79.19 48 ARG B CA 1
ATOM 2652 C C . ARG B 1 48 ? -26.281 13.148 -11.133 1 79.19 48 ARG B C 1
ATOM 2654 O O . ARG B 1 48 ? -27.094 13.984 -10.766 1 79.19 48 ARG B O 1
ATOM 2661 N N . SER B 1 49 ? -25.047 13.492 -11.375 1 68.12 49 SER B N 1
ATOM 2662 C CA . SER B 1 49 ? -24.703 14.859 -11.742 1 68.12 49 SER B CA 1
ATOM 2663 C C . SER B 1 49 ? -23.969 14.914 -13.078 1 68.12 49 SER B C 1
ATOM 2665 O O . SER B 1 49 ? -23.766 13.883 -13.719 1 68.12 49 SER B O 1
ATOM 2667 N N . ARG B 1 50 ? -23.703 16.172 -13.547 1 64.5 50 ARG B N 1
ATOM 2668 C CA . ARG B 1 50 ? -22.938 16.391 -14.773 1 64.5 50 ARG B CA 1
ATOM 2669 C C . ARG B 1 50 ? -21.562 15.758 -14.664 1 64.5 50 ARG B C 1
ATOM 2671 O O . ARG B 1 50 ? -20.938 15.422 -15.68 1 64.5 50 ARG B O 1
ATOM 2678 N N . HIS B 1 51 ? -21.188 15.547 -13.477 1 60.69 51 HIS B N 1
ATOM 2679 C CA . HIS B 1 51 ? -19.828 15.062 -13.258 1 60.69 51 HIS B CA 1
ATOM 2680 C C . HIS B 1 51 ? -19.797 13.555 -13.07 1 60.69 51 HIS B C 1
ATOM 2682 O O . HIS B 1 51 ? -18.75 12.984 -12.773 1 60.69 51 HIS B O 1
ATOM 2688 N N . GLY B 1 52 ? -20.922 12.914 -13.219 1 73.75 52 GLY B N 1
ATOM 2689 C CA . GLY B 1 52 ? -20.984 11.461 -13.109 1 73.75 52 GLY B CA 1
ATOM 2690 C C . GLY B 1 52 ? -21.922 10.984 -12.016 1 73.75 52 GLY B C 1
ATOM 2691 O O . GLY B 1 52 ? -22.844 11.711 -11.609 1 73.75 52 GLY B O 1
ATOM 2692 N N . VAL B 1 53 ? -21.875 9.633 -11.695 1 82.25 53 VAL B N 1
ATOM 2693 C CA . VAL B 1 53 ? -22.719 8.984 -10.703 1 82.25 53 VAL B CA 1
ATOM 2694 C C . VAL B 1 53 ? -21.938 8.742 -9.422 1 82.25 53 VAL B C 1
ATOM 2696 O O . VAL B 1 53 ? -20.781 8.305 -9.461 1 82.25 53 VAL B O 1
ATOM 2699 N N . LYS B 1 54 ? -22.469 9.289 -8.352 1 79.44 54 LYS B N 1
ATOM 2700 C CA . LYS B 1 54 ? -21.859 9.078 -7.039 1 79.44 54 LYS B CA 1
ATOM 2701 C C . LYS B 1 54 ? -22.875 8.516 -6.047 1 79.44 54 LYS B C 1
ATOM 2703 O O . LYS B 1 54 ? -24.078 8.578 -6.281 1 79.44 54 LYS B O 1
ATOM 2708 N N . LEU B 1 55 ? -22.328 7.926 -5.016 1 80.06 55 LEU B N 1
ATOM 2709 C CA . LEU B 1 55 ? -23.188 7.465 -3.932 1 80.06 55 LEU B CA 1
ATOM 2710 C C . LEU B 1 55 ? -23.812 8.648 -3.186 1 80.06 55 LEU B C 1
ATOM 2712 O O . LEU B 1 55 ? -23.141 9.664 -2.98 1 80.06 55 LEU B O 1
ATOM 2716 N N . THR B 1 56 ? -25.109 8.492 -2.863 1 76.56 56 THR B N 1
ATOM 2717 C CA . THR B 1 56 ? -25.703 9.414 -1.899 1 76.56 56 THR B CA 1
ATOM 2718 C C . THR B 1 56 ? -25.078 9.219 -0.517 1 76.56 56 THR B C 1
ATOM 2720 O O . THR B 1 56 ? -24.297 8.305 -0.308 1 76.56 56 THR B O 1
ATOM 2723 N N . ILE B 1 57 ? -25.391 10.031 0.293 1 62.81 57 ILE B N 1
ATOM 2724 C CA . ILE B 1 57 ? -24.938 9.906 1.672 1 62.81 57 ILE B CA 1
ATOM 2725 C C . ILE B 1 57 ? -25.391 8.562 2.244 1 62.81 57 ILE B C 1
ATOM 2727 O O . ILE B 1 57 ? -24.594 7.848 2.863 1 62.81 57 ILE B O 1
ATOM 2731 N N . GLU B 1 58 ? -26.672 8.297 2.064 1 69.56 58 GLU B N 1
ATOM 2732 C CA . GLU B 1 58 ? -27.234 7.012 2.48 1 69.56 58 GLU B CA 1
ATOM 2733 C C . GLU B 1 58 ? -26.562 5.855 1.75 1 69.56 58 GLU B C 1
ATOM 2735 O O . GLU B 1 58 ? -26.312 4.805 2.342 1 69.56 58 GLU B O 1
ATOM 2740 N N . GLY B 1 59 ? -26.281 6.074 0.505 1 76.31 59 GLY B N 1
ATOM 2741 C CA . GLY B 1 59 ? -25.594 5.062 -0.282 1 76.31 59 GLY B CA 1
ATOM 2742 C C . GLY B 1 59 ? -24.203 4.75 0.233 1 76.31 59 GLY B C 1
ATOM 2743 O O . GLY B 1 59 ? -23.812 3.586 0.284 1 76.31 59 GLY B O 1
ATOM 2744 N N . THR B 1 60 ? -23.547 5.766 0.523 1 67.19 60 THR B N 1
ATOM 2745 C CA . THR B 1 60 ? -22.188 5.602 1.038 1 67.19 60 THR B CA 1
ATOM 2746 C C . THR B 1 60 ? -22.203 4.781 2.324 1 67.19 60 THR B C 1
ATOM 2748 O O . THR B 1 60 ? -21.297 3.963 2.549 1 67.19 60 THR B O 1
ATOM 2751 N N . GLU B 1 61 ? -23.266 4.898 3.072 1 59.44 61 GLU B N 1
ATOM 2752 C CA . GLU B 1 61 ? -23.406 4.172 4.332 1 59.44 61 GLU B CA 1
ATOM 2753 C C . GLU B 1 61 ? -23.766 2.707 4.086 1 59.44 61 GLU B C 1
ATOM 2755 O O . GLU B 1 61 ? -23.297 1.825 4.812 1 59.44 61 GLU B O 1
ATOM 2760 N N . LEU B 1 62 ? -24.516 2.559 3.178 1 67 62 LEU B N 1
ATOM 2761 C CA . LEU B 1 62 ? -25.047 1.221 2.941 1 67 62 LEU B CA 1
ATOM 2762 C C . LEU B 1 62 ? -24.109 0.406 2.066 1 67 62 LEU B C 1
ATOM 2764 O O . LEU B 1 62 ? -24.109 -0.825 2.127 1 67 62 LEU B O 1
ATOM 2768 N N . PHE B 1 63 ? -23.219 1.14 1.414 1 74.69 63 PHE B N 1
ATOM 2769 C CA . PHE B 1 63 ? -22.453 0.49 0.357 1 74.69 63 PHE B CA 1
ATOM 2770 C C . PHE B 1 63 ? -21.5 -0.541 0.939 1 74.69 63 PHE B C 1
ATOM 2772 O O . PHE B 1 63 ? -21.344 -1.64 0.398 1 74.69 63 PHE B O 1
ATOM 2779 N N . PRO B 1 64 ? -21 -0.292 2.084 1 64.19 64 PRO B N 1
ATOM 2780 C CA . PRO B 1 64 ? -20.125 -1.327 2.648 1 64.19 64 PRO B CA 1
ATOM 2781 C C . PRO B 1 64 ? -20.875 -2.631 2.936 1 64.19 64 PRO B C 1
ATOM 2783 O O . PRO B 1 64 ? -20.297 -3.715 2.775 1 64.19 64 PRO B O 1
ATOM 2786 N N . PHE B 1 65 ? -22.094 -2.496 3.297 1 61.53 65 PHE B N 1
ATOM 2787 C CA . PHE B 1 65 ? -22.906 -3.68 3.555 1 61.53 65 PHE B CA 1
ATOM 2788 C C . PHE B 1 65 ? -23.234 -4.402 2.254 1 61.53 65 PHE B C 1
ATOM 2790 O O . PHE B 1 65 ? -23.219 -5.637 2.205 1 61.53 65 PHE B O 1
ATOM 2797 N N . ILE B 1 66 ? -23.453 -3.623 1.317 1 69.25 66 ILE B N 1
ATOM 2798 C CA . ILE B 1 66 ? -23.75 -4.195 0.006 1 69.25 66 ILE B CA 1
ATOM 2799 C C . ILE B 1 66 ? -22.516 -4.91 -0.53 1 69.25 66 ILE B C 1
ATOM 2801 O O . ILE B 1 66 ? -22.609 -6.031 -1.033 1 69.25 66 ILE B O 1
ATOM 2805 N N . GLU B 1 67 ? -21.438 -4.281 -0.316 1 68.81 67 GLU B N 1
ATOM 2806 C CA . GLU B 1 67 ? -20.172 -4.879 -0.762 1 68.81 67 GLU B CA 1
ATOM 2807 C C . GLU B 1 67 ? -19.906 -6.203 -0.052 1 68.81 67 GLU B C 1
ATOM 2809 O O . GLU B 1 67 ? -19.5 -7.18 -0.684 1 68.81 67 GLU B O 1
ATOM 2814 N N . ARG B 1 68 ? -20.203 -6.254 1.219 1 62.62 68 ARG B N 1
ATOM 2815 C CA . ARG B 1 68 ? -20.047 -7.484 1.983 1 62.62 68 ARG B CA 1
ATOM 2816 C C . ARG B 1 68 ? -20.969 -8.578 1.46 1 62.62 68 ARG B C 1
ATOM 2818 O O . ARG B 1 68 ? -20.578 -9.75 1.39 1 62.62 68 ARG B O 1
ATOM 2825 N N . SER B 1 69 ? -22.156 -8.078 1.161 1 63.91 69 SER B N 1
ATOM 2826 C CA . SER B 1 69 ? -23.109 -9.031 0.614 1 63.91 69 SER B CA 1
ATOM 2827 C C . SER B 1 69 ? -22.625 -9.602 -0.717 1 63.91 69 SER B C 1
ATOM 2829 O O . SER B 1 69 ? -22.797 -10.789 -0.987 1 63.91 69 SER B O 1
ATOM 2831 N N . ILE B 1 70 ? -22.031 -8.695 -1.428 1 70.38 70 ILE B N 1
ATOM 2832 C CA . ILE B 1 70 ? -21.516 -9.141 -2.721 1 70.38 70 ILE B CA 1
ATOM 2833 C C . ILE B 1 70 ? -20.375 -10.125 -2.514 1 70.38 70 ILE B C 1
ATOM 2835 O O . ILE B 1 70 ? -20.312 -11.164 -3.178 1 70.38 70 ILE B O 1
ATOM 2839 N N . TYR B 1 71 ? -19.625 -9.844 -1.608 1 66.12 71 TYR B N 1
ATOM 2840 C CA . TYR B 1 71 ? -18.5 -10.727 -1.322 1 66.12 71 TYR B CA 1
ATOM 2841 C C . TYR B 1 71 ? -18.984 -12.094 -0.851 1 66.12 71 TYR B C 1
ATOM 2843 O O . TYR B 1 71 ? -18.453 -13.125 -1.277 1 66.12 71 TYR B O 1
ATOM 2851 N N . GLN B 1 72 ? -19.891 -12.023 -0.013 1 60.59 72 GLN B N 1
ATOM 2852 C CA . GLN B 1 72 ? -20.453 -13.273 0.482 1 60.59 72 GLN B CA 1
ATOM 2853 C C . GLN B 1 72 ? -21.094 -14.078 -0.649 1 60.59 72 GLN B C 1
ATOM 2855 O O . GLN B 1 72 ? -20.969 -15.305 -0.69 1 60.59 72 GLN B O 1
ATOM 2860 N N . TYR B 1 73 ? -21.766 -13.367 -1.452 1 61.31 73 TYR B N 1
ATOM 2861 C CA . TYR B 1 73 ? -22.391 -14.016 -2.604 1 61.31 73 TYR B CA 1
ATOM 2862 C C . TYR B 1 73 ? -21.328 -14.664 -3.492 1 61.31 73 TYR B C 1
ATOM 2864 O O . TYR B 1 73 ? -21.484 -15.812 -3.922 1 61.31 73 TYR B O 1
ATOM 2872 N N . ARG B 1 74 ? -20.344 -13.953 -3.721 1 65.81 74 ARG B N 1
ATOM 2873 C CA . ARG B 1 74 ? -19.266 -14.477 -4.555 1 65.81 74 ARG B CA 1
ATOM 2874 C C . ARG B 1 74 ? -18.625 -15.703 -3.908 1 65.81 74 ARG B C 1
ATOM 2876 O O . ARG B 1 74 ? -18.328 -16.688 -4.59 1 65.81 74 ARG B O 1
ATOM 2883 N N . SER B 1 75 ? -18.469 -15.578 -2.717 1 62.69 75 SER B N 1
ATOM 2884 C CA . SER B 1 75 ? -17.938 -16.719 -1.978 1 62.69 75 SER B CA 1
ATOM 2885 C C . SER B 1 75 ? -18.844 -17.922 -2.1 1 62.69 75 SER B C 1
ATOM 2887 O O . SER B 1 75 ? -18.375 -19.062 -2.252 1 62.69 75 SER B O 1
ATOM 2889 N N . MET B 1 76 ? -20.094 -17.656 -2.023 1 57.19 7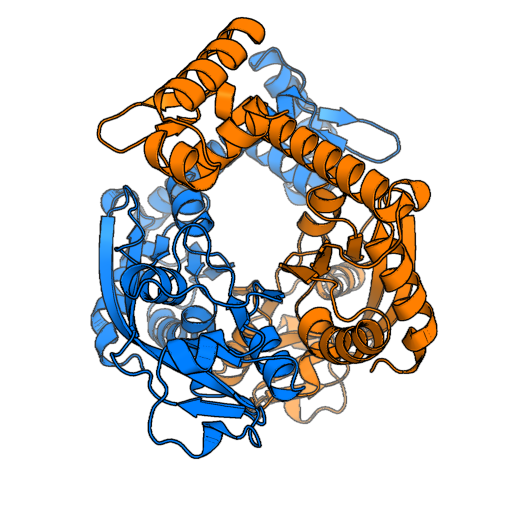6 MET B N 1
ATOM 2890 C CA . MET B 1 76 ? -21.078 -18.719 -2.176 1 57.19 76 MET B CA 1
ATOM 2891 C C . MET B 1 76 ? -21 -19.344 -3.566 1 57.19 76 MET B C 1
ATOM 2893 O O . MET B 1 76 ? -21.047 -20.562 -3.709 1 57.19 76 MET B O 1
ATOM 2897 N N . GLN B 1 77 ? -20.922 -18.484 -4.535 1 62.41 77 GLN B N 1
ATOM 2898 C CA . GLN B 1 77 ? -20.812 -18.984 -5.902 1 62.41 77 GLN B CA 1
ATOM 2899 C C . GLN B 1 77 ? -19.547 -19.828 -6.074 1 62.41 77 GLN B C 1
ATOM 2901 O O . GLN B 1 77 ? -19.578 -20.875 -6.727 1 62.41 77 GLN B O 1
ATOM 2906 N N . GLU B 1 78 ? -18.578 -19.328 -5.508 1 61.69 78 GLU B N 1
ATOM 2907 C CA . GLU B 1 78 ? -17.312 -20.047 -5.582 1 61.69 78 GLU B CA 1
ATOM 2908 C C . GLU B 1 78 ? -17.422 -21.406 -4.902 1 61.69 78 GLU B C 1
ATOM 2910 O O . GLU B 1 78 ? -16.891 -22.406 -5.41 1 61.69 78 GLU B O 1
ATOM 2915 N N . LYS B 1 79 ? -18.047 -21.359 -3.828 1 57.56 79 LYS B N 1
ATOM 2916 C CA . LYS B 1 79 ? -18.266 -22.625 -3.133 1 57.56 79 LYS B CA 1
ATOM 2917 C C . LYS B 1 79 ? -19.078 -23.578 -3.994 1 57.56 79 LYS B C 1
ATOM 2919 O O . LYS B 1 79 ? -18.797 -24.781 -4.039 1 57.56 79 LYS B O 1
ATOM 2924 N N . ALA B 1 80 ? -20.062 -23.109 -4.598 1 57.88 80 ALA B N 1
ATOM 2925 C CA . ALA B 1 80 ? -20.891 -23.922 -5.488 1 57.88 80 ALA B CA 1
ATOM 2926 C C . ALA B 1 80 ? -20.031 -24.516 -6.613 1 57.88 80 ALA B C 1
ATOM 2928 O O . ALA B 1 80 ? -20.203 -25.688 -6.977 1 57.88 80 ALA B O 1
ATOM 2929 N N . ASN B 1 81 ? -19.219 -23.719 -7.098 1 59.12 81 ASN B N 1
ATOM 2930 C CA . ASN B 1 81 ? -18.328 -24.172 -8.164 1 59.12 81 ASN B CA 1
ATOM 2931 C C . ASN B 1 81 ? -17.344 -25.219 -7.664 1 59.12 81 ASN B C 1
ATOM 2933 O O . ASN B 1 81 ? -17 -26.156 -8.391 1 59.12 81 ASN B O 1
ATOM 2937 N N . GLU B 1 82 ? -16.828 -24.953 -6.559 1 56.34 82 GLU B N 1
ATOM 2938 C CA . GLU B 1 82 ? -15.914 -25.875 -5.906 1 56.34 82 GLU B CA 1
ATOM 2939 C C . GLU B 1 82 ? -16.516 -27.281 -5.828 1 56.34 82 GLU B C 1
ATOM 2941 O O . GLU B 1 82 ? -15.82 -28.281 -6.023 1 56.34 82 GLU B O 1
ATOM 2946 N N . ILE B 1 83 ? -17.672 -27.219 -5.418 1 51.5 83 ILE B N 1
ATOM 2947 C CA . ILE B 1 83 ? -18.359 -28.516 -5.34 1 51.5 83 ILE B CA 1
ATOM 2948 C C . ILE B 1 83 ? -18.203 -29.25 -6.668 1 51.5 83 ILE B C 1
ATOM 2950 O O . ILE B 1 83 ? -18.047 -30.469 -6.691 1 51.5 83 ILE B O 1
ATOM 2954 N N . LYS B 1 84 ? -18.094 -28.484 -7.676 1 52.59 84 LYS B N 1
ATOM 2955 C CA . LYS B 1 84 ? -17.953 -29.125 -8.977 1 52.59 84 LYS B CA 1
ATOM 2956 C C . LYS B 1 84 ? -16.5 -29.469 -9.266 1 52.59 84 LYS B C 1
ATOM 2958 O O . LYS B 1 84 ? -16.203 -30.156 -10.25 1 52.59 84 LYS B O 1
ATOM 2963 N N . GLY B 1 85 ? -15.555 -29.141 -8.398 1 54.84 85 GLY B N 1
ATOM 2964 C CA . GLY B 1 85 ? -14.125 -29.391 -8.516 1 54.84 85 GLY B CA 1
ATOM 2965 C C . GLY B 1 85 ? -13.32 -28.109 -8.688 1 54.84 85 GLY B C 1
ATOM 2966 O O . GLY B 1 85 ? -13.867 -27.062 -9.062 1 54.84 85 GLY B O 1
ATOM 2967 N N . ILE B 1 86 ? -12.055 -28.016 -8.062 1 58.91 86 ILE B N 1
ATOM 2968 C CA . ILE B 1 86 ? -11.211 -26.828 -7.984 1 58.91 86 ILE B CA 1
ATOM 2969 C C . ILE B 1 86 ? -10.57 -26.562 -9.344 1 58.91 86 ILE B C 1
ATOM 2971 O O . ILE B 1 86 ? -9.445 -27 -9.602 1 58.91 86 ILE B O 1
ATOM 2975 N N . GLU B 1 87 ? -11.203 -26.656 -10.398 1 62.78 87 GLU B N 1
ATOM 2976 C CA . GLU B 1 87 ? -10.523 -26.406 -11.672 1 62.78 87 GLU B CA 1
ATOM 2977 C C . GLU B 1 87 ? -10.234 -24.922 -11.875 1 62.78 87 GLU B C 1
ATOM 2979 O O . GLU B 1 87 ? -9.281 -24.562 -12.57 1 62.78 87 GLU B O 1
ATOM 2984 N N . THR B 1 88 ? -10.945 -24.109 -11.273 1 68.94 88 THR B N 1
ATOM 2985 C CA . THR B 1 88 ? -10.828 -22.656 -11.422 1 68.94 88 THR B CA 1
ATOM 2986 C C . THR B 1 88 ? -11.188 -21.953 -10.117 1 68.94 88 THR B C 1
ATOM 2988 O O . THR B 1 88 ? -11.664 -22.578 -9.172 1 68.94 88 THR B O 1
ATOM 2991 N N . GLY B 1 89 ? -10.617 -20.844 -9.781 1 80.44 89 GLY B N 1
ATOM 2992 C CA . GLY B 1 89 ? -10.984 -20.047 -8.617 1 80.44 89 GLY B CA 1
ATOM 2993 C C . GLY B 1 89 ? -10.117 -18.828 -8.43 1 80.44 89 GLY B C 1
ATOM 2994 O O . GLY B 1 89 ? -9.062 -18.703 -9.055 1 80.44 89 GLY B O 1
ATOM 2995 N N . VAL B 1 90 ? -10.742 -18 -7.637 1 85.69 90 VAL B N 1
ATOM 2996 C CA . VAL B 1 90 ? -10.023 -16.766 -7.305 1 85.69 90 VAL B CA 1
ATOM 2997 C C . VAL B 1 90 ? -9.656 -16.766 -5.82 1 85.69 90 VAL B C 1
ATOM 2999 O O . VAL B 1 90 ? -10.508 -17 -4.965 1 85.69 90 VAL B O 1
ATOM 3002 N N . ILE B 1 91 ? -8.398 -16.672 -5.594 1 91.75 91 ILE B N 1
ATOM 3003 C CA . ILE B 1 91 ? -7.891 -16.578 -4.227 1 91.75 91 ILE B CA 1
ATOM 3004 C C . ILE B 1 91 ? -7.566 -15.133 -3.883 1 91.75 91 ILE B C 1
ATOM 3006 O O . ILE B 1 91 ? -6.723 -14.508 -4.531 1 91.75 91 ILE B O 1
ATOM 3010 N N . ARG B 1 92 ? -8.219 -14.555 -2.932 1 93.12 92 ARG B N 1
ATOM 3011 C CA . ARG B 1 92 ? -8.008 -13.188 -2.488 1 93.12 92 ARG B CA 1
ATOM 3012 C C . ARG B 1 92 ? -7.184 -13.148 -1.203 1 93.12 92 ARG B C 1
ATOM 3014 O O . ARG B 1 92 ? -7.637 -13.617 -0.157 1 93.12 92 ARG B O 1
ATOM 3021 N N . VAL B 1 93 ? -6.047 -12.484 -1.27 1 95.88 93 VAL B N 1
ATOM 3022 C CA . VAL B 1 93 ? -5.086 -12.578 -0.175 1 95.88 93 VAL B CA 1
ATOM 3023 C C . VAL B 1 93 ? -4.703 -11.18 0.294 1 95.88 93 VAL B C 1
ATOM 3025 O O . VAL B 1 93 ? -4.336 -10.32 -0.517 1 95.88 93 VAL B O 1
ATOM 3028 N N . GLY B 1 94 ? -4.906 -10.906 1.588 1 94.75 94 GLY B N 1
ATOM 3029 C CA . GLY B 1 94 ? -4.281 -9.742 2.201 1 94.75 94 GLY B CA 1
ATOM 3030 C C . GLY B 1 94 ? -2.844 -9.992 2.621 1 94.75 94 GLY B C 1
ATOM 3031 O O . GLY B 1 94 ? -2.562 -10.945 3.354 1 94.75 94 GLY B O 1
ATOM 3032 N N . THR B 1 95 ? -1.952 -9.117 2.139 1 93.44 95 THR B N 1
ATOM 3033 C CA . THR B 1 95 ? -0.541 -9.398 2.381 1 93.44 95 THR B CA 1
ATOM 3034 C C . THR B 1 95 ? 0.201 -8.125 2.791 1 93.44 95 THR B C 1
ATOM 3036 O O . THR B 1 95 ? -0.336 -7.023 2.68 1 93.44 95 THR B O 1
ATOM 3039 N N . VAL B 1 96 ? 1.371 -8.344 3.336 1 92.94 96 VAL B N 1
ATOM 3040 C CA . VAL B 1 96 ? 2.355 -7.289 3.547 1 92.94 96 VAL B CA 1
ATOM 3041 C C . VAL B 1 96 ? 3.502 -7.441 2.551 1 92.94 96 VAL B C 1
ATOM 3043 O O . VAL B 1 96 ? 3.709 -8.523 1.995 1 92.94 96 VAL B O 1
ATOM 3046 N N . SER B 1 97 ? 4.227 -6.441 2.338 1 90.69 97 SER B N 1
ATOM 3047 C CA . SER B 1 97 ? 5.207 -6.383 1.257 1 90.69 97 SER B CA 1
ATOM 3048 C C . SER B 1 97 ? 6.227 -7.512 1.37 1 90.69 97 SER B C 1
ATOM 3050 O O . SER B 1 97 ? 6.582 -8.133 0.368 1 90.69 97 SER B O 1
ATOM 3052 N N . SER B 1 98 ? 6.707 -7.762 2.51 1 93.06 98 SER B N 1
ATOM 3053 C CA . SER B 1 98 ? 7.742 -8.773 2.695 1 93.06 98 SER B CA 1
ATOM 3054 C C . SER B 1 98 ? 7.254 -10.156 2.266 1 93.06 98 SER B C 1
ATOM 3056 O O . SER B 1 98 ? 7.988 -10.914 1.632 1 93.06 98 SER B O 1
ATOM 3058 N N . VAL B 1 99 ? 6 -10.43 2.543 1 94.38 99 VAL B N 1
ATOM 3059 C CA . VAL B 1 99 ? 5.41 -11.719 2.205 1 94.38 99 VAL B CA 1
ATOM 3060 C C . VAL B 1 99 ? 5.152 -11.789 0.702 1 94.38 99 VAL B C 1
ATOM 3062 O O . VAL B 1 99 ? 5.477 -12.789 0.057 1 94.38 99 VAL B O 1
ATOM 3065 N N . THR B 1 100 ? 4.551 -10.773 0.173 1 93.06 100 THR B N 1
ATOM 3066 C CA . THR B 1 100 ? 4.23 -10.75 -1.25 1 93.06 100 THR B CA 1
ATOM 3067 C C . THR B 1 100 ? 5.492 -10.938 -2.092 1 93.06 100 THR B C 1
ATOM 3069 O O . THR B 1 100 ? 5.484 -11.68 -3.074 1 93.06 100 THR B O 1
ATOM 3072 N N . CYS B 1 101 ? 6.535 -10.359 -1.659 1 90.31 101 CYS B N 1
ATOM 3073 C CA . CYS B 1 101 ? 7.758 -10.32 -2.455 1 90.31 101 CYS B CA 1
ATOM 3074 C C . CYS B 1 101 ? 8.562 -11.602 -2.285 1 90.31 101 CYS B C 1
ATOM 3076 O O . CYS B 1 101 ? 9.133 -12.117 -3.25 1 90.31 101 CYS B O 1
ATOM 3078 N N . HIS B 1 102 ? 8.547 -12.172 -1.085 1 92.44 102 HIS B N 1
ATOM 3079 C CA . HIS B 1 102 ? 9.602 -13.148 -0.832 1 92.44 102 HIS B CA 1
ATOM 3080 C C . HIS B 1 102 ? 9.016 -14.539 -0.585 1 92.44 102 HIS B C 1
ATOM 3082 O O . HIS B 1 102 ? 9.734 -15.539 -0.643 1 92.44 102 HIS B O 1
ATOM 3088 N N . TRP B 1 103 ? 7.715 -14.602 -0.311 1 94.94 103 TRP B N 1
ATOM 3089 C CA . TRP B 1 103 ? 7.094 -15.906 -0.11 1 94.94 103 TRP B CA 1
ATOM 3090 C C . TRP B 1 103 ? 6.207 -16.281 -1.295 1 94.94 103 TRP B C 1
ATOM 3092 O O . TRP B 1 103 ? 6.266 -17.406 -1.794 1 94.94 103 TRP B O 1
ATOM 3102 N N . MET B 1 104 ? 5.457 -15.375 -1.806 1 94.06 104 MET B N 1
ATOM 3103 C CA . MET B 1 104 ? 4.328 -15.664 -2.686 1 94.06 104 MET B CA 1
ATOM 3104 C C . MET B 1 104 ? 4.809 -16.188 -4.035 1 94.06 104 MET B C 1
ATOM 3106 O O . MET B 1 104 ? 4.223 -17.125 -4.586 1 94.06 104 MET B O 1
ATOM 3110 N N . PRO B 1 105 ? 5.898 -15.609 -4.605 1 92.56 105 PRO B N 1
ATOM 3111 C CA . PRO B 1 105 ? 6.309 -16.109 -5.914 1 92.56 105 PRO B CA 1
ATOM 3112 C C . PRO B 1 105 ? 6.586 -17.625 -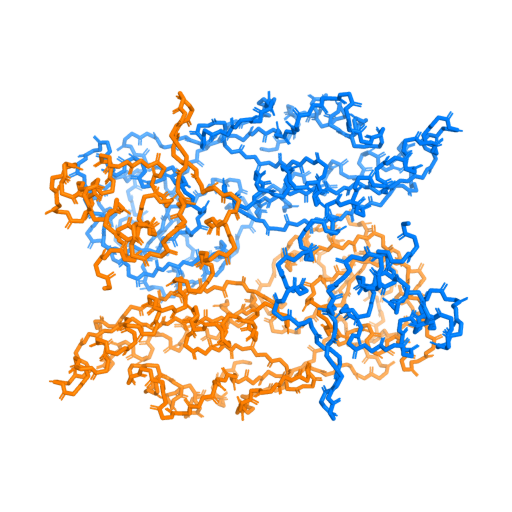5.91 1 92.56 105 PRO B C 1
ATOM 3114 O O . PRO B 1 105 ? 6.094 -18.344 -6.777 1 92.56 105 PRO B O 1
ATOM 3117 N N . GLN B 1 106 ? 7.262 -18.031 -4.914 1 92.56 106 GLN B N 1
ATOM 3118 C CA . GLN B 1 106 ? 7.578 -19.453 -4.812 1 92.56 106 GLN B CA 1
ATOM 3119 C C . GLN B 1 106 ? 6.324 -20.281 -4.512 1 92.56 106 GLN B C 1
ATOM 3121 O O . GLN B 1 106 ? 6.117 -21.344 -5.102 1 92.56 106 GLN B O 1
ATOM 3126 N N . LEU B 1 107 ? 5.527 -19.844 -3.648 1 95.75 107 LEU B N 1
ATOM 3127 C CA . LEU B 1 107 ? 4.305 -20.547 -3.26 1 95.75 107 LEU B CA 1
ATOM 3128 C C . LEU B 1 107 ? 3.346 -20.656 -4.438 1 95.75 107 LEU B C 1
ATOM 3130 O O . LEU B 1 107 ? 2.748 -21.703 -4.656 1 95.75 107 LEU B O 1
ATOM 3134 N N . ILE B 1 108 ? 3.186 -19.594 -5.168 1 95.06 108 ILE B N 1
ATOM 3135 C CA . ILE B 1 108 ? 2.262 -19.562 -6.301 1 95.06 108 ILE B CA 1
ATOM 3136 C C . ILE B 1 108 ? 2.748 -20.516 -7.391 1 95.06 108 ILE B C 1
ATOM 3138 O O . ILE B 1 108 ? 1.961 -21.266 -7.953 1 95.06 108 ILE B O 1
ATOM 3142 N N . ASN B 1 109 ? 4.027 -20.438 -7.703 1 92.19 109 ASN B N 1
ATOM 3143 C CA . ASN B 1 109 ? 4.59 -21.328 -8.719 1 92.19 109 ASN B CA 1
ATOM 3144 C C . ASN B 1 109 ? 4.309 -22.797 -8.406 1 92.19 109 ASN B C 1
ATOM 3146 O O . ASN B 1 109 ? 3.867 -23.547 -9.273 1 92.19 109 ASN B O 1
ATOM 3150 N N . GLY B 1 110 ? 4.598 -23.141 -7.184 1 93.19 110 GLY B N 1
ATOM 3151 C CA . GLY B 1 110 ? 4.355 -24.516 -6.777 1 93.19 110 GLY B CA 1
ATOM 3152 C C . GLY B 1 110 ? 2.887 -24.891 -6.785 1 93.19 110 GLY B C 1
ATOM 3153 O O . GLY B 1 110 ? 2.521 -25.984 -7.223 1 93.19 110 GLY B O 1
ATOM 3154 N N . PHE B 1 111 ? 2.045 -24.031 -6.332 1 94.94 111 PHE B N 1
ATOM 3155 C CA . PHE B 1 111 ? 0.614 -24.281 -6.238 1 94.94 111 PHE B CA 1
ATOM 3156 C C . PHE B 1 111 ? -0.008 -24.406 -7.625 1 94.94 111 PHE B C 1
ATOM 3158 O O . PHE B 1 111 ? -0.887 -25.234 -7.852 1 94.94 111 PHE B O 1
ATOM 3165 N N . LYS B 1 112 ? 0.41 -23.578 -8.539 1 91.69 112 LYS B N 1
ATOM 3166 C CA . LYS B 1 112 ? -0.173 -23.531 -9.875 1 91.69 112 LYS B CA 1
ATOM 3167 C C . LYS B 1 112 ? 0.243 -24.75 -10.695 1 91.69 112 LYS B C 1
ATOM 3169 O O . LYS B 1 112 ? -0.371 -25.062 -11.719 1 91.69 112 LYS B O 1
ATOM 3174 N N . GLU B 1 113 ? 1.317 -25.422 -10.336 1 90.88 113 GLU B N 1
ATOM 3175 C CA . GLU B 1 113 ? 1.631 -26.703 -10.945 1 90.88 113 GLU B CA 1
ATOM 3176 C C . GLU B 1 113 ? 0.487 -27.688 -10.758 1 90.88 113 GLU B C 1
ATOM 3178 O O . GLU B 1 113 ? 0.217 -28.516 -11.641 1 90.88 113 GLU B O 1
ATOM 3183 N N . GLU B 1 114 ? -0.16 -27.578 -9.641 1 88.06 114 GLU B N 1
ATOM 3184 C CA . GLU B 1 114 ? -1.274 -28.469 -9.328 1 88.06 114 GLU B CA 1
ATOM 3185 C C . GLU B 1 114 ? -2.604 -27.859 -9.766 1 88.06 114 GLU B C 1
ATOM 3187 O O . GLU B 1 114 ? -3.514 -28.578 -10.18 1 88.06 114 GLU B O 1
ATOM 3192 N N . TYR B 1 115 ? -2.666 -26.578 -9.633 1 89.06 115 TYR B N 1
ATOM 3193 C CA . TYR B 1 115 ? -3.9 -25.875 -9.961 1 89.06 115 TYR B CA 1
ATOM 3194 C C . TYR B 1 115 ? -3.629 -24.719 -10.922 1 89.06 115 TYR B C 1
ATOM 3196 O O . TYR B 1 115 ? -3.729 -23.547 -10.547 1 89.06 115 TYR B O 1
ATOM 3204 N N . PRO B 1 116 ? -3.457 -24.938 -12.164 1 86.75 116 PRO B N 1
ATOM 3205 C CA . PRO B 1 116 ? -2.965 -23.953 -13.133 1 86.75 116 PRO B CA 1
ATOM 3206 C C . PRO B 1 116 ? -3.973 -22.844 -13.414 1 86.75 116 PRO B C 1
ATOM 3208 O O . PRO B 1 116 ? -3.59 -21.75 -13.859 1 86.75 116 PRO B O 1
ATOM 3211 N N . ASN B 1 117 ? -5.211 -23.062 -13.102 1 83.88 117 ASN B N 1
ATOM 3212 C CA . ASN B 1 117 ? -6.223 -22.094 -13.539 1 83.88 117 ASN B CA 1
ATOM 3213 C C . ASN B 1 117 ? -6.699 -21.219 -12.391 1 83.88 117 ASN B C 1
ATOM 3215 O O . ASN B 1 117 ? -7.617 -20.406 -12.562 1 83.88 117 ASN B O 1
ATOM 3219 N N . VAL B 1 118 ? -6.082 -21.344 -11.297 1 87.38 118 VAL B N 1
ATOM 3220 C CA . VAL B 1 118 ? -6.434 -20.484 -10.164 1 87.38 118 VAL B CA 1
ATOM 3221 C C . VAL B 1 118 ? -5.855 -19.094 -10.375 1 87.38 118 VAL B C 1
ATOM 3223 O O . VAL B 1 118 ? -4.754 -18.938 -10.906 1 87.38 118 VAL B O 1
ATOM 3226 N N . GLN B 1 119 ? -6.609 -18.078 -9.977 1 87.81 119 GLN B N 1
ATOM 3227 C CA . GLN B 1 119 ? -6.168 -16.688 -10.031 1 87.81 119 GLN B CA 1
ATOM 3228 C C . GLN B 1 119 ? -5.93 -16.125 -8.633 1 87.81 119 GLN B C 1
ATOM 3230 O O . GLN B 1 119 ? -6.605 -16.531 -7.676 1 87.81 119 GLN B O 1
ATOM 3235 N N . PHE B 1 120 ? -4.996 -15.266 -8.547 1 91.81 120 PHE B N 1
ATOM 3236 C CA . PHE B 1 120 ? -4.68 -14.641 -7.273 1 91.81 120 PHE B CA 1
ATOM 3237 C C . PHE B 1 120 ? -4.953 -13.141 -7.32 1 91.81 120 PHE B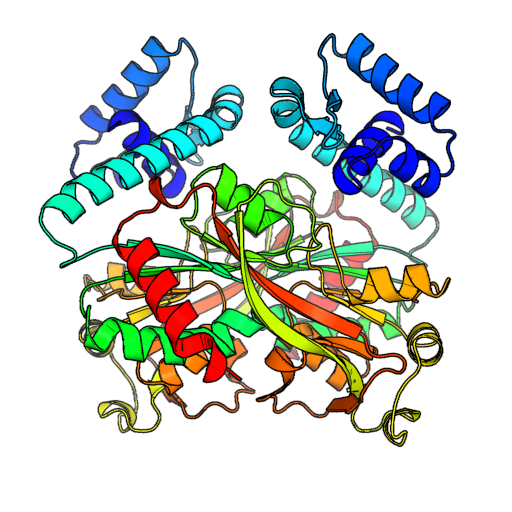 C 1
ATOM 3239 O O . PHE B 1 120 ? -4.613 -12.477 -8.297 1 91.81 120 PHE B O 1
ATOM 3246 N N . LEU B 1 121 ? -5.586 -12.633 -6.328 1 89.75 121 LEU B N 1
ATOM 3247 C CA . LEU B 1 121 ? -5.773 -11.203 -6.082 1 89.75 121 LEU B CA 1
ATOM 3248 C C . LEU B 1 121 ? -5.156 -10.797 -4.75 1 89.75 121 LEU B C 1
ATOM 3250 O O . LEU B 1 121 ? -5.598 -11.25 -3.689 1 89.75 121 LEU B O 1
ATOM 3254 N N . PHE B 1 122 ? -4.184 -9.922 -4.875 1 90.81 122 PHE B N 1
ATOM 3255 C CA . PHE B 1 122 ? -3.48 -9.492 -3.674 1 90.81 122 PHE B CA 1
ATOM 3256 C C . PHE B 1 122 ? -3.93 -8.094 -3.258 1 90.81 122 PHE B C 1
ATOM 3258 O O . PHE B 1 122 ? -4.059 -7.199 -4.098 1 90.81 122 PHE B O 1
ATOM 3265 N N . HIS B 1 123 ? -4.156 -8.008 -2.01 1 86.62 123 HIS B N 1
ATOM 3266 C CA . HIS B 1 123 ? -4.375 -6.707 -1.383 1 86.62 123 HIS B CA 1
ATOM 3267 C C . HIS B 1 123 ? -3.258 -6.375 -0.398 1 86.62 123 HIS B C 1
ATOM 3269 O O . HIS B 1 123 ? -3.018 -7.125 0.551 1 86.62 123 HIS B O 1
ATOM 3275 N N . GLN B 1 124 ? -2.625 -5.309 -0.75 1 85.62 124 GLN B N 1
ATOM 3276 C CA . GLN B 1 124 ? -1.577 -4.887 0.174 1 85.62 124 GLN B CA 1
ATOM 3277 C C . GLN B 1 124 ? -2.158 -4.086 1.335 1 85.62 124 GLN B C 1
ATOM 3279 O O . GLN B 1 124 ? -2.865 -3.098 1.122 1 85.62 124 GLN B O 1
ATOM 3284 N N . GLY B 1 125 ? -1.907 -4.566 2.5 1 87.88 125 GLY B N 1
ATOM 3285 C CA . GLY B 1 125 ? -2.422 -3.883 3.678 1 87.88 125 GLY B CA 1
ATOM 3286 C C . GLY B 1 125 ? -1.469 -3.93 4.855 1 87.88 125 GLY B C 1
ATOM 3287 O O . GLY B 1 125 ? -0.25 -3.959 4.676 1 87.88 125 GLY B O 1
ATOM 3288 N N . ASP B 1 126 ? -2.076 -3.641 5.957 1 89.31 126 ASP B N 1
ATOM 3289 C CA . ASP B 1 126 ? -1.335 -3.643 7.215 1 89.31 126 ASP B CA 1
ATOM 3290 C C . ASP B 1 126 ? -2.094 -4.406 8.297 1 89.31 126 ASP B C 1
ATOM 3292 O O . ASP B 1 126 ? -3.025 -5.156 8 1 89.31 126 ASP B O 1
ATOM 3296 N N . TYR B 1 127 ? -1.579 -4.289 9.516 1 89.44 127 TYR B N 1
ATOM 3297 C CA . TYR B 1 127 ? -2.113 -5.105 10.602 1 89.44 127 TYR B CA 1
ATOM 3298 C C . TYR B 1 127 ? -3.488 -4.609 11.031 1 89.44 127 TYR B C 1
ATOM 3300 O O . TYR B 1 127 ? -4.141 -5.227 11.875 1 89.44 127 TYR B O 1
ATOM 3308 N N . THR B 1 128 ? -3.984 -3.572 10.461 1 84.5 128 THR B N 1
ATOM 3309 C CA . THR B 1 128 ? -5.332 -3.074 10.719 1 84.5 128 THR B CA 1
ATOM 3310 C C . THR B 1 128 ? -6.266 -3.42 9.562 1 84.5 128 THR B C 1
ATOM 3312 O O . THR B 1 128 ? -7.328 -4.012 9.773 1 84.5 128 THR B O 1
ATOM 3315 N N . LEU B 1 129 ? -5.855 -3.164 8.406 1 83.75 129 LEU B N 1
ATOM 3316 C CA . LEU B 1 129 ? -6.715 -3.285 7.234 1 83.75 129 LEU B CA 1
ATOM 3317 C C . LEU B 1 129 ? -6.953 -4.75 6.883 1 83.75 129 LEU B C 1
ATOM 3319 O O . LEU B 1 129 ? -8.055 -5.125 6.484 1 83.75 129 LEU B O 1
ATOM 3323 N N . ILE B 1 130 ? -5.973 -5.543 7.039 1 91.81 130 ILE B N 1
ATOM 3324 C CA . ILE B 1 130 ? -6.086 -6.938 6.625 1 91.81 130 ILE B CA 1
ATOM 3325 C C . ILE B 1 130 ? -7.16 -7.637 7.453 1 91.81 130 ILE B C 1
ATOM 3327 O O . ILE B 1 130 ? -8.07 -8.258 6.902 1 91.81 130 ILE B O 1
ATOM 3331 N N . PRO B 1 131 ? -7.098 -7.488 8.758 1 88.38 131 PRO B N 1
ATOM 3332 C CA . PRO B 1 131 ? -8.188 -8.086 9.539 1 88.38 131 PRO B CA 1
ATOM 3333 C C . PRO B 1 131 ? -9.555 -7.516 9.172 1 88.38 131 PRO B C 1
ATOM 3335 O O . PRO B 1 131 ? -10.547 -8.25 9.148 1 88.38 131 PRO B O 1
ATOM 3338 N N . GLU B 1 132 ? -9.609 -6.281 8.898 1 80.81 132 GLU B N 1
ATOM 3339 C CA . GLU B 1 132 ? -10.867 -5.648 8.516 1 80.81 132 GLU B CA 1
ATOM 3340 C C . GLU B 1 132 ? -11.398 -6.227 7.207 1 80.81 132 GLU B C 1
ATOM 3342 O O . GLU B 1 132 ? -12.602 -6.457 7.066 1 80.81 132 GLU B O 1
ATOM 3347 N N . TRP B 1 133 ? -10.516 -6.445 6.25 1 86 133 TRP B N 1
ATOM 3348 C CA . TRP B 1 133 ? -10.898 -6.996 4.953 1 86 133 TRP B CA 1
ATOM 3349 C C . TRP B 1 133 ? -11.375 -8.438 5.094 1 86 133 TRP B C 1
ATOM 3351 O O . TRP B 1 133 ? -12.266 -8.883 4.359 1 86 133 TRP B O 1
ATOM 3361 N N . ILE B 1 134 ? -10.75 -9.172 6.008 1 88.19 134 ILE B N 1
ATOM 3362 C CA . ILE B 1 134 ? -11.195 -10.531 6.281 1 88.19 134 ILE B CA 1
ATOM 3363 C C . ILE B 1 134 ? -12.594 -10.516 6.883 1 88.19 134 ILE B C 1
ATOM 3365 O O . ILE B 1 134 ? -13.477 -11.258 6.445 1 88.19 134 ILE B O 1
ATOM 3369 N N . ALA B 1 135 ? -12.742 -9.617 7.844 1 78.81 135 ALA B N 1
ATOM 3370 C CA . ALA B 1 135 ? -14.016 -9.531 8.547 1 78.81 135 ALA B CA 1
ATOM 3371 C C . ALA B 1 135 ? -15.141 -9.141 7.598 1 78.81 135 ALA B C 1
ATOM 3373 O O . ALA B 1 135 ? -16.266 -9.641 7.719 1 78.81 135 ALA B O 1
ATOM 3374 N N . SER B 1 136 ? -14.82 -8.305 6.656 1 72.69 136 SER B N 1
ATOM 3375 C CA . SER B 1 136 ? -15.828 -7.805 5.723 1 72.69 136 SER B CA 1
ATOM 3376 C C . SER B 1 136 ? -16.016 -8.766 4.555 1 72.69 136 SER B C 1
ATOM 3378 O O . SER B 1 136 ? -16.984 -8.641 3.791 1 72.69 136 SER B O 1
ATOM 3380 N N . GLY B 1 137 ? -15.078 -9.672 4.406 1 77.5 137 GLY B N 1
ATOM 3381 C CA . GLY B 1 137 ? -15.156 -10.633 3.316 1 77.5 137 GLY B CA 1
ATOM 3382 C C . GLY B 1 137 ? -14.531 -10.125 2.031 1 77.5 137 GLY B C 1
ATOM 3383 O O . GLY B 1 137 ? -14.656 -10.766 0.98 1 77.5 137 GLY B O 1
ATOM 3384 N N . GLN B 1 138 ? -13.891 -9.055 2.111 1 79.38 138 GLN B N 1
ATOM 3385 C CA . GLN B 1 138 ? -13.203 -8.5 0.948 1 79.38 138 GLN B CA 1
ATOM 3386 C C . GLN B 1 138 ? -12.07 -9.414 0.492 1 79.38 138 GLN B C 1
ATOM 3388 O O . GLN B 1 138 ? -11.758 -9.477 -0.698 1 79.38 138 GLN B O 1
ATOM 3393 N N . ILE B 1 139 ? -11.477 -10.055 1.454 1 90.25 139 ILE B N 1
ATOM 3394 C CA . ILE B 1 139 ? -10.438 -11.039 1.151 1 90.25 139 ILE B CA 1
ATOM 3395 C C . ILE B 1 139 ? -10.75 -12.352 1.877 1 90.25 139 ILE B C 1
ATOM 3397 O O . ILE B 1 139 ? -11.539 -12.375 2.82 1 90.25 139 ILE B O 1
ATOM 3401 N N . ASP B 1 140 ? -10.172 -13.414 1.351 1 91.81 140 ASP B N 1
ATOM 3402 C CA . ASP B 1 140 ? -10.398 -14.734 1.925 1 91.81 140 ASP B CA 1
ATOM 3403 C C . ASP B 1 140 ? -9.57 -14.93 3.195 1 91.81 140 ASP B C 1
ATOM 3405 O O . ASP B 1 140 ? -10.062 -15.477 4.184 1 91.81 140 ASP B O 1
ATOM 3409 N N . PHE B 1 141 ? -8.336 -14.555 3.127 1 95.88 141 PHE B N 1
ATOM 3410 C CA . PHE B 1 141 ? -7.391 -14.656 4.234 1 95.88 141 PHE B CA 1
ATOM 3411 C C . PHE B 1 141 ? -6.25 -13.656 4.062 1 95.88 141 PHE B C 1
ATOM 3413 O O . PHE B 1 141 ? -6.176 -12.961 3.049 1 95.88 141 PHE B O 1
ATOM 3420 N N . GLY B 1 142 ? -5.434 -13.562 5.059 1 96.88 142 GLY B N 1
ATOM 3421 C CA . GLY B 1 142 ? -4.309 -12.641 4.953 1 96.88 142 GLY B CA 1
ATOM 3422 C C . GLY B 1 142 ? -3.201 -12.945 5.945 1 96.88 142 GLY B C 1
ATOM 3423 O O . GLY B 1 142 ? -3.332 -13.844 6.777 1 96.88 142 GLY B O 1
ATOM 3424 N N . PHE B 1 143 ? -2.131 -12.258 5.762 1 96.62 143 PHE B N 1
ATOM 3425 C CA . PHE B 1 143 ? -0.982 -12.406 6.648 1 96.62 143 PHE B CA 1
ATOM 3426 C C . PHE B 1 143 ? -0.978 -11.32 7.715 1 96.62 143 PHE B C 1
ATOM 3428 O O . PHE B 1 143 ? -1.006 -10.133 7.398 1 96.62 143 PHE B O 1
ATOM 3435 N N . ILE B 1 144 ? -0.909 -11.758 8.961 1 94.69 144 ILE B N 1
ATOM 3436 C CA . ILE B 1 144 ? -0.991 -10.82 10.078 1 94.69 144 ILE B CA 1
ATOM 3437 C C . ILE B 1 144 ? -0.055 -11.273 11.195 1 94.69 144 ILE B C 1
ATOM 3439 O O . ILE B 1 144 ? 0.52 -12.359 11.133 1 94.69 144 ILE B O 1
ATOM 3443 N N . ASN B 1 145 ? 0.181 -10.352 12.023 1 93.94 145 ASN B N 1
ATOM 3444 C CA . ASN B 1 145 ? 0.797 -10.695 13.297 1 93.94 145 ASN B CA 1
ATOM 3445 C C . ASN B 1 145 ? -0.249 -11.102 14.328 1 93.94 145 ASN B C 1
ATOM 3447 O O . ASN B 1 145 ? -1.134 -10.312 14.664 1 93.94 145 ASN B O 1
ATOM 3451 N N . PRO B 1 146 ? -0.164 -12.352 14.883 1 91 146 PRO B N 1
ATOM 3452 C CA . PRO B 1 146 ? -1.17 -12.797 15.852 1 91 146 PRO B CA 1
ATOM 3453 C C . PRO B 1 146 ? -1.216 -11.914 17.094 1 91 146 PRO B C 1
ATOM 3455 O O . PRO B 1 146 ? -2.227 -11.891 17.812 1 91 146 PRO B O 1
ATOM 3458 N N . LEU B 1 147 ? -0.139 -11.227 17.344 1 85.12 147 LEU B N 1
ATOM 3459 C CA . LEU B 1 147 ? -0.084 -10.359 18.516 1 85.12 147 LEU B CA 1
ATOM 3460 C C . LEU B 1 147 ? -0.896 -9.086 18.281 1 85.12 147 LEU B C 1
ATOM 3462 O O . LEU B 1 147 ? -1.216 -8.367 19.234 1 85.12 147 LEU B O 1
ATOM 3466 N N . ALA B 1 148 ? -1.233 -8.766 17.031 1 80.69 148 ALA B N 1
ATOM 3467 C CA . ALA B 1 148 ? -2.049 -7.59 16.719 1 80.69 148 ALA B CA 1
ATOM 3468 C C . ALA B 1 148 ? -3.512 -7.832 17.078 1 80.69 148 ALA B C 1
ATOM 3470 O O . ALA B 1 148 ? -4.352 -6.941 16.922 1 80.69 148 ALA B O 1
ATOM 3471 N N . ASP B 1 149 ? -3.758 -8.523 17.969 1 65.19 149 ASP B N 1
ATOM 3472 C CA . ASP B 1 149 ? -5.059 -8.859 18.547 1 65.19 149 ASP B CA 1
ATOM 3473 C C . ASP B 1 149 ? -6.156 -8.797 17.484 1 65.19 149 ASP B C 1
ATOM 3475 O O . ASP B 1 149 ? -6.73 -7.738 17.234 1 65.19 149 ASP B O 1
ATOM 3479 N N . THR B 1 150 ? -6.344 -9.883 16.922 1 69.75 150 THR B N 1
ATOM 3480 C CA . THR B 1 150 ? -7.469 -9.93 16 1 69.75 150 THR B CA 1
ATOM 3481 C C . THR B 1 150 ? -8.422 -11.062 16.375 1 69.75 150 THR B C 1
ATOM 3483 O O . THR B 1 150 ? -8.047 -11.984 17.094 1 69.75 150 THR B O 1
ATOM 3486 N N . ASN B 1 151 ? -9.711 -10.875 16.281 1 78.19 151 ASN B N 1
ATOM 3487 C CA . ASN B 1 151 ? -10.75 -11.883 16.484 1 78.19 151 ASN B CA 1
ATOM 3488 C C . ASN B 1 151 ? -10.719 -12.945 15.391 1 78.19 151 ASN B C 1
ATOM 3490 O O . ASN B 1 151 ? -11.695 -13.672 15.203 1 78.19 151 ASN B O 1
ATOM 3494 N N . LEU B 1 152 ? -9.594 -13.062 14.812 1 88.44 152 LEU B N 1
ATOM 3495 C CA . LEU B 1 152 ? -9.469 -14 13.703 1 88.44 152 LEU B CA 1
ATOM 3496 C C . LEU B 1 152 ? -8.812 -15.297 14.164 1 88.44 152 LEU B C 1
ATOM 3498 O O . LEU B 1 152 ? -8.055 -15.305 15.141 1 88.44 152 LEU B O 1
ATOM 3502 N N . LYS B 1 153 ? -9.156 -16.406 13.539 1 91.88 153 LYS B N 1
ATOM 3503 C CA . LYS B 1 153 ? -8.344 -17.609 13.633 1 91.88 153 LYS B CA 1
ATOM 3504 C C . LYS B 1 153 ? -7.004 -17.422 12.922 1 91.88 153 LYS B C 1
ATOM 3506 O O . LYS B 1 153 ? -6.938 -16.797 11.867 1 91.88 153 LYS B O 1
ATOM 3511 N N . THR B 1 154 ? -5.996 -17.922 13.539 1 94.56 154 THR B N 1
ATOM 3512 C CA . THR B 1 154 ? -4.68 -17.734 12.945 1 94.56 154 THR B CA 1
ATOM 3513 C C . THR B 1 154 ? -3.896 -19.047 12.922 1 94.56 154 THR B C 1
ATOM 3515 O O . THR B 1 154 ? -4.137 -19.922 13.75 1 94.56 154 THR B O 1
ATOM 3518 N N . LYS B 1 155 ? -3.062 -19.234 11.953 1 95.5 155 LYS B N 1
ATOM 3519 C CA . LYS B 1 155 ? -2.037 -20.266 11.867 1 95.5 155 LYS B CA 1
ATOM 3520 C C . LYS B 1 155 ? -0.654 -19.656 11.664 1 95.5 155 LYS B C 1
ATOM 3522 O O . LYS B 1 155 ? -0.386 -19.031 10.633 1 95.5 155 LYS B O 1
ATOM 3527 N N . THR B 1 156 ? 0.189 -19.922 12.641 1 96.62 156 THR B N 1
ATOM 3528 C CA . THR B 1 156 ? 1.526 -19.344 12.57 1 96.62 156 THR B CA 1
ATOM 3529 C C . THR B 1 156 ? 2.318 -19.969 11.414 1 96.62 156 THR B C 1
ATOM 3531 O O . THR B 1 156 ? 2.326 -21.188 11.242 1 96.62 156 THR B O 1
ATOM 3534 N N . VAL B 1 157 ? 2.945 -19.125 10.633 1 97.19 157 VAL B N 1
ATOM 3535 C CA . VAL B 1 157 ? 3.752 -19.594 9.5 1 97.19 157 VAL B CA 1
ATOM 3536 C C . VAL B 1 157 ? 5.23 -19.562 9.883 1 97.19 157 VAL B C 1
ATOM 3538 O O . VAL B 1 157 ? 5.91 -20.594 9.836 1 97.19 157 VAL B O 1
ATOM 3541 N N . LYS B 1 158 ? 5.672 -18.297 10.289 1 96.31 158 LYS B N 1
ATOM 3542 C CA . LYS B 1 158 ? 7.094 -18.156 10.578 1 96.31 158 LYS B CA 1
ATOM 3543 C C . LYS B 1 158 ? 7.359 -16.891 11.406 1 96.31 158 LYS B C 1
ATOM 3545 O O . LYS B 1 158 ? 6.555 -15.961 11.398 1 96.31 158 LYS B O 1
ATOM 3550 N N . SER B 1 159 ? 8.43 -16.922 12.133 1 95.25 159 SER B N 1
ATOM 3551 C CA . SER B 1 159 ? 8.938 -15.742 12.82 1 95.25 159 SER B CA 1
ATOM 3552 C C . SER B 1 159 ? 10.281 -15.305 12.25 1 95.25 159 SER B C 1
ATOM 3554 O O . SER B 1 159 ? 11.086 -16.141 11.836 1 95.25 159 SER B O 1
ATOM 3556 N N . ASP B 1 160 ? 10.414 -14.016 12.156 1 94.25 160 ASP B N 1
ATOM 3557 C CA . ASP B 1 160 ? 11.703 -13.484 11.727 1 94.25 160 ASP B CA 1
ATOM 3558 C C . ASP B 1 160 ? 12.109 -12.281 12.57 1 94.25 160 ASP B C 1
ATOM 3560 O O . ASP B 1 160 ? 11.398 -11.898 13.5 1 94.25 160 ASP B O 1
ATOM 3564 N N . GLU B 1 161 ? 13.32 -11.812 12.312 1 96.38 161 GLU B N 1
ATOM 3565 C CA . GLU B 1 161 ? 13.852 -10.703 13.094 1 96.38 161 GLU B CA 1
ATOM 3566 C C . GLU B 1 161 ? 13.664 -9.375 12.367 1 96.38 161 GLU B C 1
ATOM 3568 O O . GLU B 1 161 ? 13.586 -9.344 11.133 1 96.38 161 GLU B O 1
ATOM 3573 N N . MET B 1 162 ? 13.562 -8.422 13.188 1 97.75 162 MET B N 1
ATOM 3574 C CA . MET B 1 162 ? 13.633 -7.062 12.656 1 97.75 162 MET B CA 1
ATOM 3575 C C . MET B 1 162 ? 15.031 -6.48 12.828 1 97.75 162 MET B C 1
ATOM 3577 O O . MET B 1 162 ? 15.672 -6.691 13.859 1 97.75 162 MET B O 1
ATOM 3581 N N . LEU B 1 163 ? 15.484 -5.742 11.844 1 98.44 163 LEU B N 1
ATOM 3582 C CA . LEU B 1 163 ? 16.844 -5.227 11.836 1 98.44 163 LEU B CA 1
ATOM 3583 C C . LEU B 1 163 ? 16.844 -3.701 11.773 1 98.44 163 LEU B C 1
ATOM 3585 O O . LEU B 1 163 ? 15.93 -3.096 11.211 1 98.44 163 LEU B O 1
ATOM 3589 N N . ALA B 1 164 ? 17.828 -3.17 12.359 1 98.62 164 ALA B N 1
ATOM 3590 C CA . ALA B 1 164 ? 18.094 -1.745 12.164 1 98.62 164 ALA B CA 1
ATOM 3591 C C . ALA B 1 164 ? 18.641 -1.475 10.766 1 98.62 164 ALA B C 1
ATOM 3593 O O . ALA B 1 164 ? 19.516 -2.195 10.289 1 98.62 164 ALA B O 1
ATOM 3594 N N . VAL B 1 165 ? 18.094 -0.509 10.117 1 98.44 165 VAL B N 1
ATOM 3595 C CA . VAL B 1 165 ? 18.516 -0.133 8.773 1 98.44 165 VAL B CA 1
ATOM 3596 C C . VAL B 1 165 ? 19.156 1.252 8.805 1 98.44 165 VAL B C 1
ATOM 3598 O O . VAL B 1 165 ? 18.516 2.236 9.172 1 98.44 165 VAL B O 1
ATOM 3601 N N . LEU B 1 166 ? 20.406 1.317 8.43 1 98.19 166 LEU B N 1
ATOM 3602 C CA . LEU B 1 166 ? 21.203 2.539 8.492 1 98.19 166 LEU B CA 1
ATOM 3603 C C . LEU B 1 166 ? 21.828 2.854 7.137 1 98.19 166 LEU B C 1
ATOM 3605 O O . LEU B 1 166 ? 22.062 1.948 6.336 1 98.19 166 LEU B O 1
ATOM 3609 N N . PRO B 1 167 ? 22.078 4.176 6.926 1 97.31 167 PRO B N 1
ATOM 3610 C CA . PRO B 1 167 ? 22.922 4.457 5.758 1 97.31 167 PRO B CA 1
ATOM 3611 C C . PRO B 1 167 ? 24.266 3.732 5.809 1 97.31 167 PRO B C 1
ATOM 3613 O O . PRO B 1 167 ? 24.812 3.535 6.887 1 97.31 167 PRO B O 1
ATOM 3616 N N . LYS B 1 168 ? 24.781 3.428 4.645 1 96.12 168 LYS B N 1
ATOM 3617 C CA . LYS B 1 168 ? 26 2.646 4.531 1 96.12 168 LYS B CA 1
ATOM 3618 C C . LYS B 1 168 ? 27.141 3.305 5.297 1 96.12 168 LYS B C 1
ATOM 3620 O O . LYS B 1 168 ? 27.953 2.619 5.941 1 96.12 168 LYS B O 1
ATOM 3625 N N . ASN B 1 169 ? 27.172 4.652 5.328 1 94.81 169 ASN B N 1
ATOM 3626 C CA . ASN B 1 169 ? 28.281 5.367 5.941 1 94.81 169 ASN B CA 1
ATOM 3627 C C . ASN B 1 169 ? 27.906 5.957 7.293 1 94.81 169 ASN B C 1
ATOM 3629 O O . ASN B 1 169 ? 28.578 6.859 7.797 1 94.81 169 ASN B O 1
ATOM 3633 N N . HIS B 1 170 ? 26.891 5.473 7.852 1 95.94 170 HIS B N 1
ATOM 3634 C CA . HIS B 1 170 ? 26.453 5.961 9.156 1 95.94 170 HIS B CA 1
ATOM 3635 C C . HIS B 1 170 ? 27.469 5.609 10.242 1 95.94 170 HIS B C 1
ATOM 3637 O O . HIS B 1 170 ? 28.031 4.516 10.234 1 95.94 170 HIS B O 1
ATOM 3643 N N . PRO B 1 171 ? 27.672 6.406 11.234 1 95.12 171 PRO B N 1
ATOM 3644 C CA . PRO B 1 171 ? 28.609 6.125 12.32 1 95.12 171 PRO B CA 1
ATOM 3645 C C . PRO B 1 171 ? 28.297 4.832 13.062 1 95.12 171 PRO B C 1
ATOM 3647 O O . PRO B 1 171 ? 29.203 4.102 13.469 1 95.12 171 PRO B O 1
ATOM 3650 N N . LEU B 1 172 ? 27.109 4.527 13.188 1 95.56 172 LEU B N 1
ATOM 3651 C CA . LEU B 1 172 ? 26.672 3.352 13.938 1 95.56 172 LEU B CA 1
ATOM 3652 C C . LEU B 1 172 ? 26.828 2.086 13.102 1 95.56 172 LEU B C 1
ATOM 3654 O O . LEU B 1 172 ? 26.734 0.974 13.625 1 95.56 172 LEU B O 1
ATOM 3658 N N . ALA B 1 173 ? 27.109 2.244 11.82 1 95.38 173 ALA B N 1
ATOM 3659 C CA . ALA B 1 173 ? 27.141 1.114 10.898 1 95.38 173 ALA B CA 1
ATOM 3660 C C . ALA B 1 173 ? 28.312 0.19 11.211 1 95.38 173 ALA B C 1
ATOM 3662 O O . ALA B 1 173 ? 28.344 -0.96 10.766 1 95.38 173 ALA B O 1
ATOM 3663 N N . LYS B 1 174 ? 29.172 0.636 11.984 1 93.88 174 LYS B N 1
ATOM 3664 C CA . LYS B 1 174 ? 30.375 -0.134 12.312 1 93.88 174 LYS B CA 1
ATOM 3665 C C . LYS B 1 174 ? 30.125 -1.053 13.508 1 93.88 174 LYS B C 1
ATOM 3667 O O . LYS B 1 174 ? 30.906 -1.968 13.766 1 93.88 174 LYS B O 1
ATOM 3672 N N . LYS B 1 175 ? 29.031 -0.902 14.164 1 95.44 175 LYS B N 1
ATOM 3673 C CA . LYS B 1 175 ? 28.703 -1.737 15.312 1 95.44 175 LYS B CA 1
ATOM 3674 C C . LYS B 1 175 ? 28.25 -3.127 14.875 1 95.44 175 LYS B C 1
ATOM 3676 O O . LYS B 1 175 ? 27.828 -3.314 13.734 1 95.44 175 LYS B O 1
ATOM 3681 N N . LYS B 1 176 ? 28.438 -4.082 15.758 1 95.5 176 LYS B N 1
ATOM 3682 C CA . LYS B 1 176 ? 27.953 -5.438 15.492 1 95.5 176 LYS B CA 1
ATOM 3683 C C . LYS B 1 176 ? 26.438 -5.531 15.68 1 95.5 176 LYS B C 1
ATOM 3685 O O . LYS B 1 176 ? 25.781 -6.336 15.023 1 95.5 176 LYS B O 1
ATOM 3690 N N . SER B 1 177 ? 25.938 -4.75 16.641 1 97.31 177 SER B N 1
ATOM 3691 C CA . SER B 1 177 ? 24.5 -4.664 16.953 1 97.31 177 SER B CA 1
ATOM 3692 C C . SER B 1 177 ? 24.125 -3.273 17.438 1 97.31 177 SER B C 1
ATOM 3694 O O . SER B 1 177 ? 25 -2.484 17.812 1 97.31 177 SER B O 1
ATOM 3696 N N . ILE B 1 178 ? 22.859 -2.975 17.375 1 97.06 178 ILE B N 1
ATOM 3697 C CA . ILE B 1 178 ? 22.344 -1.657 17.734 1 97.06 178 ILE B CA 1
ATOM 3698 C C . ILE B 1 178 ? 21.359 -1.789 18.891 1 97.06 178 ILE B C 1
ATOM 3700 O O . ILE B 1 178 ? 20.609 -2.764 18.969 1 97.06 178 ILE B O 1
ATOM 3704 N N . GLN B 1 179 ? 21.438 -0.817 19.766 1 97.81 179 GLN B N 1
ATOM 3705 C CA . GLN B 1 179 ? 20.406 -0.712 20.812 1 97.81 179 GLN B CA 1
ATOM 3706 C C . GLN B 1 179 ? 19.312 0.262 20.406 1 97.81 179 GLN B C 1
ATOM 3708 O O . GLN B 1 179 ? 19.547 1.193 19.625 1 97.81 179 GLN B O 1
ATOM 3713 N N . LEU B 1 180 ? 18.156 0.04 20.969 1 98 180 LEU B N 1
ATOM 3714 C CA . LEU B 1 180 ? 17.031 0.919 20.656 1 98 180 LEU B CA 1
ATOM 3715 C C . LEU B 1 180 ? 17.375 2.367 21 1 98 180 LEU B C 1
ATOM 3717 O O . LEU B 1 180 ? 16.922 3.289 20.312 1 98 180 LEU B O 1
ATOM 3721 N N . GLN B 1 181 ? 18.141 2.561 22.016 1 97.31 181 GLN B N 1
ATOM 3722 C CA . GLN B 1 181 ? 18.547 3.904 22.422 1 97.31 181 GLN B CA 1
ATOM 3723 C C . GLN B 1 181 ? 19.359 4.586 21.328 1 97.31 181 GLN B C 1
ATOM 3725 O O . GLN B 1 181 ? 19.266 5.805 21.141 1 97.31 181 GLN B O 1
ATOM 3730 N N . ASP B 1 182 ? 20.188 3.803 20.656 1 97.06 182 ASP B N 1
ATOM 3731 C CA . ASP B 1 182 ? 20.969 4.332 19.547 1 97.06 182 ASP B CA 1
ATOM 3732 C C . ASP B 1 182 ? 20.062 4.855 18.438 1 97.06 182 ASP B C 1
ATOM 3734 O O . ASP B 1 182 ? 20.328 5.895 17.828 1 97.06 182 ASP B O 1
ATOM 3738 N N . ILE B 1 183 ? 18.969 4.18 18.188 1 96.56 183 ILE B N 1
ATOM 3739 C CA . ILE B 1 183 ? 18.031 4.52 17.125 1 96.56 183 ILE B CA 1
ATOM 3740 C C . ILE B 1 183 ? 17.234 5.77 17.516 1 96.56 183 ILE B C 1
ATOM 3742 O O . ILE B 1 183 ? 16.953 6.617 16.672 1 96.56 183 ILE B O 1
ATOM 3746 N N . ALA B 1 184 ? 16.938 5.867 18.797 1 95.69 184 ALA B N 1
ATOM 3747 C CA . ALA B 1 184 ? 16.094 6.949 19.297 1 95.69 184 ALA B CA 1
ATOM 3748 C C . ALA B 1 184 ? 16.797 8.297 19.156 1 95.69 184 ALA B C 1
ATOM 3750 O O . ALA B 1 184 ? 16.141 9.344 19.172 1 95.69 184 ALA B O 1
ATOM 3751 N N . THR B 1 185 ? 18.094 8.312 19 1 94 185 THR B N 1
ATOM 3752 C CA . THR B 1 185 ? 18.844 9.562 18.891 1 94 185 THR B CA 1
ATOM 3753 C C . THR B 1 185 ? 18.891 10.039 17.453 1 94 185 THR B C 1
ATOM 3755 O O . THR B 1 185 ? 19.344 11.156 17.172 1 94 185 THR B O 1
ATOM 3758 N N . GLU B 1 186 ? 18.422 9.227 16.547 1 95.12 186 GLU B N 1
ATOM 3759 C CA . GLU B 1 186 ? 18.438 9.523 15.109 1 95.12 186 GLU B CA 1
ATOM 3760 C C . GLU B 1 186 ? 17.031 9.859 14.609 1 95.12 186 GLU B C 1
ATOM 3762 O O . GLU B 1 186 ? 16.047 9.438 15.203 1 95.12 186 GLU B O 1
ATOM 3767 N N . PRO B 1 187 ? 16.953 10.68 13.492 1 94.56 187 PRO B N 1
ATOM 3768 C CA . PRO B 1 187 ? 15.648 10.727 12.828 1 94.56 187 PRO B CA 1
ATOM 3769 C C . PRO B 1 187 ? 15.125 9.336 12.453 1 94.56 187 PRO B C 1
ATOM 3771 O O . PRO B 1 187 ? 15.805 8.586 11.75 1 94.56 187 PRO B O 1
ATOM 3774 N N . TYR B 1 188 ? 13.977 8.992 13.039 1 96.62 188 TYR B N 1
ATOM 3775 C CA . TYR B 1 188 ? 13.43 7.656 12.852 1 96.62 188 TYR B CA 1
ATOM 3776 C C . TYR B 1 188 ? 12.352 7.656 11.773 1 96.62 188 TYR B C 1
ATOM 3778 O O . TYR B 1 188 ? 11.414 8.453 11.828 1 96.62 188 TYR B O 1
ATOM 3786 N N . ILE B 1 189 ? 12.508 6.844 10.766 1 96.69 189 ILE B N 1
ATOM 3787 C CA . ILE B 1 189 ? 11.516 6.617 9.727 1 96.69 189 ILE B CA 1
ATOM 3788 C C . ILE B 1 189 ? 10.641 5.422 10.094 1 96.69 189 ILE B C 1
ATOM 3790 O O . ILE B 1 189 ? 11.07 4.273 10 1 96.69 189 ILE B O 1
ATOM 3794 N N . LEU B 1 190 ? 9.469 5.695 10.453 1 96.06 190 LEU B N 1
ATOM 3795 C CA . LEU B 1 190 ? 8.555 4.672 10.945 1 96.06 190 LEU B CA 1
ATOM 3796 C C . LEU B 1 190 ? 7.77 4.043 9.797 1 96.06 190 LEU B C 1
ATOM 3798 O O . LEU B 1 190 ? 7.191 4.754 8.969 1 96.06 190 LEU B O 1
ATOM 3802 N N . LEU B 1 191 ? 7.836 2.762 9.711 1 95.25 191 LEU B N 1
ATOM 3803 C CA . LEU B 1 191 ? 6.922 2.035 8.836 1 95.25 191 LEU B CA 1
ATOM 3804 C C . LEU B 1 191 ? 5.523 1.974 9.438 1 95.25 191 LEU B C 1
ATOM 3806 O O . LEU B 1 191 ? 5.34 1.464 10.547 1 95.25 191 LEU B O 1
ATOM 3810 N N . GLU B 1 192 ? 4.629 2.504 8.695 1 87.75 192 GLU B N 1
ATOM 3811 C CA . GLU B 1 192 ? 3.244 2.443 9.156 1 87.75 192 GLU B CA 1
ATOM 3812 C C . GLU B 1 192 ? 2.643 1.062 8.914 1 87.75 192 GLU B C 1
ATOM 3814 O O . GLU B 1 192 ? 2.486 0.636 7.77 1 87.75 192 GLU B O 1
ATOM 3819 N N . GLU B 1 193 ? 2.324 0.374 9.977 1 87.06 193 GLU B N 1
ATOM 3820 C CA . GLU B 1 193 ? 1.822 -0.993 9.867 1 87.06 193 GLU B CA 1
ATOM 3821 C C . GLU B 1 193 ? 0.438 -1.125 10.492 1 87.06 193 GLU B C 1
ATOM 3823 O O . GLU B 1 193 ? -0.037 -2.238 10.734 1 87.06 193 GLU B O 1
ATOM 3828 N N . GLY B 1 194 ? -0.111 -0.017 10.852 1 83.12 194 GLY B N 1
ATOM 3829 C CA . GLY B 1 194 ? -1.443 -0.069 11.43 1 83.12 194 GLY B CA 1
ATOM 3830 C C . GLY B 1 194 ? -1.44 0.042 12.945 1 83.12 194 GLY B C 1
ATOM 3831 O O . GLY B 1 194 ? -0.674 0.822 13.516 1 83.12 194 GLY B O 1
ATOM 3832 N N . HIS B 1 195 ? -2.34 -0.701 13.617 1 78.5 195 HIS B N 1
ATOM 3833 C CA . HIS B 1 195 ? -2.57 -0.535 15.047 1 78.5 195 HIS B CA 1
ATOM 3834 C C . HIS B 1 195 ? -1.476 -1.216 15.867 1 78.5 195 HIS B C 1
ATOM 3836 O O . HIS B 1 195 ? -1.366 -0.993 17.078 1 78.5 195 HIS B O 1
ATOM 3842 N N . TYR B 1 196 ? -0.696 -2.035 15.203 1 88 196 TYR B N 1
ATOM 3843 C CA . TYR B 1 196 ? 0.402 -2.725 15.875 1 88 196 TYR B CA 1
ATOM 3844 C C . TYR B 1 196 ? 1.704 -2.555 15.102 1 88 196 TYR B C 1
ATOM 3846 O O . TYR B 1 196 ? 1.706 -2.557 13.867 1 88 196 TYR B O 1
ATOM 3854 N N . SER B 1 197 ? 2.764 -2.326 15.836 1 93.19 197 SER B N 1
ATOM 3855 C CA . SER B 1 197 ? 4.121 -2.213 15.312 1 93.19 197 SER B CA 1
ATOM 3856 C C . SER B 1 197 ? 5.129 -2.869 16.25 1 93.19 197 SER B C 1
ATOM 3858 O O . SER B 1 197 ? 5.227 -2.5 17.422 1 93.19 197 SER B O 1
ATOM 3860 N N . GLU B 1 198 ? 5.852 -3.834 15.742 1 95.88 198 GLU B N 1
ATOM 3861 C CA . GLU B 1 198 ? 6.84 -4.52 16.562 1 95.88 198 GLU B CA 1
ATOM 3862 C C . GLU B 1 198 ? 7.887 -3.545 17.109 1 95.88 198 GLU B C 1
ATOM 3864 O O . GLU B 1 198 ? 8.195 -3.545 18.297 1 95.88 198 GLU B O 1
ATOM 3869 N N . PRO B 1 199 ? 8.398 -2.674 16.234 1 97.25 199 PRO B N 1
ATOM 3870 C CA . PRO B 1 199 ? 9.398 -1.731 16.734 1 97.25 199 PRO B CA 1
ATOM 3871 C C . PRO B 1 199 ? 8.836 -0.778 17.781 1 97.25 199 PRO B C 1
ATOM 3873 O O . PRO B 1 199 ? 9.492 -0.49 18.797 1 97.25 199 PRO B O 1
ATOM 3876 N N . MET B 1 200 ? 7.633 -0.309 17.562 1 94.62 200 MET B N 1
ATOM 3877 C CA . MET B 1 200 ? 7.043 0.632 18.5 1 94.62 200 MET B CA 1
ATOM 3878 C C . MET B 1 200 ? 6.758 -0.047 19.844 1 94.62 200 MET B C 1
ATOM 3880 O O . MET B 1 200 ? 6.906 0.568 20.891 1 94.62 200 MET B O 1
ATOM 3884 N N . ALA B 1 201 ? 6.293 -1.285 19.781 1 93.81 201 ALA B N 1
ATOM 3885 C CA . ALA B 1 201 ? 6.094 -2.053 21 1 93.81 201 ALA B CA 1
ATOM 3886 C C . ALA B 1 201 ? 7.406 -2.225 21.766 1 93.81 201 ALA B C 1
ATOM 3888 O O . ALA B 1 201 ? 7.43 -2.16 23 1 93.81 201 ALA B O 1
ATOM 3889 N N . ALA B 1 202 ? 8.461 -2.443 21.062 1 96.75 202 ALA B N 1
ATOM 3890 C CA . ALA B 1 202 ? 9.773 -2.613 21.672 1 96.75 202 ALA B CA 1
ATOM 3891 C C . ALA B 1 202 ? 10.242 -1.318 22.328 1 96.75 202 ALA B C 1
ATOM 3893 O O . ALA B 1 202 ? 10.781 -1.336 23.438 1 96.75 202 ALA B O 1
ATOM 3894 N N . PHE B 1 203 ? 10.055 -0.195 21.625 1 96.88 203 PHE B N 1
ATOM 3895 C CA . PHE B 1 203 ? 10.398 1.104 22.188 1 96.88 203 PHE B CA 1
ATOM 3896 C C . PHE B 1 203 ? 9.625 1.354 23.469 1 96.88 203 PHE B C 1
ATOM 3898 O O . PHE B 1 203 ? 10.195 1.785 24.484 1 96.88 203 PHE B O 1
ATOM 3905 N N . GLU B 1 204 ? 8.359 1.068 23.391 1 93.81 204 GLU B N 1
ATOM 3906 C CA . GLU B 1 204 ? 7.5 1.281 24.547 1 93.81 204 GLU B CA 1
ATOM 3907 C C . GLU B 1 204 ? 7.934 0.418 25.734 1 93.81 204 GLU B C 1
ATOM 3909 O O . GLU B 1 204 ? 8.023 0.902 26.859 1 93.81 204 GLU B O 1
ATOM 3914 N N . ALA B 1 205 ? 8.188 -0.812 25.516 1 95.38 205 ALA B N 1
ATOM 3915 C CA . ALA B 1 205 ? 8.602 -1.75 26.562 1 95.38 205 ALA B CA 1
ATOM 3916 C C . ALA B 1 205 ? 9.906 -1.307 27.219 1 95.38 205 ALA B C 1
ATOM 3918 O O . ALA B 1 205 ? 10.125 -1.543 28.406 1 95.38 205 ALA B O 1
ATOM 3919 N N . ALA B 1 206 ? 10.719 -0.623 26.422 1 96.5 206 ALA B N 1
ATOM 3920 C CA . ALA B 1 206 ? 12.023 -0.182 26.906 1 96.5 206 ALA B CA 1
ATOM 3921 C C . ALA B 1 206 ? 11.93 1.207 27.531 1 96.5 206 ALA B C 1
ATOM 3923 O O . ALA B 1 206 ? 12.914 1.713 28.078 1 96.5 206 ALA B O 1
ATOM 3924 N N . GLY B 1 207 ? 10.734 1.836 27.406 1 96 207 GLY B N 1
ATOM 3925 C CA . GLY B 1 207 ? 10.57 3.189 27.906 1 96 207 GLY B CA 1
ATOM 3926 C C . GLY B 1 207 ? 11.32 4.227 27.094 1 96 207 GLY B C 1
ATOM 3927 O O . GLY B 1 207 ? 11.781 5.234 27.625 1 96 207 GLY B O 1
ATOM 3928 N N . ILE B 1 208 ? 11.547 3.951 25.859 1 96.69 208 ILE B N 1
ATOM 3929 C CA . ILE B 1 208 ? 12.289 4.832 24.953 1 96.69 208 ILE B CA 1
ATOM 3930 C C . ILE B 1 208 ? 11.336 5.48 23.953 1 96.69 208 ILE B C 1
ATOM 3932 O O . ILE B 1 208 ? 10.469 4.809 23.406 1 96.69 208 ILE B O 1
ATOM 3936 N N . GLN B 1 209 ? 11.445 6.754 23.75 1 94.44 209 GLN B N 1
ATOM 3937 C CA . GLN B 1 209 ? 10.656 7.457 22.75 1 94.44 209 GLN B CA 1
ATOM 3938 C C . GLN B 1 209 ? 11.477 7.707 21.484 1 94.44 209 GLN B C 1
ATOM 3940 O O . GLN B 1 209 ? 12.414 8.5 21.5 1 94.44 209 GLN B O 1
ATOM 3945 N N . PRO B 1 210 ? 11.094 7.09 20.438 1 94.75 210 PRO B N 1
ATOM 3946 C CA . PRO B 1 210 ? 11.836 7.355 19.203 1 94.75 210 PRO B CA 1
ATOM 3947 C C . PRO B 1 210 ? 11.547 8.734 18.625 1 94.75 210 PRO B C 1
ATOM 3949 O O . PRO B 1 210 ? 10.477 9.297 18.859 1 94.75 210 PRO B O 1
ATOM 3952 N N . ASN B 1 211 ? 12.492 9.281 17.906 1 93 211 ASN B N 1
ATOM 3953 C CA . ASN B 1 211 ? 12.344 10.562 17.219 1 93 211 ASN B CA 1
ATOM 3954 C C . ASN B 1 211 ? 11.734 10.383 15.828 1 93 211 ASN B C 1
ATOM 3956 O O . ASN B 1 211 ? 12.422 10.539 14.82 1 93 211 ASN B O 1
ATOM 3960 N N . ILE B 1 212 ? 10.438 10.156 15.797 1 91.81 212 ILE B N 1
ATOM 3961 C CA . ILE B 1 212 ? 9.758 9.883 14.539 1 91.81 212 ILE B CA 1
ATOM 3962 C C . ILE B 1 212 ? 9.703 11.156 13.695 1 91.81 212 ILE B C 1
ATOM 3964 O O . ILE B 1 212 ? 9.023 12.117 14.062 1 91.81 212 ILE B O 1
ATOM 3968 N N . GLN B 1 213 ? 10.375 11.086 12.547 1 89.44 213 GLN B N 1
ATOM 3969 C CA . GLN B 1 213 ? 10.391 12.242 11.648 1 89.44 213 GLN B CA 1
ATOM 3970 C C . GLN B 1 213 ? 9.555 11.984 10.398 1 89.44 213 GLN B C 1
ATOM 3972 O O . GLN B 1 213 ? 9.047 12.922 9.781 1 89.44 213 GLN B O 1
ATOM 3977 N N . TYR B 1 214 ? 9.438 10.719 10.062 1 90.81 214 TYR B N 1
ATOM 3978 C CA . TYR B 1 214 ? 8.703 10.281 8.883 1 90.81 214 TYR B CA 1
ATOM 3979 C C . TYR B 1 214 ? 7.852 9.055 9.195 1 90.81 214 TYR B C 1
ATOM 3981 O O . TYR B 1 214 ? 8.281 8.172 9.945 1 90.81 214 TYR B O 1
ATOM 3989 N N . THR B 1 215 ? 6.672 9.023 8.68 1 90.25 215 THR B N 1
ATOM 3990 C CA . THR B 1 215 ? 5.832 7.828 8.688 1 90.25 215 THR B CA 1
ATOM 3991 C C . THR B 1 215 ? 5.48 7.41 7.262 1 90.25 215 THR B C 1
ATOM 3993 O O . THR B 1 215 ? 4.848 8.172 6.523 1 90.25 215 THR B O 1
ATOM 3996 N N . ILE B 1 216 ? 6.008 6.23 6.918 1 89.81 216 ILE B N 1
ATOM 3997 C CA . ILE B 1 216 ? 5.945 5.758 5.539 1 89.81 216 ILE B CA 1
ATOM 3998 C C . ILE B 1 216 ? 5.262 4.395 5.492 1 89.81 216 ILE B C 1
ATOM 4000 O O . ILE B 1 216 ? 5.426 3.578 6.402 1 89.81 216 ILE B O 1
ATOM 4004 N N . HIS B 1 217 ? 4.559 4.094 4.41 1 86.44 217 HIS B N 1
ATOM 4005 C CA . HIS B 1 217 ? 3.84 2.83 4.281 1 86.44 217 HIS B CA 1
ATOM 4006 C C . HIS B 1 217 ? 4.617 1.839 3.42 1 86.44 217 HIS B C 1
ATOM 4008 O O . HIS B 1 217 ? 4.32 0.642 3.422 1 86.44 217 HIS B O 1
ATOM 4014 N N . ASP B 1 218 ? 5.602 2.314 2.773 1 89 218 ASP B N 1
ATOM 4015 C CA . ASP B 1 218 ? 6.328 1.535 1.775 1 89 218 ASP B CA 1
ATOM 4016 C C . ASP B 1 218 ? 7.742 1.22 2.25 1 89 218 ASP B C 1
ATOM 4018 O O . ASP B 1 218 ? 8.562 2.123 2.414 1 89 218 ASP B O 1
ATOM 4022 N N . ASP B 1 219 ? 8.023 -0.08 2.332 1 92.88 219 ASP B N 1
ATOM 4023 C CA . ASP B 1 219 ? 9.328 -0.52 2.809 1 92.88 219 ASP B CA 1
ATOM 4024 C C . ASP B 1 219 ? 10.445 -0.02 1.893 1 92.88 219 ASP B C 1
ATOM 4026 O O . ASP B 1 219 ? 11.508 0.378 2.365 1 92.88 219 ASP B O 1
ATOM 4030 N N . TYR B 1 220 ? 10.25 -0.049 0.703 1 89.38 220 TYR B N 1
ATOM 4031 C CA . TYR B 1 220 ? 11.289 0.304 -0.256 1 89.38 220 TYR B CA 1
ATOM 4032 C C . TYR B 1 220 ? 11.547 1.807 -0.254 1 89.38 220 TYR B C 1
ATOM 4034 O O . TYR B 1 220 ? 12.695 2.246 -0.398 1 89.38 220 TYR B O 1
ATOM 4042 N N . ALA B 1 221 ? 10.438 2.52 -0.125 1 90 221 ALA B N 1
ATOM 4043 C CA . ALA B 1 221 ? 10.617 3.959 0.042 1 90 221 ALA B CA 1
ATOM 4044 C C . ALA B 1 221 ? 11.469 4.266 1.271 1 90 221 ALA B C 1
ATOM 4046 O O . ALA B 1 221 ? 12.297 5.18 1.248 1 90 221 ALA B O 1
ATOM 4047 N N . ILE B 1 222 ? 11.25 3.531 2.299 1 95.19 222 ILE B N 1
ATOM 4048 C CA . ILE B 1 222 ? 12.023 3.719 3.523 1 95.19 222 ILE B CA 1
ATOM 4049 C C . ILE B 1 222 ? 13.5 3.436 3.252 1 95.19 222 ILE B C 1
ATOM 4051 O O . ILE B 1 222 ? 14.367 4.211 3.656 1 95.19 222 ILE B O 1
ATOM 4055 N N . MET B 1 223 ? 13.758 2.375 2.584 1 94.31 223 MET B N 1
ATOM 4056 C CA . MET B 1 223 ? 15.148 2.025 2.293 1 94.31 223 MET B CA 1
ATOM 4057 C C . MET B 1 223 ? 15.82 3.111 1.455 1 94.31 223 MET B C 1
ATOM 4059 O O . MET B 1 223 ? 16.984 3.447 1.683 1 94.31 223 MET B O 1
ATOM 4063 N N . MET B 1 224 ? 15.117 3.646 0.555 1 90.75 224 MET B N 1
ATOM 4064 C CA . MET B 1 224 ? 15.648 4.723 -0.277 1 90.75 224 MET B CA 1
ATOM 4065 C C . MET B 1 224 ? 15.914 5.973 0.554 1 90.75 224 MET B C 1
ATOM 4067 O O . MET B 1 224 ? 16.906 6.672 0.335 1 90.75 224 MET B O 1
ATOM 4071 N N . MET B 1 225 ? 14.977 6.246 1.4 1 93.69 225 MET B N 1
ATOM 4072 C CA . MET B 1 225 ? 15.141 7.418 2.26 1 93.69 225 MET B CA 1
ATOM 4073 C C . MET B 1 225 ? 16.328 7.242 3.203 1 93.69 225 MET B C 1
ATOM 4075 O O . MET B 1 225 ? 17.062 8.188 3.455 1 93.69 225 MET B O 1
ATOM 4079 N N . VAL B 1 226 ? 16.5 6.043 3.738 1 96.88 226 VAL B N 1
ATOM 4080 C CA . VAL B 1 226 ? 17.641 5.742 4.578 1 96.88 226 VAL B CA 1
ATOM 4081 C C . VAL B 1 226 ? 18.938 5.922 3.775 1 96.88 226 VAL B C 1
ATOM 4083 O O . VAL B 1 226 ? 19.891 6.551 4.25 1 96.88 226 VAL B O 1
ATOM 4086 N N . GLU B 1 227 ? 18.922 5.391 2.602 1 95.31 227 GLU B N 1
ATOM 4087 C CA . GLU B 1 227 ? 20.078 5.531 1.72 1 95.31 227 GLU B CA 1
ATOM 4088 C C . GLU B 1 227 ? 20.422 7.004 1.495 1 95.31 227 GLU B C 1
ATOM 4090 O O . GLU B 1 227 ? 21.594 7.371 1.447 1 95.31 227 GLU B O 1
ATOM 4095 N N . ALA B 1 228 ? 19.391 7.789 1.429 1 92.56 228 ALA B N 1
ATOM 4096 C CA . ALA B 1 228 ? 19.562 9.211 1.143 1 92.56 228 ALA B CA 1
ATOM 4097 C C . ALA B 1 228 ? 20 9.977 2.389 1 92.56 228 ALA B C 1
ATOM 4099 O O . ALA B 1 228 ? 20.234 11.18 2.334 1 92.56 228 ALA B O 1
ATOM 4100 N N . GLY B 1 229 ? 20.047 9.266 3.541 1 93.81 229 GLY B N 1
ATOM 4101 C CA . GLY B 1 229 ? 20.562 9.883 4.754 1 93.81 229 GLY B CA 1
ATOM 4102 C C . GLY B 1 229 ? 19.5 10.633 5.539 1 93.81 229 GLY B C 1
ATOM 4103 O O . GLY B 1 229 ? 19.828 11.461 6.395 1 93.81 229 GLY B O 1
ATOM 4104 N N . LEU B 1 230 ? 18.234 10.328 5.262 1 93.94 230 LEU B N 1
ATOM 4105 C CA . LEU B 1 230 ? 17.156 11.078 5.898 1 93.94 230 LEU B CA 1
ATOM 4106 C C . LEU B 1 230 ? 16.875 10.547 7.305 1 93.94 230 LEU B C 1
ATOM 4108 O O . LEU B 1 230 ? 16.203 11.211 8.102 1 93.94 230 LEU B O 1
ATOM 4112 N N . GLY B 1 231 ? 17.359 9.375 7.551 1 96.12 231 GLY B N 1
ATOM 4113 C CA . GLY B 1 231 ? 17.172 8.781 8.867 1 96.12 231 GLY B CA 1
ATOM 4114 C C . GLY B 1 231 ? 17.516 7.305 8.906 1 96.12 231 GLY B C 1
ATOM 4115 O O . GLY B 1 231 ? 18.203 6.793 8.023 1 96.12 231 GLY B O 1
ATOM 4116 N N . VAL B 1 232 ? 17.109 6.672 10.039 1 98.12 232 VAL B N 1
ATOM 4117 C CA . VAL B 1 232 ? 17.281 5.234 10.234 1 98.12 232 VAL B CA 1
ATOM 4118 C C . VAL B 1 232 ? 15.906 4.59 10.453 1 98.12 232 VAL B C 1
ATOM 4120 O O . VAL B 1 232 ? 14.914 5.281 10.695 1 98.12 232 VAL B O 1
ATOM 4123 N N . SER B 1 233 ? 15.859 3.291 10.258 1 98.38 233 SER B N 1
ATOM 4124 C CA . SER B 1 233 ? 14.586 2.594 10.406 1 98.38 233 SER B CA 1
ATOM 4125 C C . SER B 1 233 ? 14.789 1.188 10.961 1 98.38 233 SER B C 1
ATOM 4127 O O . SER B 1 233 ? 15.914 0.791 11.266 1 98.38 233 SER B O 1
ATOM 4129 N N . ILE B 1 234 ? 13.727 0.547 11.328 1 98.5 234 ILE B N 1
ATOM 4130 C CA . ILE B 1 234 ? 13.664 -0.865 11.695 1 98.5 234 ILE B CA 1
ATOM 4131 C C . ILE B 1 234 ? 12.719 -1.6 10.75 1 98.5 234 ILE B C 1
ATOM 4133 O O . ILE B 1 234 ? 11.539 -1.24 10.633 1 98.5 234 ILE B O 1
ATOM 4137 N N . LEU B 1 235 ? 13.227 -2.537 10.039 1 98 235 LEU B N 1
ATOM 4138 C CA . LEU B 1 235 ? 12.43 -3.303 9.086 1 98 235 LEU B CA 1
ATOM 4139 C C . LEU B 1 235 ? 12.633 -4.801 9.289 1 98 235 LEU B C 1
ATOM 4141 O O . LEU B 1 235 ? 13.633 -5.223 9.867 1 98 235 LEU B O 1
ATOM 4145 N N . ALA B 1 236 ? 11.656 -5.562 8.789 1 96.94 236 ALA B N 1
ATOM 4146 C CA . ALA B 1 236 ? 11.742 -7.02 8.867 1 96.94 236 ALA B CA 1
ATOM 4147 C C . ALA B 1 236 ? 12.883 -7.551 8.016 1 96.94 236 ALA B C 1
ATOM 4149 O O . ALA B 1 236 ? 13.117 -7.066 6.902 1 96.94 236 ALA B O 1
ATOM 4150 N N . GLU B 1 237 ? 13.609 -8.531 8.516 1 96.44 237 GLU B N 1
ATOM 4151 C CA . GLU B 1 237 ? 14.711 -9.148 7.781 1 96.44 237 GLU B CA 1
ATOM 4152 C C . GLU B 1 237 ? 14.25 -9.656 6.418 1 96.44 237 GLU B C 1
ATOM 4154 O O . GLU B 1 237 ? 15 -9.594 5.441 1 96.44 237 GLU B O 1
ATOM 4159 N N . LEU B 1 238 ? 13.047 -10.109 6.367 1 94.5 238 LEU B N 1
ATOM 4160 C CA . LEU B 1 238 ? 12.523 -10.734 5.16 1 94.5 238 LEU B CA 1
ATOM 4161 C C . LEU B 1 238 ? 12.516 -9.758 3.994 1 94.5 238 LEU B C 1
ATOM 4163 O O . LEU B 1 238 ? 12.82 -10.133 2.859 1 94.5 238 LEU B O 1
ATOM 4167 N N . ILE B 1 239 ? 12.141 -8.5 4.242 1 94.12 239 ILE B N 1
ATOM 4168 C CA . ILE B 1 239 ? 12.031 -7.52 3.17 1 94.12 239 ILE B CA 1
ATOM 4169 C C . ILE B 1 239 ? 13.422 -7.035 2.766 1 94.12 239 ILE B C 1
ATOM 4171 O O . ILE B 1 239 ? 13.594 -6.461 1.688 1 94.12 239 ILE B O 1
ATOM 4175 N N . LEU B 1 240 ? 14.438 -7.293 3.592 1 94 240 LEU B N 1
ATOM 4176 C CA . LEU B 1 240 ? 15.789 -6.777 3.393 1 94 240 LEU B CA 1
ATOM 4177 C C . LEU B 1 240 ? 16.641 -7.773 2.613 1 94 240 LEU B C 1
ATOM 4179 O O . LEU B 1 240 ? 17.797 -7.484 2.281 1 94 240 LEU B O 1
ATOM 4183 N N . ARG B 1 241 ? 16.234 -8.969 2.336 1 86.25 241 ARG B N 1
ATOM 4184 C CA . ARG B 1 241 ? 16.984 -10.047 1.72 1 86.25 241 ARG B CA 1
ATOM 4185 C C . ARG B 1 241 ? 17.453 -9.664 0.321 1 86.25 241 ARG B C 1
ATOM 4187 O O . ARG B 1 241 ? 18.531 -10.07 -0.113 1 86.25 241 ARG B O 1
ATOM 4194 N N . ARG B 1 242 ? 16.797 -8.93 -0.489 1 77.69 242 ARG B N 1
ATOM 4195 C CA . ARG B 1 242 ? 17.188 -8.602 -1.858 1 77.69 242 ARG B CA 1
ATOM 4196 C C . ARG B 1 242 ? 17.078 -7.105 -2.115 1 77.69 242 ARG B C 1
ATOM 4198 O O . ARG B 1 242 ? 16.297 -6.668 -2.955 1 77.69 242 ARG B O 1
ATOM 4205 N N . THR B 1 243 ? 17.953 -6.461 -1.29 1 77.56 243 THR B N 1
ATOM 4206 C CA . THR B 1 243 ? 17.922 -5.023 -1.547 1 77.56 243 THR B CA 1
ATOM 4207 C C . THR B 1 243 ? 19.234 -4.547 -2.143 1 77.56 243 THR B C 1
ATOM 4209 O O . THR B 1 243 ? 20.297 -5.152 -1.901 1 77.56 243 THR B O 1
ATOM 4212 N N . ASN B 1 244 ? 19.156 -3.639 -2.99 1 81.56 244 ASN B N 1
ATOM 4213 C CA . ASN B 1 244 ? 20.359 -3.094 -3.633 1 81.56 244 ASN B CA 1
ATOM 4214 C C . ASN B 1 244 ? 20.609 -1.648 -3.209 1 81.56 244 ASN B C 1
ATOM 4216 O O . ASN B 1 244 ? 21.25 -0.886 -3.938 1 81.56 244 ASN B O 1
ATOM 4220 N N . TYR B 1 245 ? 20.125 -1.328 -2.133 1 89 245 TYR B N 1
ATOM 4221 C CA . TYR B 1 245 ? 20.328 0.031 -1.643 1 89 245 TYR B CA 1
ATOM 4222 C C . TYR B 1 245 ? 21.609 0.131 -0.83 1 89 245 TYR B C 1
ATOM 4224 O O . TYR B 1 245 ? 22.094 -0.872 -0.303 1 89 245 TYR B O 1
ATOM 4232 N N . ASP B 1 246 ? 22.203 1.266 -0.867 1 93.19 246 ASP B N 1
ATOM 4233 C CA . ASP B 1 246 ? 23.391 1.513 -0.063 1 93.19 246 ASP B CA 1
ATOM 4234 C C . ASP B 1 246 ? 23.031 1.692 1.41 1 93.19 246 ASP B C 1
ATOM 4236 O O . ASP B 1 246 ? 23.156 2.791 1.955 1 93.19 246 ASP B O 1
ATOM 4240 N N . ILE B 1 247 ? 22.703 0.569 2.031 1 96.5 247 ILE B N 1
ATOM 4241 C CA . ILE B 1 247 ? 22.281 0.554 3.432 1 96.5 247 ILE B CA 1
ATOM 4242 C C . ILE B 1 247 ? 22.984 -0.592 4.16 1 96.5 247 ILE B C 1
ATOM 4244 O O . ILE B 1 247 ? 23.531 -1.501 3.527 1 96.5 247 ILE B O 1
ATOM 4248 N N . VAL B 1 248 ? 23.109 -0.484 5.43 1 97.12 248 VAL B N 1
ATOM 4249 C CA . VAL B 1 248 ? 23.594 -1.54 6.312 1 97.12 248 VAL B CA 1
ATOM 4250 C C . VAL B 1 248 ? 22.469 -1.993 7.246 1 97.12 248 VAL B C 1
ATOM 4252 O O . VAL B 1 248 ? 21.734 -1.167 7.777 1 97.12 248 VAL B O 1
ATOM 4255 N N . CYS B 1 249 ? 22.281 -3.277 7.383 1 97.62 249 CYS B N 1
ATOM 4256 C CA . CYS B 1 249 ? 21.297 -3.869 8.281 1 97.62 249 CYS B CA 1
ATOM 4257 C C . CYS B 1 249 ? 21.984 -4.543 9.469 1 97.62 249 CYS B C 1
ATOM 4259 O O . CYS B 1 249 ? 22.812 -5.43 9.281 1 97.62 249 CYS B O 1
ATOM 4261 N N . LEU B 1 250 ? 21.641 -4.137 10.672 1 98.19 250 LEU B N 1
ATOM 4262 C CA . LEU B 1 250 ? 22.281 -4.66 11.867 1 98.19 250 LEU B CA 1
ATOM 4263 C C . LEU B 1 250 ? 21.25 -5.262 12.82 1 98.19 250 LEU B C 1
ATOM 4265 O O . LEU B 1 250 ? 20.141 -4.754 12.945 1 98.19 250 LEU B O 1
ATOM 4269 N N . PRO B 1 251 ? 21.641 -6.312 13.531 1 98.19 251 PRO B N 1
ATOM 4270 C CA . PRO B 1 251 ? 20.766 -6.84 14.578 1 98.19 251 PRO B CA 1
ATOM 4271 C C . PRO B 1 251 ? 20.531 -5.84 15.711 1 98.19 251 PRO B C 1
ATOM 4273 O O . PRO B 1 251 ? 21.406 -5.02 16 1 98.19 251 PRO B O 1
ATOM 4276 N N . ILE B 1 252 ? 19.359 -5.918 16.25 1 98.25 252 ILE B N 1
ATOM 4277 C CA . ILE B 1 252 ? 19.016 -5.121 17.422 1 98.25 252 ILE B CA 1
ATOM 4278 C C . ILE B 1 252 ? 19.172 -5.969 18.688 1 98.25 252 ILE B C 1
ATOM 4280 O O . ILE B 1 252 ? 18.828 -7.152 18.688 1 98.25 252 ILE B O 1
ATOM 4284 N N . ASP B 1 253 ? 19.656 -5.344 19.781 1 97.12 253 ASP B N 1
ATOM 4285 C CA . ASP B 1 253 ? 19.844 -6.027 21.047 1 97.12 253 ASP B CA 1
ATOM 4286 C C . ASP B 1 253 ? 19.141 -5.281 22.188 1 97.12 253 ASP B C 1
ATOM 4288 O O . ASP B 1 253 ? 19.531 -4.168 22.531 1 97.12 253 ASP B O 1
ATOM 4292 N N . PRO B 1 254 ? 18.266 -5.973 22.766 1 96.94 254 PRO B N 1
ATOM 4293 C CA . PRO B 1 254 ? 17.719 -7.312 22.5 1 96.94 254 PRO B CA 1
ATOM 4294 C C . PRO B 1 254 ? 16.953 -7.395 21.188 1 96.94 254 PRO B C 1
ATOM 4296 O O . PRO B 1 254 ? 16.469 -6.383 20.688 1 96.94 254 PRO B O 1
ATOM 4299 N N . PRO B 1 255 ? 16.812 -8.602 20.734 1 97.94 255 PRO B N 1
ATOM 4300 C CA . PRO B 1 255 ? 16.203 -8.758 19.406 1 97.94 255 PRO B CA 1
ATOM 4301 C C . PRO B 1 255 ? 14.711 -8.414 19.422 1 97.94 255 PRO B C 1
ATOM 4303 O O . PRO B 1 255 ? 14.023 -8.664 20.406 1 97.94 255 PRO B O 1
ATOM 4306 N N . ILE B 1 256 ? 14.273 -7.812 18.297 1 97.62 256 ILE B N 1
ATOM 4307 C CA . ILE B 1 256 ? 12.859 -7.637 18 1 97.62 256 ILE B CA 1
ATOM 4308 C C . ILE B 1 256 ? 12.391 -8.711 17.031 1 97.62 256 ILE B C 1
ATOM 4310 O O . ILE B 1 256 ? 12.914 -8.812 15.914 1 97.62 256 ILE B O 1
ATOM 4314 N N . THR B 1 257 ? 11.422 -9.469 17.453 1 96.69 257 THR B N 1
ATOM 4315 C CA . THR B 1 257 ? 10.945 -10.57 16.625 1 96.69 257 THR B CA 1
ATOM 4316 C C . THR B 1 257 ? 9.555 -10.266 16.062 1 96.69 257 THR B C 1
ATOM 4318 O O . THR B 1 257 ? 8.742 -9.625 16.734 1 96.69 257 THR B O 1
ATOM 4321 N N . ARG B 1 258 ? 9.312 -10.672 14.844 1 96 258 ARG B N 1
ATOM 4322 C CA . ARG B 1 258 ? 8.016 -10.578 14.188 1 96 258 ARG B CA 1
ATOM 4323 C C . ARG B 1 258 ? 7.469 -11.969 13.859 1 96 258 ARG B C 1
ATOM 4325 O O . ARG B 1 258 ? 8.203 -12.828 13.359 1 96 258 ARG B O 1
ATOM 4332 N N . THR B 1 259 ? 6.258 -12.164 14.273 1 95.69 259 THR B N 1
ATOM 4333 C CA . THR B 1 259 ? 5.594 -13.414 13.922 1 95.69 259 THR B CA 1
ATOM 4334 C C . THR B 1 259 ? 4.543 -13.195 12.844 1 95.69 259 THR B C 1
ATOM 4336 O O . THR B 1 259 ? 3.695 -12.305 12.969 1 95.69 259 THR B O 1
ATOM 4339 N N . LEU B 1 260 ? 4.656 -13.984 11.797 1 96.38 260 LEU B N 1
ATOM 4340 C CA . LEU B 1 260 ? 3.678 -13.914 10.711 1 96.38 260 LEU B CA 1
ATOM 4341 C C . LEU B 1 260 ? 2.785 -15.156 10.719 1 96.38 260 LEU B C 1
ATOM 4343 O O . LEU B 1 260 ? 3.273 -16.281 10.836 1 96.38 260 LEU B O 1
ATOM 4347 N N . ALA B 1 261 ? 1.511 -14.875 10.641 1 97 261 ALA B N 1
ATOM 4348 C CA . ALA B 1 261 ? 0.505 -15.93 10.602 1 97 261 ALA B CA 1
ATOM 4349 C C . ALA B 1 261 ? -0.515 -15.68 9.492 1 97 261 ALA B C 1
ATOM 4351 O O . ALA B 1 261 ? -0.686 -14.539 9.047 1 97 261 ALA B O 1
ATOM 4352 N N . VAL B 1 262 ? -1.079 -16.75 9.055 1 97.25 262 VAL B N 1
ATOM 4353 C CA . VAL B 1 262 ? -2.262 -16.641 8.203 1 97.25 262 VAL B CA 1
ATOM 4354 C C . VAL B 1 262 ? -3.502 -16.438 9.07 1 97.25 262 VAL B C 1
ATOM 4356 O O . VAL B 1 262 ? -3.744 -17.203 10.008 1 97.25 262 VAL B O 1
ATOM 4359 N N . GLY B 1 263 ? -4.188 -15.336 8.828 1 96.38 263 GLY B N 1
ATOM 4360 C CA . GLY B 1 263 ? -5.453 -15.086 9.5 1 96.38 263 GLY B CA 1
ATOM 4361 C C . GLY B 1 263 ? -6.656 -15.289 8.602 1 96.38 263 GLY B C 1
ATOM 4362 O O . GLY B 1 263 ? -6.617 -14.953 7.414 1 96.38 263 GLY B O 1
ATOM 4363 N N . TYR B 1 264 ? -7.695 -15.852 9.102 1 94 264 TYR B N 1
ATOM 4364 C CA . TYR B 1 264 ? -8.953 -16.062 8.391 1 94 264 TYR B CA 1
ATOM 4365 C C . TYR B 1 264 ? -10.117 -16.141 9.367 1 94 264 TYR B C 1
ATOM 4367 O O . TYR B 1 264 ? -9.922 -16.297 10.578 1 94 264 TYR B O 1
ATOM 4375 N N . LYS B 1 265 ? -11.312 -15.906 8.93 1 86.69 265 LYS B N 1
ATOM 4376 C CA . LYS B 1 265 ? -12.5 -15.898 9.781 1 86.69 265 LYS B CA 1
ATOM 4377 C C . LYS B 1 265 ? -12.797 -17.297 10.32 1 86.69 265 LYS B C 1
ATOM 4379 O O . LYS B 1 265 ? -12.883 -17.5 11.531 1 86.69 265 LYS B O 1
ATOM 4384 N N . ASP B 1 266 ? -13.055 -18.219 9.398 1 83.31 266 ASP B N 1
ATOM 4385 C CA . ASP B 1 266 ? -13.305 -19.625 9.695 1 83.31 266 ASP B CA 1
ATOM 4386 C C . ASP B 1 266 ? -12.93 -20.516 8.508 1 83.31 266 ASP B C 1
ATOM 4388 O O . ASP B 1 266 ? -13.117 -20.125 7.355 1 83.31 266 ASP B O 1
ATOM 4392 N N . LYS B 1 267 ? -12.398 -21.562 8.883 1 82.25 267 LYS B N 1
ATOM 4393 C CA . LYS B 1 267 ? -11.898 -22.453 7.836 1 82.25 267 LYS B CA 1
ATOM 4394 C C . LYS B 1 267 ? -13.039 -22.953 6.957 1 82.25 267 LYS B C 1
ATOM 4396 O O . LYS B 1 267 ? -12.867 -23.109 5.746 1 82.25 267 LYS B O 1
ATOM 4401 N N . ASP B 1 268 ? -14.102 -23.125 7.5 1 73.88 268 ASP B N 1
ATOM 4402 C CA . ASP B 1 268 ? -15.227 -23.719 6.785 1 73.88 268 ASP B CA 1
ATOM 4403 C C . ASP B 1 268 ? -15.828 -22.734 5.789 1 73.88 268 ASP B C 1
ATOM 4405 O O . ASP B 1 268 ? -16.406 -23.141 4.777 1 73.88 268 ASP B O 1
ATOM 4409 N N . SER B 1 269 ? -15.664 -21.516 6.074 1 75.25 269 SER B N 1
ATOM 4410 C CA . SER B 1 269 ? -16.281 -20.516 5.215 1 75.25 269 SER B CA 1
ATOM 4411 C C . SER B 1 269 ? -15.328 -20.078 4.105 1 75.25 269 SER B C 1
ATOM 4413 O O . SER B 1 269 ? -15.734 -19.391 3.166 1 75.25 269 SER B O 1
ATOM 4415 N N . LEU B 1 270 ? -14.164 -20.641 4.102 1 84.75 270 LEU B N 1
ATOM 4416 C CA . LEU B 1 270 ? -13.18 -20.281 3.082 1 84.75 270 LEU B CA 1
ATOM 4417 C C . LEU B 1 270 ? -13.539 -20.922 1.742 1 84.75 270 LEU B C 1
ATOM 4419 O O . LEU B 1 270 ? -13.977 -22.078 1.692 1 84.75 270 LEU B O 1
ATOM 4423 N N . PRO B 1 271 ? -13.375 -20.062 0.663 1 81.06 271 PRO B N 1
ATOM 4424 C CA . PRO B 1 271 ? -13.43 -20.734 -0.64 1 81.06 271 PRO B CA 1
ATOM 4425 C C . PRO B 1 271 ? -12.453 -21.906 -0.748 1 81.06 271 PRO B C 1
ATOM 4427 O O . PRO B 1 271 ? -11.359 -21.859 -0.177 1 81.06 271 PRO B O 1
ATOM 4430 N N . ILE B 1 272 ? -12.766 -22.875 -1.46 1 81.31 272 ILE B N 1
ATOM 4431 C CA . ILE B 1 272 ? -12.023 -24.125 -1.535 1 81.31 272 ILE B CA 1
ATOM 4432 C C . ILE B 1 272 ? -10.602 -23.859 -2.021 1 81.31 272 ILE B C 1
ATOM 4434 O O . ILE B 1 272 ? -9.641 -24.422 -1.496 1 81.31 272 ILE B O 1
ATOM 4438 N N . ALA B 1 273 ? -10.469 -23.016 -3.088 1 88.12 273 ALA B N 1
ATOM 4439 C CA . ALA B 1 273 ? -9.148 -22.703 -3.617 1 88.12 273 ALA B CA 1
ATOM 4440 C C . ALA B 1 273 ? -8.258 -22.094 -2.543 1 88.12 273 ALA B C 1
ATOM 4442 O O . ALA B 1 273 ? -7.066 -22.391 -2.459 1 88.12 273 ALA B O 1
ATOM 4443 N N . SER B 1 274 ? -8.875 -21.219 -1.717 1 93.06 274 SER B N 1
ATOM 4444 C CA . SER B 1 274 ? -8.141 -20.578 -0.636 1 93.06 274 SER B CA 1
ATOM 4445 C C . SER B 1 274 ? -7.734 -21.594 0.436 1 93.06 274 SER B C 1
ATOM 4447 O O . SER B 1 274 ? -6.633 -21.516 0.982 1 93.06 274 SER B O 1
ATOM 4449 N N . LYS B 1 275 ? -8.617 -22.531 0.718 1 89.56 275 LYS B N 1
ATOM 4450 C CA . LYS B 1 275 ? -8.312 -23.578 1.68 1 89.56 275 LYS B CA 1
ATOM 4451 C C . LYS B 1 275 ? -7.117 -24.422 1.218 1 89.56 275 LYS B C 1
ATOM 4453 O O . LYS B 1 275 ? -6.207 -24.688 2.002 1 89.56 275 LYS B O 1
ATOM 4458 N N . TYR B 1 276 ? -7.172 -24.75 -0.035 1 90.81 276 TYR B N 1
ATOM 4459 C CA . TYR B 1 276 ? -6.094 -25.562 -0.584 1 90.81 276 TYR B CA 1
ATOM 4460 C C . TYR B 1 276 ? -4.777 -24.797 -0.579 1 90.81 276 TYR B C 1
ATOM 4462 O O . TYR B 1 276 ? -3.719 -25.375 -0.306 1 90.81 276 TYR B O 1
ATOM 4470 N N . PHE B 1 277 ? -4.898 -23.562 -0.878 1 95.5 277 PHE B N 1
ATOM 4471 C CA . PHE B 1 277 ? -3.674 -22.766 -0.901 1 95.5 277 PHE B CA 1
ATOM 4472 C C . PHE B 1 277 ? -3.088 -22.641 0.499 1 95.5 277 PHE B C 1
ATOM 4474 O O . PHE B 1 277 ? -1.869 -22.703 0.676 1 95.5 277 PHE B O 1
ATOM 4481 N N . ILE B 1 278 ? -3.924 -22.359 1.491 1 96.19 278 ILE B N 1
ATOM 4482 C CA . ILE B 1 278 ? -3.465 -22.266 2.873 1 96.19 278 ILE B CA 1
ATOM 4483 C C . ILE B 1 278 ? -2.797 -23.578 3.289 1 96.19 278 ILE B C 1
ATOM 4485 O O . ILE B 1 278 ? -1.738 -23.562 3.92 1 96.19 278 ILE B O 1
ATOM 4489 N N . ASP B 1 279 ? -3.434 -24.719 2.957 1 94.5 279 ASP B N 1
ATOM 4490 C CA . ASP B 1 279 ? -2.846 -26.031 3.268 1 94.5 279 ASP B CA 1
ATOM 4491 C C . ASP B 1 279 ? -1.491 -26.188 2.584 1 94.5 279 ASP B C 1
ATOM 4493 O O . ASP B 1 279 ? -0.535 -26.672 3.199 1 94.5 279 ASP B O 1
ATOM 4497 N N . TYR B 1 280 ? -1.441 -25.812 1.331 1 96.12 280 TYR B N 1
ATOM 4498 C CA . TYR B 1 280 ? -0.194 -25.891 0.58 1 96.12 280 TYR B CA 1
ATOM 4499 C C . TYR B 1 280 ? 0.889 -25.031 1.238 1 96.12 280 TYR B C 1
ATOM 4501 O O . TYR B 1 280 ? 2.027 -25.484 1.393 1 96.12 280 TYR B O 1
ATOM 4509 N N . LEU B 1 281 ? 0.542 -23.781 1.585 1 97.56 281 LEU B N 1
ATOM 4510 C CA . LEU B 1 281 ? 1.448 -22.859 2.26 1 97.56 281 LEU B CA 1
ATOM 4511 C C . LEU B 1 281 ? 1.991 -23.484 3.547 1 97.56 281 LEU B C 1
ATOM 4513 O O . LEU B 1 281 ? 3.197 -23.438 3.797 1 97.56 281 LEU B O 1
ATOM 4517 N N . MET B 1 282 ? 1.123 -24.078 4.34 1 97.06 282 MET B N 1
ATOM 4518 C CA . MET B 1 282 ? 1.519 -24.656 5.625 1 97.06 282 MET B CA 1
ATOM 4519 C C . MET B 1 282 ? 2.436 -25.859 5.422 1 97.06 282 MET B C 1
ATOM 4521 O O . MET B 1 282 ? 3.342 -26.094 6.219 1 97.06 282 MET B O 1
ATOM 4525 N N . GLU B 1 283 ? 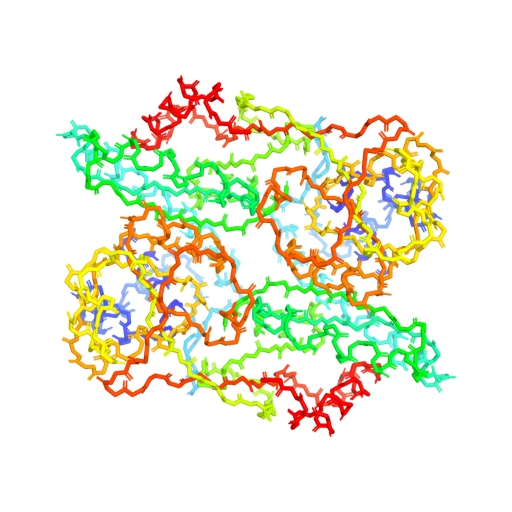2.201 -26.578 4.395 1 96.06 283 GLU B N 1
ATOM 4526 C CA . GLU B 1 283 ? 3.029 -27.734 4.082 1 96.06 283 GLU B CA 1
ATOM 4527 C C . GLU B 1 283 ? 4.43 -27.312 3.643 1 96.06 283 GLU B C 1
ATOM 4529 O O . GLU B 1 283 ? 5.387 -28.078 3.803 1 96.06 283 GLU B O 1
ATOM 4534 N N . HIS B 1 284 ? 4.562 -26.109 3.102 1 96.62 284 HIS B N 1
ATOM 4535 C CA . HIS B 1 284 ? 5.828 -25.672 2.527 1 96.62 284 HIS B CA 1
ATOM 4536 C C . HIS B 1 284 ? 6.438 -24.547 3.342 1 96.62 284 HIS B C 1
ATOM 4538 O O . HIS B 1 284 ? 7.375 -23.875 2.887 1 96.62 284 HIS B O 1
ATOM 4544 N N . LYS B 1 285 ? 5.906 -24.281 4.539 1 96.38 285 LYS B N 1
ATOM 4545 C CA . LYS B 1 285 ? 6.324 -23.109 5.316 1 96.38 285 LYS B CA 1
ATOM 4546 C C . LYS B 1 285 ? 7.801 -23.203 5.691 1 96.38 285 LYS B C 1
ATOM 4548 O O . LYS B 1 285 ? 8.484 -22.188 5.816 1 96.38 285 LYS B O 1
ATOM 4553 N N . ASP B 1 286 ? 8.359 -24.422 5.852 1 94.56 286 ASP B N 1
ATOM 4554 C CA . ASP B 1 286 ? 9.75 -24.609 6.254 1 94.56 286 ASP B CA 1
ATOM 4555 C C . ASP B 1 286 ? 10.711 -24.25 5.121 1 94.56 286 ASP B C 1
ATOM 4557 O O . ASP B 1 286 ? 11.898 -24.031 5.352 1 94.56 286 ASP B O 1
ATOM 4561 N N . GLU B 1 287 ? 10.18 -24.156 3.859 1 93.69 287 GLU B N 1
ATOM 4562 C CA . GLU B 1 287 ? 10.992 -23.828 2.691 1 93.69 287 GLU B CA 1
ATOM 4563 C C . GLU B 1 287 ? 11.062 -22.312 2.484 1 93.69 287 GLU B C 1
ATOM 4565 O O . GLU B 1 287 ? 11.906 -21.828 1.728 1 93.69 287 GLU B O 1
ATOM 4570 N N . LEU B 1 288 ? 10.227 -21.641 3.166 1 93.12 288 LEU B N 1
ATOM 4571 C CA . LEU B 1 288 ? 10.156 -20.203 3.006 1 93.12 288 LEU B CA 1
ATOM 4572 C C . LEU B 1 288 ? 11.312 -19.516 3.727 1 93.12 288 LEU B C 1
ATOM 4574 O O . LEU B 1 288 ? 11.734 -19.969 4.793 1 93.12 288 LEU B O 1
ATOM 4578 N N . PRO B 1 289 ? 11.844 -18.594 3.154 1 89.25 289 PRO B N 1
ATOM 4579 C CA . PRO B 1 289 ? 12.938 -17.891 3.826 1 89.25 289 PRO B CA 1
ATOM 4580 C C . PRO B 1 289 ? 12.484 -17.172 5.102 1 89.25 289 PRO B C 1
ATOM 4582 O O . PRO B 1 289 ? 11.312 -16.828 5.242 1 89.25 289 PRO B O 1
#

Sequence (578 aa):
MNRYIALQKIIELGGFTKAADALGYTQSSISQMIASLENELGIKLLTRSRHGVKLTIEGTELFPFIERSIYQYRSMQEKANEIKGIETGVIRVGTVSSVTCHWMPQLINGFKEEYPNVQFLFHQGDYTLIPEWIASGQIDFGFINPLADTNLKTKTVKSDEMLAVLPKNHPLAKKKSIQLQDIATEPYILLEEGHYSEPMAAFEAAGIQPNIQYTIHDDYAIMMMVEAGLGVSILAELILRRTNYDIVCLPIDPPITRTLAVGYKDKDSLPIASKYFIDYLMEHKDELPMNRYIALQKIIELGGFTKAADALGYTQSSISQMIASLENELGIKLLTRSRHGVKLTIEGTELFPFIERSIYQYRSMQEKANEIKGIETGVIRVGTVSSVTCHWMPQLINGFKEEYPNVQFLFHQGDYTLIPEWIASGQIDFGFINPLADTNLKTKTVKSDEMLAVLPKNHPLAKKKSIQLQDIATEPYILLEEGHYSEPMAAFEAAGIQPNIQYTIHDDYAIMMMVEAGLGVSILAELILRRTNYDIVCLPIDPPITRTLAVGYKDKDSLPIASKYFIDYLMEHKDELP

Secondary structure (DSSP, 8-state):
-HHHHHHHHHHHHTSHHHHHHHHT--HHHHHHHHHHHHHHHTS--EEEETTEEEE-HHHHHHHHHHHHHHHHHHHHHHHHHHHT-SSSEEEEEEE-HHHHHHTHHHHHHHHHHH-TTEEEEEEE--TTHHHHHHHHTSSSEEEE-GGG--SSEEEEEEEEEEEEEEETT-GGGGSSSB-HHHHHTSEEEEE--SS--HHHHHHHHHT---EEEEEES-HHHHHHHHHTTS-BEEEEHHHHTT--SSEEEEEEEEEEEEEEEEEES-GGGS-HHHHHHHHHHHHTGGG--/-HHHHHHHHHHHHTSHHHHHHHHT--HHHHHHHHHHHHHHHTS--EEEETTEEEE-HHHHHHHHHHHHHHHHHHHHHHHHHHHT-SSSEEEEEEE-HHHHHHTHHHHHHHHHHH-TTEEEEEEE--TTHHHHHHHHTSSSEEEE-GGG--SSEEEEEEEEEEEEEEETT-GGGGSSSB-HHHHHTSEEEEE--SS--HHHHHHHHHT---EEEEEES-HHHHHHHHHTTS-BEEEEHHHHTT--SSEEEEEEEEEEEEEEEEEES-GGGS-HHHHHHHHHHHHTGGG--

Solvent-accessible surface area (backbone atoms only — not comparable to full-atom values): 30299 Å² total; per-residue (Å²): 106,67,45,52,52,47,52,54,36,20,60,61,63,36,24,56,56,57,25,8,60,73,70,72,44,50,44,69,55,45,52,48,36,48,51,50,50,23,59,74,67,72,44,63,40,68,39,80,53,99,90,35,42,42,64,25,75,63,19,59,62,46,41,62,57,45,49,30,50,49,33,49,47,49,43,49,51,46,40,58,44,36,74,76,43,74,65,57,40,74,32,35,36,22,30,36,69,42,47,47,42,64,41,40,46,62,52,49,55,61,48,33,74,80,38,71,55,50,28,45,38,48,40,74,48,33,57,43,53,30,58,50,30,32,74,46,39,75,23,58,28,25,54,33,44,73,82,54,67,62,100,48,46,70,45,80,61,52,71,48,45,35,22,36,37,32,22,56,84,39,83,70,56,77,48,83,56,40,40,67,70,65,51,31,78,34,44,22,43,39,69,56,32,61,76,42,49,66,68,59,53,52,30,54,76,68,71,46,73,66,38,73,44,34,37,34,59,46,71,64,32,47,50,42,28,16,43,68,62,69,27,31,36,69,45,53,45,68,59,55,74,81,62,86,62,61,51,38,76,33,48,33,58,77,74,45,68,45,52,39,16,45,32,31,71,50,80,84,76,41,38,55,59,43,49,52,48,52,52,50,48,64,75,46,38,88,75,48,124,105,68,44,52,52,47,50,52,37,20,59,62,62,37,25,57,56,57,25,9,61,75,70,72,43,50,44,68,54,46,52,48,35,47,49,49,50,23,58,73,68,72,44,63,39,66,39,82,53,99,88,35,43,42,65,25,74,61,18,59,62,45,42,62,56,46,49,28,50,48,32,48,48,49,42,49,52,47,40,59,45,36,74,76,43,74,66,59,41,77,31,34,36,22,29,37,69,41,47,47,40,63,41,39,46,62,52,48,56,60,49,33,74,79,38,70,54,52,30,44,37,48,40,76,47,33,54,44,52,31,58,51,30,32,74,46,38,75,21,57,29,25,55,32,43,75,84,52,68,61,99,49,45,69,45,82,61,52,70,48,47,35,22,38,36,33,21,56,83,38,85,69,56,76,50,83,55,40,40,69,69,64,50,31,77,34,44,21,42,40,68,56,31,61,74,43,48,67,68,59,51,51,30,54,78,68,72,46,74,64,38,72,45,33,37,34,61,46,70,64,32,48,49,41,27,15,44,69,64,71,28,31,36,68,44,53,45,69,59,56,73,82,62,87,59,61,53,38,77,32,48,33,58,77,73,45,70,43,52,39,17,44,32,30,74,49,79,84,76,39,37,56,59,44,48,51,46,51,53,51,47,65,74,45,37,87,76,46,124